Protein AF-A0A9J7LRM7-F1 (afdb_monomer)

Solvent-accessible surface area (backbone atoms only — not comparable to full-atom values): 27221 Å² total; per-residue (Å²): 133,86,88,81,90,86,81,88,82,86,83,81,90,87,87,84,86,89,84,90,80,90,82,87,89,88,82,83,90,78,92,77,92,76,80,93,78,86,90,84,84,92,74,100,66,88,66,31,64,46,85,54,48,68,63,67,37,61,56,82,72,90,71,83,67,33,71,54,29,28,32,40,36,47,22,50,27,45,30,36,66,48,38,46,72,68,45,51,63,30,53,46,20,30,36,41,36,44,28,41,27,46,34,49,48,68,44,48,46,30,46,57,43,26,49,49,22,28,39,39,33,49,22,39,27,48,30,50,66,67,48,71,38,36,36,51,45,22,42,48,23,30,36,42,34,46,18,40,22,48,32,38,56,46,45,59,38,41,45,30,37,26,47,44,21,29,36,41,35,48,24,47,8,58,28,38,46,64,40,52,47,23,53,53,47,31,45,45,24,28,37,41,36,44,24,44,19,43,35,45,70,78,48,49,49,33,64,42,76,39,78,50,46,42,39,36,35,42,30,68,31,54,58,71,63,82,59,98,51,68,76,61,41,39,60,64,55,42,52,80,56,80,94,60,85,53,45,39,38,34,48,52,66,49,104,87,51,83,44,85,46,38,51,74,58,53,72,67,33,68,80,52,55,45,58,62,51,51,54,51,51,53,52,52,52,51,51,53,50,51,52,51,52,51,49,51,50,49,52,58,77,40,39,69,60,51,49,53,48,47,56,75,70,61,79,70,83,85,85,66,96,63,81,88,50,87,17,48,30,22,52,48,60,29,86,83,53,40,65,53,43,69,71,49,51,49,56,57,41,44,75,70,70,50,42,71,41,40,69,95,76,69,58,66,88,90,60,60,64,75,57,52,50,44,50,42,50,72,37,21,68,26,38,38,40,45,40,34,56,64,22,72,79,29,73,66,47,52,49,50,51,50,47,46,51,51,51,25,63,75,68,72,41,93,32,77,44,42,38,31,70,50,89,52,81,72,89,82,54,57,68,70,57,52,52,47,58,76,75,46,90,64,45,52,63,91,42,91,64,40,70,58,54,50,52,48,68,69,69,54,82,71,93,79,77,93,70,91,78,80,85,74,86,84,82,94,74,90,133

pLDDT: mean 76.0, std 23.09, range [26.3, 98.88]

Foldseek 3Di:
DDDDDDDDDDDDDDDDDDDDDDDDDDDDDDDDDDDDDDDDDDDPDQPQADEPAPVQDQAQDDDDPLDSHAEYAHENYAHAEAELVRNQSNLNHAYYHHYQYAHAYYDLNRCVSPLNHAYYAPANYAHQAADFNSCQRNCNHAEYADANYQHQEADLRRCHNPQNHAYYHHENHQHAYYDLNRCVSPQNYAEAHHDQYAHQDDDLQSCANNQNYAEDEHENYNPDDDDPAQVVCSNVVSCPHPPGARFYWYFDDDPPDTDTDGSVVVVVDPRNVPPVVVVVVVVVVVVVVVVVVVVVVVCVVCVVVVVVVCCVPVPDDPDDDDPPQVFLEEEDEAPVCVVCCVPPVVVLVVVVPGGYDYPVPNDDPPDDLLVSLLVRLVSYQAYEYEDDQNLQVDPSSVSSCVSNVVVCVVVVAPRYAYEYEDDYDCPNGDPVVVVVPVVDDHHYPPDVPSSVVVVVSSVRPDPPPPDDDDDDDDDDDDD

Secondary structure (DSSP, 8-state):
-----------------------------------------S------EEE-TTS--SSPPPPSSTTT-SEEE--SS---EE-TTTTTT-TT--EEE--SS---EE-TTTTTT-TT--EEE--SS------TTTTTT-TT--EEE--SS---EE-TTTTTT-TT--EEE--SS---EE-TTSSTT-TT--EEE--SS------TTTTTT-TT--EEE-TT-----SS--GGGHHHHHS---TT---EEEEEEEETTEEEEE-HHHHHT-HHHHHHHHHHHHHHHHHHHHHHHHHHHHHHHHTHHHHHHHHHHH------------SEEEEEE--TTTHHHIIIIIHHHHHTTTPPEEEHHHHSPTTS-HHHHHHHHHHTEEEEEEEE-HHHHT-HHHHHHHHHHHHHHHHHTS--EEEEESS---GGGS-HHHHHHHHHS-PEETT-TTHHHHHHHHHHT--S--SSS-----------

Organism: Branchiostoma floridae (NCBI:txid7739)

Mean predicted aligned error: 20.12 Å

Radius of gyration: 55.94 Å; Cα contacts (8 Å, |Δi|>4): 793; chains: 1; bounding box: 131×69×148 Å

InterPro domains:
  IPR000157 Toll/interleukin-1 receptor homology (TIR) domain [PF01582] (327-419)
  IPR000157 Toll/interleukin-1 receptor homology (TIR) domain [PS50104] (325-458)
  IPR000157 Toll/interleukin-1 receptor homology (TIR) domain [SM00255] (326-461)
  IPR001611 Leucine-rich repeat [PF13855] (68-127)
  IPR001611 Leucine-rich repeat [PF13855] (165-223)
  IPR001611 Leucine-rich repeat [PS51450] (68-89)
  IPR001611 Leucine-rich repeat [PS51450] (92-113)
  IPR001611 Leucine-rich repeat [PS51450] (116-137)
  IPR003591 Leucine-rich repeat, typical subtype [SM00369] (67-89)
  IPR003591 Leucine-rich repeat, typical subtype [SM00369] (90-113)
  IPR003591 Leucine-rich repeat, typical subtype [SM00369] (114-137)
  IPR003591 Leucine-rich repeat, typical subtype [SM00369] (139-161)
  IPR003591 Leucine-rich repeat, typical subtype [SM00369] (162-185)
  IPR003591 Leucine-rich repeat, typical subtype [SM00369] (186-209)
  IPR032675 Leucine-rich repeat domain superfamily [G3DSA:3.80.10.10] (27-244)
  IPR035897 Toll/interleukin-1 receptor homology (TIR) domain superfamily [G3DSA:3.40.50.10140] (320-460)
  IPR035897 Toll/interleukin-1 receptor homology (TIR) domain superfamily [SSF52200] (321-461)

Nearest PDB structures (foldseek):
  4pq8-assembly1_A  TM=9.721E-01  e=3.622E-08  synthetic construct
  8wvu-assembly1_A  TM=9.390E-01  e=6.654E-08  Homo sapiens
  5a5c-assembly2_B  TM=8.000E-01  e=5.556E-09  synthetic construct
  4p8s-assembly1_A  TM=7.316E-01  e=1.488E-09  Rattus norvegicus
  2id5-assembly1_A  TM=7.522E-01  e=2.415E-08  Homo sapiens

Sequence (479 aa):
MFVTKFNPVHVLSVTLLILLSNVTPSQAQTTVTGTLGTVVSSQAATVSNLDLSNRSLSSIPPFNNPSSLQEVDLSNNHISYLNGSAFAQLVNLEDLNLRNNLISTITVDVFSKLSKLRFLDLAENSLTDLPDNLFMHNGNLTELRLGLNNISAIGRKTFTGLSSLQKLFLNNGGLSDIDSLSFAPLVNVEEIYLQDNNIINLPRNAFHGLQNLKIIDLRGNSLLSAECNCDQLGICVGTEVQSFSVTILFTCLNETHEINMTCQAIATSENCAINNNMYILAIVLSIILLILTVLLLVLYRYRTNLQVWFITRYQCCRSGRVEDKPYDVFIYNSSEDQGLVVRELAPGLEKRGFKLCLEYRDFPVGACIASTIIESVEASRRTVLILSQSFVDCEWCALAFKASHQQMLKDKQRRIVVITLDGPKLDNVDKDLQFFLGTNECLKWGEPQFWDKLSFALSGVGRGAMHRNMPSDIDLKHL

Structure (mmCIF, N/CA/C/O backbone):
data_AF-A0A9J7LRM7-F1
#
_entry.id   AF-A0A9J7LRM7-F1
#
loop_
_atom_site.group_PDB
_atom_site.id
_atom_site.type_symbol
_atom_site.label_atom_id
_atom_site.label_alt_id
_atom_site.label_comp_id
_atom_site.label_asym_id
_atom_site.label_entity_id
_atom_site.label_seq_id
_atom_site.pdbx_PDB_ins_code
_atom_site.Cartn_x
_atom_site.Cartn_y
_atom_site.Cartn_z
_atom_site.occupancy
_atom_site.B_iso_or_equiv
_atom_site.auth_seq_id
_atom_site.auth_comp_id
_atom_site.auth_asym_id
_atom_site.auth_atom_id
_atom_site.pdbx_PDB_model_num
ATOM 1 N N . MET A 1 1 ? 68.867 -35.601 21.182 1.00 39.03 1 MET A N 1
ATOM 2 C CA . MET A 1 1 ? 68.286 -36.886 20.728 1.00 39.03 1 MET A CA 1
ATOM 3 C C . MET A 1 1 ? 67.417 -36.585 19.507 1.00 39.03 1 MET A C 1
ATOM 5 O O . MET A 1 1 ? 66.848 -35.502 19.471 1.00 39.03 1 MET A O 1
ATOM 9 N N . PHE A 1 2 ? 67.431 -37.437 18.479 1.00 27.89 2 PHE A N 1
ATOM 10 C CA . PHE A 1 2 ? 66.946 -37.130 17.115 1.00 27.89 2 PHE A CA 1
ATOM 11 C C . PHE A 1 2 ? 65.396 -37.069 17.009 1.00 27.89 2 PHE A C 1
ATOM 13 O O . PHE A 1 2 ? 64.723 -37.803 17.720 1.00 27.89 2 PHE A O 1
ATOM 20 N N . VAL A 1 3 ? 64.822 -36.067 16.311 1.00 27.39 3 VAL A N 1
ATOM 21 C CA . VAL A 1 3 ? 64.211 -36.125 14.943 1.00 27.39 3 VAL A CA 1
ATOM 22 C C . VAL A 1 3 ? 63.019 -37.102 14.859 1.00 27.39 3 VAL A C 1
ATOM 24 O O . VAL A 1 3 ? 63.201 -38.301 14.997 1.00 27.39 3 VAL A O 1
ATOM 27 N N . THR A 1 4 ? 61.762 -36.665 14.729 1.00 31.83 4 THR A N 1
ATOM 28 C CA . THR A 1 4 ? 61.046 -36.070 13.561 1.00 31.83 4 THR A CA 1
ATOM 29 C C . THR A 1 4 ? 59.909 -35.147 14.066 1.00 31.83 4 THR A C 1
ATOM 31 O O . THR A 1 4 ? 59.649 -35.131 15.263 1.00 31.83 4 THR A O 1
ATOM 34 N N . LYS A 1 5 ? 59.169 -34.303 13.320 1.00 29.81 5 LYS A N 1
ATOM 35 C CA . LYS A 1 5 ? 59.126 -33.799 11.921 1.00 29.81 5 LYS A CA 1
ATOM 36 C C . LYS A 1 5 ? 58.855 -34.758 10.739 1.00 29.81 5 LYS A C 1
ATOM 38 O O . LYS A 1 5 ? 59.781 -35.391 10.247 1.00 29.81 5 LYS A O 1
ATOM 43 N N . PHE A 1 6 ? 57.629 -34.713 10.195 1.00 26.75 6 PHE A N 1
ATOM 44 C CA . PHE A 1 6 ? 57.261 -35.148 8.835 1.00 26.75 6 PHE A CA 1
ATOM 45 C C . PHE A 1 6 ? 56.557 -34.002 8.083 1.00 26.75 6 PHE A C 1
ATOM 47 O O . PHE A 1 6 ? 55.824 -33.226 8.691 1.00 26.75 6 PHE A O 1
ATOM 54 N N . ASN A 1 7 ? 56.824 -33.886 6.780 1.00 29.11 7 ASN A N 1
ATOM 55 C CA . ASN A 1 7 ? 56.308 -32.857 5.861 1.00 29.11 7 ASN A CA 1
ATOM 56 C C . ASN A 1 7 ? 55.574 -33.561 4.681 1.00 29.11 7 ASN A C 1
ATOM 58 O O . ASN A 1 7 ? 55.601 -34.794 4.631 1.00 29.11 7 ASN A O 1
ATOM 62 N N . PRO A 1 8 ? 54.897 -32.847 3.757 1.00 41.41 8 PRO A N 1
ATOM 63 C CA . PRO A 1 8 ? 53.935 -33.447 2.829 1.00 41.41 8 PRO A CA 1
ATOM 64 C C . PRO A 1 8 ? 54.584 -34.089 1.594 1.00 41.41 8 PRO A C 1
ATOM 66 O O . PRO A 1 8 ? 55.747 -33.840 1.279 1.00 41.41 8 PRO A O 1
ATOM 69 N N . VAL A 1 9 ? 53.780 -34.849 0.845 1.00 28.69 9 VAL A N 1
ATOM 70 C CA . VAL A 1 9 ? 54.143 -35.416 -0.461 1.00 28.69 9 VAL A CA 1
ATOM 71 C C . VAL A 1 9 ? 53.267 -34.800 -1.556 1.00 28.69 9 VAL A C 1
ATOM 73 O O . VAL A 1 9 ? 52.095 -35.136 -1.695 1.00 28.69 9 VAL A O 1
ATOM 76 N N . HIS A 1 10 ? 53.861 -33.920 -2.365 1.00 30.45 10 HIS A N 1
ATOM 77 C CA . HIS A 1 10 ? 53.487 -33.792 -3.779 1.00 30.45 10 HIS A CA 1
ATOM 78 C C . HIS A 1 10 ? 53.982 -35.035 -4.528 1.00 30.45 10 HIS A C 1
ATOM 80 O O . HIS A 1 10 ? 55.087 -35.474 -4.226 1.00 30.45 10 HIS A O 1
ATOM 86 N N . VAL A 1 11 ? 53.271 -35.503 -5.567 1.00 29.22 11 VAL A N 1
ATOM 87 C CA . VAL A 1 11 ? 53.896 -36.056 -6.793 1.00 29.22 11 VAL A CA 1
ATOM 88 C C . VAL A 1 11 ? 52.877 -36.218 -7.948 1.00 29.22 11 VAL A C 1
ATOM 90 O O . VAL A 1 11 ? 51.889 -36.929 -7.836 1.00 29.22 11 VAL A O 1
ATOM 93 N N . LEU A 1 12 ? 53.167 -35.501 -9.042 1.00 27.84 12 LEU A N 1
ATOM 94 C CA . LEU A 1 12 ? 52.983 -35.802 -10.478 1.00 27.84 12 LEU A CA 1
ATOM 95 C C . LEU A 1 12 ? 51.658 -36.365 -11.056 1.00 27.84 12 LEU A C 1
ATOM 97 O O . LEU A 1 12 ? 51.343 -37.542 -10.953 1.00 27.84 12 LEU A O 1
ATOM 101 N N . SER A 1 13 ? 51.029 -35.528 -11.893 1.00 29.91 13 SER A N 1
ATOM 102 C CA . SER A 1 13 ? 50.982 -35.680 -13.367 1.00 29.91 13 SER A CA 1
ATOM 103 C C . SER A 1 13 ? 50.928 -37.094 -13.977 1.00 29.91 13 SER A C 1
ATOM 105 O O . SER A 1 13 ? 51.953 -37.771 -14.051 1.00 29.91 13 SER A O 1
ATOM 107 N N . VAL A 1 14 ? 49.821 -37.399 -14.671 1.00 29.64 14 VAL A N 1
ATOM 108 C CA . VAL A 1 14 ? 49.809 -38.300 -15.840 1.00 29.64 14 VAL A CA 1
ATOM 109 C C . VAL A 1 14 ? 49.005 -37.673 -16.985 1.00 29.64 14 VAL A C 1
ATOM 111 O O . VAL A 1 14 ? 47.811 -37.417 -16.861 1.00 29.64 14 VAL A O 1
ATOM 114 N N . THR A 1 15 ? 49.667 -37.469 -18.121 1.00 29.83 15 THR A N 1
ATOM 115 C CA . THR A 1 15 ? 49.058 -37.319 -19.452 1.00 29.83 15 THR A CA 1
ATOM 116 C C . THR A 1 15 ? 49.279 -38.621 -20.224 1.00 29.83 15 THR A C 1
ATOM 118 O O . THR A 1 15 ? 50.406 -39.105 -20.189 1.00 29.83 15 THR A O 1
ATOM 121 N N . LEU A 1 16 ? 48.267 -39.161 -20.931 1.00 26.98 16 LEU A N 1
ATOM 122 C CA . LEU A 1 16 ? 48.354 -39.525 -22.367 1.00 26.98 16 LEU A CA 1
ATOM 123 C C . LEU A 1 16 ? 47.047 -40.113 -22.970 1.00 26.98 16 LEU A C 1
ATOM 125 O O . LEU A 1 16 ? 46.497 -41.077 -22.460 1.00 26.98 16 LEU A O 1
ATOM 129 N N . LEU A 1 17 ? 4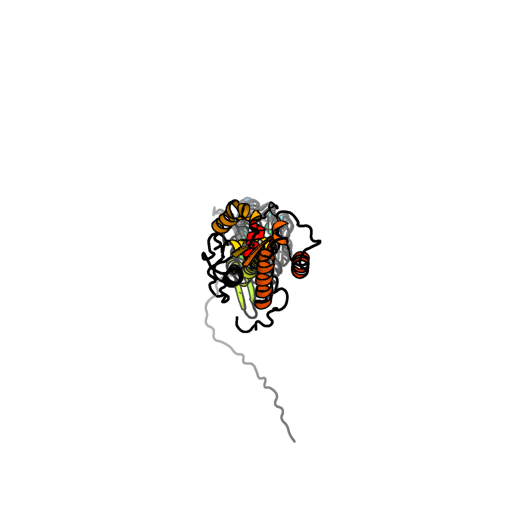6.650 -39.535 -24.112 1.00 26.77 17 LEU A N 1
ATOM 130 C CA . LEU A 1 17 ? 46.038 -40.099 -25.339 1.00 26.77 17 LEU A CA 1
ATOM 131 C C . LEU A 1 17 ? 44.915 -41.182 -25.346 1.00 26.77 17 LEU A C 1
ATOM 133 O O . LEU A 1 17 ? 45.112 -42.331 -24.978 1.00 26.77 17 LEU A O 1
ATOM 137 N N . ILE A 1 18 ? 43.870 -40.820 -26.115 1.00 27.41 18 ILE A N 1
ATOM 138 C CA . ILE A 1 18 ? 43.167 -41.601 -27.168 1.00 27.41 18 ILE A CA 1
ATOM 139 C C . ILE A 1 18 ? 42.231 -42.751 -26.742 1.00 27.41 18 ILE A C 1
ATOM 141 O O . ILE A 1 18 ? 42.659 -43.864 -26.466 1.00 27.41 18 ILE A O 1
ATOM 145 N N . LEU A 1 19 ? 40.929 -42.535 -26.984 1.00 28.12 19 LEU A N 1
ATOM 146 C CA . LEU A 1 19 ? 40.225 -43.216 -28.085 1.00 28.12 19 LEU A CA 1
ATOM 147 C C . LEU A 1 19 ? 39.084 -42.341 -28.639 1.00 28.12 19 LEU A C 1
ATOM 149 O O . LEU A 1 19 ? 38.295 -41.775 -27.890 1.00 28.12 19 LEU A O 1
ATOM 153 N N . LEU A 1 20 ? 39.035 -42.203 -29.966 1.00 27.56 20 LEU A N 1
ATOM 154 C CA . LEU A 1 20 ? 38.018 -41.446 -30.705 1.00 27.56 20 LEU A CA 1
ATOM 155 C C . LEU A 1 20 ? 36.792 -42.324 -30.994 1.00 27.56 20 LEU A C 1
ATOM 157 O O . LEU A 1 20 ? 36.944 -43.479 -31.385 1.00 27.56 20 LEU A O 1
ATOM 161 N N . SER A 1 21 ? 35.585 -41.761 -30.917 1.00 29.17 21 SER A N 1
ATOM 162 C CA . SER A 1 21 ? 34.431 -42.247 -31.694 1.00 29.17 21 SER A CA 1
ATOM 163 C C . SER A 1 21 ? 33.403 -41.134 -31.941 1.00 29.17 21 SER A C 1
ATOM 165 O O . SER A 1 21 ? 32.613 -40.773 -31.080 1.00 29.17 21 SER A O 1
ATOM 167 N N . ASN A 1 22 ? 33.474 -40.595 -33.157 1.00 27.05 22 ASN A N 1
ATOM 168 C CA . ASN A 1 22 ? 32.476 -39.850 -33.933 1.00 27.05 22 ASN A CA 1
ATOM 169 C C . ASN A 1 22 ? 31.031 -39.777 -33.387 1.00 27.05 22 ASN A C 1
ATOM 171 O O . ASN A 1 22 ? 30.392 -40.818 -33.283 1.00 27.05 22 ASN A O 1
ATOM 175 N N . VAL A 1 23 ? 30.458 -38.562 -33.329 1.00 28.48 23 VAL A N 1
ATOM 176 C CA . VAL A 1 23 ? 29.290 -38.166 -34.157 1.00 28.48 23 VAL A CA 1
ATOM 177 C C . VAL A 1 23 ? 29.451 -36.691 -34.588 1.00 28.48 23 VAL A C 1
ATOM 179 O O . VAL A 1 23 ? 29.953 -35.855 -33.848 1.00 28.48 23 VAL A O 1
ATOM 182 N N . THR A 1 24 ? 29.069 -36.419 -35.834 1.00 30.50 24 THR A N 1
ATOM 183 C CA . THR A 1 24 ? 29.208 -35.203 -36.662 1.00 30.50 24 THR A CA 1
ATOM 184 C C . THR A 1 24 ? 28.792 -33.840 -36.073 1.00 30.50 24 THR A C 1
ATOM 186 O O . THR A 1 24 ? 27.707 -33.742 -35.500 1.00 30.50 24 THR A O 1
ATOM 189 N N . PRO A 1 25 ? 29.507 -32.747 -36.415 1.00 29.09 25 PRO A N 1
ATOM 190 C CA . PRO A 1 25 ? 28.938 -31.405 -36.511 1.00 29.09 25 PRO A CA 1
ATOM 191 C C . PRO A 1 25 ? 28.451 -31.105 -37.942 1.00 29.09 25 PRO A C 1
ATOM 193 O O . PRO A 1 25 ? 29.140 -31.396 -38.920 1.00 29.09 25 PRO A O 1
ATOM 196 N N . SER A 1 26 ? 27.298 -30.450 -38.074 1.00 28.12 26 SER A N 1
ATOM 197 C CA . SER A 1 26 ? 26.863 -29.838 -39.334 1.00 28.12 26 SER A CA 1
ATOM 198 C C . SER A 1 26 ? 26.341 -28.430 -39.086 1.00 28.12 26 SER A C 1
ATOM 200 O O . SER A 1 26 ? 25.310 -28.280 -38.437 1.00 28.12 26 SER A O 1
ATOM 202 N N . GLN A 1 27 ? 27.038 -27.430 -39.622 1.00 30.89 27 GLN A N 1
ATOM 203 C CA . GLN A 1 27 ? 26.530 -26.347 -40.481 1.00 30.89 27 GLN A CA 1
ATOM 204 C C . GLN A 1 27 ? 27.737 -25.462 -40.847 1.00 30.89 27 GLN A C 1
ATOM 206 O O . GLN A 1 27 ? 28.668 -25.306 -40.057 1.00 30.89 27 GLN A O 1
ATOM 211 N N . ALA A 1 28 ? 27.794 -24.999 -42.095 1.00 28.38 28 ALA A N 1
ATOM 212 C CA . ALA A 1 28 ? 29.028 -24.481 -42.681 1.00 28.38 28 ALA A CA 1
ATOM 213 C C . ALA A 1 28 ? 29.306 -23.016 -42.314 1.00 28.38 28 ALA A C 1
ATOM 215 O O . ALA A 1 28 ? 28.407 -22.180 -42.298 1.00 28.38 28 ALA A O 1
ATOM 216 N N . GLN A 1 29 ? 30.588 -22.687 -42.137 1.00 26.58 29 GLN A N 1
ATOM 217 C CA . GLN A 1 29 ? 31.054 -21.317 -42.320 1.00 26.58 29 GLN A CA 1
ATOM 218 C C . GLN A 1 29 ? 31.007 -20.974 -43.814 1.00 26.58 29 GLN A C 1
ATOM 220 O O . GLN A 1 29 ? 31.636 -21.656 -44.622 1.00 26.58 29 GLN A O 1
ATOM 225 N N . THR A 1 30 ? 30.357 -19.868 -44.169 1.00 26.98 30 THR A N 1
ATOM 226 C CA . THR A 1 30 ? 30.642 -19.148 -45.417 1.00 26.98 30 THR A CA 1
ATOM 227 C C . THR A 1 30 ? 31.006 -17.710 -45.096 1.00 26.98 30 THR A C 1
ATOM 229 O O . THR A 1 30 ? 30.147 -16.872 -44.831 1.00 26.98 30 THR A O 1
ATOM 232 N N . THR A 1 31 ? 32.304 -17.430 -45.137 1.00 26.98 31 THR A N 1
ATOM 233 C CA . THR A 1 31 ? 32.855 -16.082 -45.245 1.00 26.98 31 THR A CA 1
ATOM 234 C C . THR A 1 31 ? 32.375 -15.434 -46.543 1.00 26.98 31 THR A C 1
ATOM 236 O O . THR A 1 31 ? 32.708 -15.907 -47.627 1.00 26.98 31 THR A O 1
ATOM 239 N N . VAL A 1 32 ? 31.644 -14.320 -46.448 1.00 28.42 32 VAL A N 1
ATOM 240 C CA . VAL A 1 32 ? 31.381 -13.438 -47.596 1.00 28.42 32 VAL A CA 1
ATOM 241 C C . VAL A 1 32 ? 31.670 -11.991 -47.212 1.00 28.42 32 VAL A C 1
ATOM 243 O O . VAL A 1 32 ? 30.876 -11.310 -46.572 1.00 28.42 32 VAL A O 1
ATOM 246 N N . THR A 1 33 ? 32.829 -11.513 -47.651 1.00 29.44 33 THR A N 1
ATOM 247 C CA . THR A 1 33 ? 33.102 -10.089 -47.846 1.00 29.44 33 THR A CA 1
ATOM 248 C C . THR A 1 33 ? 32.443 -9.631 -49.150 1.00 29.44 33 THR A C 1
ATOM 250 O O . THR A 1 33 ? 32.823 -10.132 -50.208 1.00 29.44 33 THR A O 1
ATOM 253 N N . GLY A 1 34 ? 31.515 -8.668 -49.118 1.00 27.30 34 GLY A N 1
ATOM 254 C CA . GLY A 1 34 ? 31.003 -8.073 -50.362 1.00 27.30 34 GLY A CA 1
ATOM 255 C C . GLY A 1 34 ? 29.708 -7.259 -50.262 1.00 27.30 34 GLY A C 1
ATOM 256 O O . GLY A 1 34 ? 28.638 -7.837 -50.174 1.00 27.30 34 GLY A O 1
ATOM 257 N N . THR A 1 35 ? 29.855 -5.930 -50.361 1.00 28.94 35 THR A N 1
ATOM 258 C CA . THR A 1 35 ? 29.029 -4.955 -51.125 1.00 28.94 35 THR A CA 1
ATOM 259 C C . THR A 1 35 ? 27.488 -5.007 -51.136 1.00 28.94 35 THR A C 1
ATOM 261 O O . THR A 1 35 ? 26.867 -6.033 -51.380 1.00 28.94 35 THR A O 1
ATOM 264 N N . LEU A 1 36 ? 26.876 -3.814 -51.058 1.00 43.25 36 LEU A N 1
ATOM 265 C CA . LEU A 1 36 ? 25.456 -3.573 -51.355 1.00 43.25 36 LEU A CA 1
ATOM 266 C C . LEU A 1 36 ? 25.042 -4.172 -52.714 1.00 43.25 36 LEU A C 1
ATOM 268 O O . LEU A 1 36 ? 25.679 -3.886 -53.727 1.00 43.25 36 LEU A O 1
ATOM 272 N N . GLY A 1 37 ? 23.918 -4.894 -52.753 1.00 29.27 37 GLY A N 1
ATOM 273 C CA . GLY A 1 37 ? 23.331 -5.363 -54.011 1.00 29.27 37 GLY A CA 1
ATOM 274 C C . GLY A 1 37 ? 22.142 -6.312 -53.848 1.00 29.27 37 GLY A C 1
ATOM 275 O O . GLY A 1 37 ? 22.326 -7.512 -53.717 1.00 29.27 37 GLY A O 1
ATOM 276 N N . THR A 1 38 ? 20.926 -5.759 -53.919 1.00 32.22 38 THR A N 1
ATOM 277 C CA . THR A 1 38 ? 19.688 -6.422 -54.391 1.00 32.22 38 THR A CA 1
ATOM 278 C C . THR A 1 38 ? 19.406 -7.878 -53.975 1.00 32.22 38 THR A C 1
ATOM 280 O O . THR A 1 38 ? 19.807 -8.818 -54.658 1.00 32.22 38 THR A O 1
ATOM 283 N N . VAL A 1 39 ? 18.500 -8.055 -53.006 1.00 32.00 39 VAL A N 1
ATOM 284 C CA . VAL A 1 39 ? 17.590 -9.216 -52.973 1.00 32.00 39 VAL A CA 1
ATOM 285 C C . VAL A 1 39 ? 16.149 -8.710 -52.915 1.00 32.00 39 VAL A C 1
ATOM 287 O O . VAL A 1 39 ? 15.627 -8.409 -51.848 1.00 32.00 39 VAL A O 1
ATOM 290 N N . VAL A 1 40 ? 15.506 -8.609 -54.081 1.00 35.59 40 VAL A N 1
ATOM 291 C CA . VAL A 1 40 ? 14.045 -8.494 -54.203 1.00 35.59 40 VAL A CA 1
ATOM 292 C C . VAL A 1 40 ? 13.590 -9.320 -55.400 1.00 35.59 40 VAL A C 1
ATOM 294 O O . VAL A 1 40 ? 13.799 -8.928 -56.546 1.00 35.59 40 VAL A O 1
ATOM 297 N N . SER A 1 41 ? 12.935 -10.450 -55.140 1.00 34.62 41 SER A N 1
ATOM 298 C CA . SER A 1 41 ? 11.609 -10.779 -55.695 1.00 34.62 41 SER A CA 1
ATOM 299 C C . SER A 1 41 ? 11.194 -12.214 -55.340 1.00 34.62 41 SER A C 1
ATOM 301 O O . SER A 1 41 ? 12.026 -13.064 -55.038 1.00 34.62 41 SER A O 1
ATOM 303 N N . SER A 1 42 ? 9.885 -12.477 -55.413 1.00 32.19 42 SER A N 1
ATOM 304 C CA . SER A 1 42 ? 9.237 -13.795 -55.276 1.00 32.19 42 SER A CA 1
ATOM 305 C C . SER A 1 42 ? 9.062 -14.404 -53.871 1.00 32.19 42 SER A C 1
ATOM 307 O O . SER A 1 42 ? 9.200 -15.607 -53.693 1.00 32.19 42 SER A O 1
ATOM 309 N N . GLN A 1 43 ? 8.549 -13.617 -52.919 1.00 31.75 43 GLN A N 1
ATOM 310 C CA . GLN A 1 43 ? 7.369 -14.059 -52.154 1.00 31.75 43 GLN A CA 1
ATOM 311 C C . GLN A 1 43 ? 6.615 -12.863 -51.563 1.00 31.75 43 GLN A C 1
ATOM 313 O O . GLN A 1 43 ? 7.187 -12.034 -50.861 1.00 31.75 43 GLN A O 1
ATOM 318 N N . ALA A 1 44 ? 5.318 -12.767 -51.862 1.00 37.28 44 ALA A N 1
ATOM 319 C CA . ALA A 1 44 ? 4.422 -11.804 -51.235 1.00 37.28 44 ALA A CA 1
ATOM 320 C C . ALA A 1 44 ? 3.941 -12.373 -49.892 1.00 37.28 44 ALA A C 1
ATOM 322 O O . ALA A 1 44 ? 2.840 -12.908 -49.791 1.00 37.28 44 ALA A O 1
ATOM 323 N N . ALA A 1 45 ? 4.800 -12.278 -48.880 1.00 42.16 45 ALA A N 1
ATOM 324 C CA . ALA A 1 45 ? 4.445 -12.479 -47.483 1.00 42.16 45 ALA A CA 1
ATOM 325 C C . ALA A 1 45 ? 4.612 -11.146 -46.743 1.00 42.16 45 ALA A C 1
ATOM 327 O O . ALA A 1 45 ? 5.581 -10.417 -46.952 1.00 42.16 45 ALA A O 1
ATOM 328 N N . THR A 1 46 ? 3.633 -10.809 -45.912 1.00 48.94 46 THR A N 1
ATOM 329 C CA . THR A 1 46 ? 3.589 -9.590 -45.102 1.00 48.94 46 THR A CA 1
ATOM 330 C C . THR A 1 46 ? 4.698 -9.602 -44.051 1.00 48.94 46 THR A C 1
ATOM 332 O O . THR A 1 46 ? 4.548 -10.234 -43.009 1.00 48.94 46 THR A O 1
ATOM 335 N N . VAL A 1 47 ? 5.807 -8.903 -44.307 1.00 53.66 47 VAL A N 1
ATOM 336 C CA . VAL A 1 47 ? 6.886 -8.724 -43.321 1.00 53.66 47 VAL A CA 1
ATOM 337 C C . VAL A 1 47 ? 6.474 -7.638 -42.321 1.00 53.66 47 VAL A C 1
ATOM 339 O O . VAL A 1 47 ? 6.811 -6.463 -42.476 1.00 53.66 47 VAL A O 1
ATOM 342 N N . SER A 1 48 ? 5.677 -8.048 -41.333 1.00 83.44 48 SER A N 1
ATOM 343 C CA . SER A 1 48 ? 5.331 -7.262 -40.143 1.00 83.44 48 SER A CA 1
ATOM 344 C C . SER A 1 48 ? 6.334 -7.453 -39.001 1.00 83.44 48 SER A C 1
ATOM 346 O O . SER A 1 48 ? 6.485 -6.551 -38.184 1.00 83.44 48 SER A O 1
ATOM 348 N N . ASN A 1 49 ? 7.044 -8.584 -38.967 1.00 92.50 49 ASN A N 1
ATOM 349 C CA . ASN A 1 49 ? 8.092 -8.895 -37.993 1.00 92.50 49 ASN A CA 1
ATOM 350 C C . ASN A 1 49 ? 9.487 -8.799 -38.640 1.00 92.50 49 ASN A C 1
ATOM 352 O O . ASN A 1 49 ? 9.685 -9.265 -39.766 1.00 92.50 49 ASN A O 1
ATOM 356 N N . LEU A 1 50 ? 10.438 -8.190 -37.928 1.00 94.31 50 LEU A N 1
ATOM 357 C CA . LEU A 1 50 ? 11.847 -8.088 -38.298 1.00 94.31 50 LEU A CA 1
ATOM 358 C C . LEU A 1 50 ? 12.760 -8.526 -37.136 1.00 94.31 50 LEU A C 1
ATOM 360 O O . LEU A 1 50 ? 12.950 -7.786 -36.171 1.00 94.31 50 LEU A O 1
ATOM 364 N N . ASP A 1 51 ? 13.389 -9.693 -37.283 1.00 96.12 51 ASP A N 1
ATOM 365 C CA . ASP A 1 51 ? 14.411 -10.211 -36.364 1.00 96.12 51 ASP A CA 1
ATOM 366 C C . ASP A 1 51 ? 15.825 -9.744 -36.764 1.00 96.12 51 ASP A C 1
ATOM 368 O O . ASP A 1 51 ? 16.362 -10.091 -37.824 1.00 96.12 51 ASP A O 1
ATOM 372 N N . LEU A 1 52 ? 16.430 -8.947 -35.885 1.00 95.81 52 LEU A N 1
ATOM 373 C CA . LEU A 1 52 ? 17.811 -8.462 -35.911 1.00 95.81 52 LEU A CA 1
ATOM 374 C C . LEU A 1 52 ? 18.566 -8.857 -34.626 1.00 95.81 52 LEU A C 1
ATOM 376 O O . LEU A 1 52 ? 19.589 -8.250 -34.287 1.00 95.81 52 LEU A O 1
ATOM 380 N N . SER A 1 53 ? 18.086 -9.878 -33.916 1.00 97.38 53 SER A N 1
ATOM 381 C CA . SER A 1 53 ? 18.721 -10.393 -32.709 1.00 97.38 53 SER A CA 1
ATOM 382 C C . SER A 1 53 ? 20.066 -11.065 -33.012 1.00 97.38 53 SER A C 1
ATOM 384 O O . SER A 1 53 ? 20.298 -11.583 -34.112 1.00 97.38 53 SER A O 1
ATOM 386 N N . ASN A 1 54 ? 20.968 -11.084 -32.025 1.00 97.62 54 ASN A N 1
ATOM 387 C CA . ASN A 1 54 ? 22.239 -11.822 -32.098 1.00 97.62 54 ASN A CA 1
ATOM 388 C C . ASN A 1 54 ? 23.148 -11.401 -33.280 1.00 97.62 54 ASN A C 1
ATOM 390 O O . ASN A 1 54 ? 23.850 -12.226 -33.871 1.00 97.62 54 ASN A O 1
ATOM 394 N N . ARG A 1 55 ? 23.140 -10.113 -33.658 1.00 96.62 55 ARG A N 1
ATOM 395 C CA . ARG A 1 55 ? 23.902 -9.565 -34.802 1.00 96.62 55 ARG A CA 1
ATOM 396 C C . ARG A 1 55 ? 25.117 -8.720 -34.406 1.00 96.62 55 ARG A C 1
ATOM 398 O O . ARG A 1 55 ? 25.747 -8.132 -35.283 1.00 96.62 55 ARG A O 1
ATOM 405 N N . SER A 1 56 ? 25.453 -8.653 -33.114 1.00 96.50 56 SER A N 1
ATOM 406 C CA . SER A 1 56 ? 26.516 -7.795 -32.560 1.00 96.50 56 SER A CA 1
ATOM 407 C C . SER A 1 56 ? 26.397 -6.317 -32.973 1.00 96.50 56 SER A C 1
ATOM 409 O O . SER A 1 56 ? 27.400 -5.611 -33.096 1.00 96.50 56 SER A O 1
ATOM 411 N N . LEU A 1 57 ? 25.169 -5.831 -33.191 1.00 96.88 57 LEU A N 1
ATOM 412 C CA . LEU A 1 57 ? 24.898 -4.444 -33.567 1.00 96.88 57 LEU A CA 1
ATOM 413 C C . LEU A 1 57 ? 25.301 -3.502 -32.431 1.00 96.88 57 LEU A C 1
ATOM 415 O O . LEU A 1 57 ? 24.855 -3.673 -31.303 1.00 96.88 57 LEU A O 1
ATOM 419 N N . SER A 1 58 ? 26.101 -2.481 -32.729 1.00 96.25 58 SER A N 1
ATOM 420 C CA . SER A 1 58 ? 26.469 -1.422 -31.776 1.00 96.25 58 SER A CA 1
ATOM 421 C C . SER A 1 58 ? 25.515 -0.221 -31.793 1.00 96.25 58 SER A C 1
ATOM 423 O O . SER A 1 58 ? 25.603 0.663 -30.944 1.00 96.25 58 SER A O 1
ATOM 425 N N . SER A 1 59 ? 24.612 -0.159 -32.774 1.00 95.81 59 SER A N 1
ATOM 426 C CA . SER A 1 59 ? 23.633 0.915 -32.955 1.00 95.81 59 SER A CA 1
ATOM 427 C C . SER A 1 59 ? 22.424 0.419 -33.750 1.00 95.81 59 SER A C 1
ATOM 429 O O . SER A 1 59 ? 22.477 -0.639 -34.381 1.00 95.81 59 SER A O 1
ATOM 431 N N . ILE A 1 60 ? 21.336 1.188 -33.717 1.00 95.12 60 ILE A N 1
ATOM 432 C CA . ILE A 1 60 ? 20.104 0.882 -34.448 1.00 95.12 60 ILE A CA 1
ATOM 433 C C . ILE A 1 60 ? 20.332 1.080 -35.959 1.00 95.12 60 ILE A C 1
ATOM 435 O O . ILE A 1 60 ? 20.701 2.184 -36.369 1.00 95.12 60 ILE A O 1
ATOM 439 N N . PRO A 1 61 ? 20.133 0.047 -36.800 1.00 92.56 61 PRO A N 1
ATOM 440 C CA . PRO A 1 61 ? 20.301 0.167 -38.244 1.00 92.56 61 PRO A CA 1
ATOM 441 C C . PRO A 1 61 ? 19.123 0.918 -38.893 1.00 92.56 61 PRO A C 1
ATOM 443 O O . PRO A 1 61 ? 18.026 0.955 -38.336 1.00 92.56 61 PRO A O 1
ATOM 446 N N . PRO A 1 62 ? 19.302 1.487 -40.101 1.00 90.56 62 PRO A N 1
ATOM 447 C CA . PRO A 1 62 ? 18.189 2.037 -40.866 1.00 90.56 62 PRO A CA 1
ATOM 448 C C . PRO A 1 62 ? 17.214 0.927 -41.288 1.00 90.56 62 PRO A C 1
ATOM 450 O O . PRO A 1 62 ? 17.620 -0.108 -41.819 1.00 90.56 62 PRO A O 1
ATOM 453 N N . PHE A 1 63 ? 15.919 1.164 -41.090 1.00 89.38 63 PHE A N 1
ATOM 454 C CA . PHE A 1 63 ? 14.862 0.206 -41.410 1.00 89.38 63 PHE A CA 1
ATOM 455 C C . PHE A 1 63 ? 14.387 0.351 -42.862 1.00 89.38 63 PHE A C 1
ATOM 457 O O . PHE A 1 63 ? 14.046 1.445 -43.313 1.00 89.38 63 PHE A O 1
ATOM 464 N N . ASN A 1 64 ? 14.294 -0.767 -43.584 1.00 84.25 64 ASN A N 1
ATOM 465 C CA . ASN A 1 64 ? 13.628 -0.819 -44.886 1.00 84.25 64 ASN A CA 1
ATOM 466 C C . ASN A 1 64 ? 12.117 -1.006 -44.673 1.00 84.25 64 ASN A C 1
ATOM 468 O O . ASN A 1 64 ? 11.715 -1.899 -43.935 1.00 84.25 64 ASN A O 1
ATOM 472 N N . ASN A 1 65 ? 11.285 -0.191 -45.331 1.00 84.44 65 ASN A N 1
ATOM 473 C CA . ASN A 1 65 ? 9.819 -0.169 -45.164 1.00 84.44 65 ASN A CA 1
ATOM 474 C C . ASN A 1 65 ? 9.344 -0.066 -43.690 1.00 84.44 65 ASN A C 1
ATOM 476 O O . ASN A 1 65 ? 8.524 -0.867 -43.245 1.00 84.44 65 ASN A O 1
ATOM 480 N N . PRO A 1 66 ? 9.789 0.952 -42.925 1.00 87.81 66 PRO A N 1
ATOM 481 C CA . PRO A 1 66 ? 9.490 1.081 -41.492 1.00 87.81 66 PRO A CA 1
ATOM 482 C C . PRO A 1 66 ? 7.991 1.180 -41.163 1.00 87.81 66 PRO A C 1
ATOM 484 O O . PRO A 1 66 ? 7.582 0.906 -40.040 1.00 87.81 66 PRO A O 1
ATOM 487 N N . SER A 1 67 ? 7.158 1.562 -42.134 1.00 88.44 67 SER A N 1
ATOM 488 C CA . SER A 1 67 ? 5.709 1.678 -41.977 1.00 88.44 67 SER A CA 1
ATOM 489 C C . SER A 1 67 ? 4.953 0.345 -42.025 1.00 88.44 67 SER A C 1
ATOM 491 O O . SER A 1 67 ? 3.785 0.339 -41.638 1.00 88.44 67 SER A O 1
ATOM 493 N N . SER A 1 68 ? 5.556 -0.764 -42.474 1.00 90.81 68 SER A N 1
ATOM 494 C CA . SER A 1 68 ? 4.923 -2.095 -42.406 1.00 90.81 68 SER A CA 1
ATOM 495 C C . SER A 1 68 ? 5.301 -2.891 -41.157 1.00 90.81 68 SER A C 1
ATOM 497 O O . SER A 1 68 ? 4.656 -3.898 -40.881 1.00 90.81 68 SER A O 1
ATOM 499 N N . LEU A 1 69 ? 6.321 -2.455 -40.413 1.00 94.69 69 LEU A N 1
ATOM 500 C CA . LEU A 1 69 ? 6.814 -3.151 -39.228 1.00 94.69 69 LEU A CA 1
ATOM 501 C C . LEU A 1 69 ? 5.878 -2.943 -38.029 1.00 94.69 69 LEU A C 1
ATOM 503 O O . LEU A 1 69 ? 5.493 -1.817 -37.706 1.00 94.69 69 LEU A O 1
ATOM 507 N N . GLN A 1 70 ? 5.544 -4.058 -37.384 1.00 96.31 70 GLN A N 1
ATOM 508 C CA . GLN A 1 70 ? 4.763 -4.175 -36.152 1.00 96.31 70 GLN A CA 1
ATOM 509 C C . GLN A 1 70 ? 5.583 -4.836 -35.036 1.00 96.31 70 GLN A C 1
ATOM 511 O O . GLN A 1 70 ? 5.378 -4.505 -33.878 1.00 96.31 70 GLN A O 1
ATOM 516 N N . GLU A 1 71 ? 6.538 -5.706 -35.362 1.00 97.56 71 GLU A N 1
ATOM 517 C CA . GLU A 1 71 ? 7.383 -6.405 -34.387 1.00 97.56 71 GLU A CA 1
ATOM 518 C C . GLU A 1 71 ? 8.855 -6.241 -34.796 1.00 97.56 71 GLU A C 1
ATOM 520 O O . GLU A 1 71 ? 9.202 -6.453 -35.963 1.00 97.56 71 GLU A O 1
ATOM 525 N N . VAL A 1 72 ? 9.723 -5.830 -33.869 1.00 97.62 72 VAL A N 1
ATOM 526 C CA . VAL A 1 72 ? 11.172 -5.698 -34.104 1.00 97.62 72 VAL A CA 1
ATOM 527 C C . VAL A 1 72 ? 11.941 -6.307 -32.935 1.00 97.62 72 VAL A C 1
ATOM 529 O O . VAL A 1 72 ? 11.873 -5.802 -31.813 1.00 97.62 72 VAL A O 1
ATOM 532 N N . ASP A 1 73 ? 12.729 -7.345 -33.217 1.00 98.31 73 ASP A N 1
ATOM 533 C CA . ASP A 1 73 ? 13.663 -7.926 -32.251 1.00 98.31 73 ASP A CA 1
ATOM 534 C C . ASP A 1 73 ? 15.088 -7.420 -32.509 1.00 98.31 73 ASP A C 1
ATOM 536 O O . ASP A 1 73 ? 15.653 -7.600 -33.585 1.00 98.31 73 ASP A O 1
ATOM 540 N N . LEU A 1 74 ? 15.666 -6.755 -31.514 1.00 98.44 74 LEU A N 1
ATOM 541 C CA . LEU A 1 74 ? 17.032 -6.231 -31.479 1.00 98.44 74 LEU A CA 1
ATOM 542 C C . LEU A 1 74 ? 17.804 -6.773 -30.264 1.00 98.44 74 LEU A C 1
ATOM 544 O O . LEU A 1 74 ? 18.841 -6.219 -29.882 1.00 98.44 74 LEU A O 1
ATOM 548 N N . SER A 1 75 ? 17.323 -7.854 -29.651 1.00 98.69 75 SER A N 1
ATOM 549 C CA . SER A 1 75 ? 17.921 -8.446 -28.458 1.00 98.69 75 SER A CA 1
ATOM 550 C C . SER A 1 75 ? 19.294 -9.074 -28.713 1.00 98.69 75 SER A C 1
ATOM 552 O O . SER A 1 75 ? 19.657 -9.399 -29.846 1.00 98.69 75 SER A O 1
ATOM 554 N N . ASN A 1 76 ? 20.066 -9.294 -27.646 1.00 98.50 76 ASN A N 1
ATOM 555 C CA . ASN A 1 76 ? 21.365 -9.974 -27.709 1.00 98.50 76 ASN A CA 1
ATOM 556 C C . ASN A 1 76 ? 22.349 -9.266 -28.668 1.00 98.50 76 ASN A C 1
ATOM 558 O O . ASN A 1 76 ? 22.991 -9.882 -29.522 1.00 98.50 76 ASN A O 1
ATOM 562 N N . ASN A 1 77 ? 22.429 -7.940 -28.560 1.00 98.50 77 ASN A N 1
ATOM 563 C CA . ASN A 1 77 ? 23.299 -7.080 -29.364 1.00 98.50 77 ASN A CA 1
ATOM 564 C C . ASN A 1 77 ? 24.228 -6.259 -28.439 1.00 98.50 77 ASN A C 1
ATOM 566 O O . ASN A 1 77 ? 24.423 -6.582 -27.268 1.00 98.50 77 ASN A O 1
ATOM 570 N N . HIS A 1 78 ? 24.892 -5.234 -28.972 1.00 98.19 78 HIS A N 1
ATOM 571 C CA . HIS A 1 78 ? 25.840 -4.379 -28.246 1.00 98.19 78 HIS A CA 1
ATOM 572 C C . HIS A 1 78 ? 25.424 -2.900 -28.296 1.00 98.19 78 HIS A C 1
ATOM 574 O O . HIS A 1 78 ? 26.271 -2.006 -28.247 1.00 98.19 78 HIS A O 1
ATOM 580 N N . ILE A 1 79 ? 24.121 -2.633 -28.425 1.00 98.31 79 ILE A N 1
ATOM 581 C CA . ILE A 1 79 ? 23.568 -1.278 -28.483 1.00 98.31 79 ILE A CA 1
ATOM 582 C C . ILE A 1 79 ? 23.717 -0.654 -27.094 1.00 98.31 79 ILE A C 1
ATOM 584 O O . ILE A 1 79 ? 23.243 -1.227 -26.118 1.00 98.31 79 ILE A O 1
ATOM 588 N N . SER A 1 80 ? 24.373 0.505 -26.995 1.00 97.25 80 SER A N 1
ATOM 589 C CA . SER A 1 80 ? 24.641 1.172 -25.707 1.00 97.25 80 SER A CA 1
ATOM 590 C C . SER A 1 80 ? 23.880 2.480 -25.479 1.00 97.25 80 SER A C 1
ATOM 592 O O . SER A 1 80 ? 23.789 2.962 -24.350 1.00 97.25 80 SER A O 1
ATOM 594 N N . TYR A 1 81 ? 23.303 3.049 -26.537 1.00 96.50 81 TYR A N 1
ATOM 595 C CA . TYR A 1 81 ? 22.654 4.356 -26.515 1.00 96.50 81 TYR A CA 1
ATOM 596 C C . TYR A 1 81 ? 21.432 4.376 -27.431 1.00 96.50 81 TYR A C 1
ATOM 598 O O . TYR A 1 81 ? 21.507 3.924 -28.576 1.00 96.50 81 TYR A O 1
ATOM 606 N N . LEU A 1 82 ? 20.326 4.944 -26.944 1.00 97.12 82 LEU A N 1
ATOM 607 C CA . LEU A 1 82 ? 19.109 5.165 -27.723 1.00 97.12 82 LEU A CA 1
ATOM 608 C C . LEU A 1 82 ? 18.698 6.640 -27.694 1.00 97.12 82 LEU A C 1
ATOM 610 O O . LEU A 1 82 ? 18.725 7.287 -26.646 1.00 97.12 82 LEU A O 1
ATOM 614 N N . ASN A 1 83 ? 18.272 7.159 -28.848 1.00 95.62 83 ASN A N 1
ATOM 615 C CA . ASN A 1 83 ? 17.856 8.550 -29.010 1.00 95.62 83 ASN A CA 1
ATOM 616 C C . ASN A 1 83 ? 16.502 8.693 -29.726 1.00 95.62 83 ASN A C 1
ATOM 618 O O . ASN A 1 83 ? 16.002 7.741 -30.324 1.00 95.62 83 ASN A O 1
ATOM 622 N N . GLY A 1 84 ? 15.950 9.909 -29.754 1.00 92.75 84 GLY A N 1
ATOM 623 C CA . GLY A 1 84 ? 14.697 10.246 -30.442 1.00 92.75 84 GLY A CA 1
ATOM 624 C C . GLY A 1 84 ? 14.597 9.822 -31.910 1.00 92.75 84 GLY A C 1
ATOM 625 O O . GLY A 1 84 ? 13.495 9.608 -32.408 1.00 92.75 84 GLY A O 1
ATOM 626 N N . SER A 1 85 ? 15.724 9.668 -32.617 1.00 93.44 85 SER A N 1
ATOM 627 C CA . SER A 1 85 ? 15.732 9.216 -34.016 1.00 93.44 85 SER A CA 1
ATOM 628 C C . SER A 1 85 ? 15.668 7.696 -34.187 1.00 93.44 85 SER A C 1
ATOM 630 O O . SER A 1 85 ? 15.239 7.248 -35.248 1.00 93.44 85 SER A O 1
ATOM 632 N N . ALA A 1 86 ? 16.047 6.918 -33.166 1.00 94.81 86 ALA A N 1
ATOM 633 C CA . ALA A 1 86 ? 16.241 5.467 -33.236 1.00 94.81 86 ALA A CA 1
ATOM 634 C C . ALA A 1 86 ? 15.047 4.720 -33.848 1.00 94.81 86 ALA A C 1
ATOM 636 O O . ALA A 1 86 ? 15.221 3.909 -34.752 1.00 94.81 86 ALA A O 1
ATOM 637 N N . PHE A 1 87 ? 13.833 5.036 -33.393 1.00 96.56 87 PHE A N 1
ATOM 638 C CA . PHE A 1 87 ? 12.603 4.358 -33.817 1.00 96.56 87 PHE A CA 1
ATOM 639 C C . PHE A 1 87 ? 11.568 5.317 -34.425 1.00 96.56 87 PHE A C 1
ATOM 641 O O . PHE A 1 87 ? 10.416 4.944 -34.629 1.00 96.56 87 PHE A O 1
ATOM 648 N N . ALA A 1 88 ? 11.962 6.554 -34.758 1.00 94.00 88 ALA A N 1
ATOM 649 C CA . ALA A 1 88 ? 11.049 7.632 -35.162 1.00 94.00 88 ALA A CA 1
ATOM 650 C C . ALA A 1 88 ? 10.154 7.309 -36.376 1.00 94.00 88 ALA A C 1
ATOM 652 O O . ALA A 1 88 ? 9.104 7.929 -36.549 1.00 94.00 88 ALA A O 1
ATOM 653 N N . GLN A 1 89 ? 10.574 6.368 -37.226 1.00 94.19 89 GLN A N 1
ATOM 654 C CA . GLN A 1 89 ? 9.848 5.951 -38.428 1.00 94.19 89 GLN A CA 1
ATOM 655 C C . GLN A 1 89 ? 8.909 4.751 -38.197 1.00 94.19 89 GLN A C 1
ATOM 657 O O . GLN A 1 89 ? 8.028 4.513 -39.022 1.00 94.19 89 GLN A O 1
ATOM 662 N N . LEU A 1 90 ? 9.058 4.017 -37.087 1.00 95.69 90 LEU A N 1
ATOM 663 C CA . LEU A 1 90 ? 8.321 2.785 -36.776 1.00 95.69 90 LEU A CA 1
ATOM 664 C C . LEU A 1 90 ? 6.935 3.081 -36.168 1.00 95.69 90 LEU A C 1
ATOM 666 O O . LEU A 1 90 ? 6.552 2.560 -35.126 1.00 95.69 90 LEU A O 1
ATOM 670 N N . VAL A 1 91 ? 6.157 3.948 -36.819 1.00 95.56 91 VAL A N 1
ATOM 671 C CA . VAL A 1 91 ? 4.872 4.470 -36.299 1.00 95.56 91 VAL A CA 1
ATOM 672 C C . VAL A 1 91 ? 3.769 3.412 -36.141 1.00 95.56 91 VAL A C 1
ATOM 674 O O . VAL A 1 91 ? 2.722 3.695 -35.561 1.00 95.56 91 VAL A O 1
ATOM 677 N N . ASN A 1 92 ? 3.985 2.206 -36.675 1.00 96.19 92 ASN A N 1
ATOM 678 C CA . ASN A 1 92 ? 3.073 1.070 -36.571 1.00 96.19 92 ASN A CA 1
ATOM 679 C C . ASN A 1 92 ? 3.563 -0.036 -35.621 1.00 96.19 92 ASN A C 1
ATOM 681 O O . ASN A 1 92 ? 2.892 -1.059 -35.531 1.00 96.19 92 ASN A O 1
ATOM 685 N N . LEU A 1 93 ? 4.675 0.174 -34.906 1.00 97.62 93 LEU A N 1
ATOM 686 C CA . LEU A 1 93 ? 5.261 -0.828 -34.019 1.00 97.62 93 LEU A CA 1
ATOM 687 C C . LEU A 1 93 ? 4.357 -1.138 -32.816 1.00 97.62 93 LEU A C 1
ATOM 689 O O . LEU A 1 93 ? 3.876 -0.229 -32.139 1.00 97.62 93 LEU A O 1
ATOM 693 N N . GLU A 1 94 ? 4.168 -2.427 -32.560 1.00 98.25 94 GLU A N 1
ATOM 694 C CA . GLU A 1 94 ? 3.385 -3.021 -31.474 1.00 98.25 94 GLU A CA 1
ATOM 695 C C . GLU A 1 94 ? 4.291 -3.807 -30.501 1.00 98.25 94 GLU A C 1
ATOM 697 O O . GLU A 1 94 ? 4.027 -3.790 -29.301 1.00 98.25 94 GLU A O 1
ATOM 702 N N . ASP A 1 95 ? 5.395 -4.397 -30.973 1.00 98.56 95 ASP A N 1
ATOM 703 C CA . ASP A 1 95 ? 6.387 -5.125 -30.167 1.00 98.56 95 ASP A CA 1
ATOM 704 C C . ASP A 1 95 ? 7.817 -4.617 -30.440 1.00 98.56 95 ASP A C 1
ATOM 706 O O . ASP A 1 95 ? 8.227 -4.470 -31.599 1.00 98.56 95 ASP A O 1
ATOM 710 N N . LEU A 1 96 ? 8.569 -4.331 -29.371 1.00 98.62 96 LEU A N 1
ATOM 711 C CA . LEU A 1 96 ? 9.987 -3.976 -29.425 1.00 98.62 96 LEU A CA 1
ATOM 712 C C . LEU A 1 96 ? 10.785 -4.737 -28.357 1.00 98.62 96 LEU A C 1
ATOM 714 O O . LEU A 1 96 ? 10.704 -4.430 -27.165 1.00 98.62 96 LEU A O 1
ATOM 718 N N . ASN A 1 97 ? 11.630 -5.669 -28.796 1.00 98.75 97 ASN A N 1
ATOM 719 C CA . ASN A 1 97 ? 12.555 -6.392 -27.927 1.00 98.75 97 ASN A CA 1
ATOM 720 C C . ASN A 1 97 ? 13.974 -5.804 -28.034 1.00 98.75 97 ASN A C 1
ATOM 722 O O . ASN A 1 97 ? 14.604 -5.849 -29.087 1.00 98.75 97 ASN A O 1
ATOM 726 N N . LEU A 1 98 ? 14.490 -5.258 -26.932 1.00 98.69 98 LEU A N 1
ATOM 727 C CA . LEU A 1 98 ? 15.840 -4.697 -26.779 1.00 98.69 98 LEU A CA 1
ATOM 728 C C . LEU A 1 98 ? 16.630 -5.402 -25.659 1.00 98.69 98 LEU A C 1
ATOM 730 O O . LEU A 1 98 ? 17.671 -4.902 -25.217 1.00 98.69 98 LEU A O 1
ATOM 734 N N . ARG A 1 99 ? 16.157 -6.571 -25.207 1.00 98.75 99 ARG A N 1
ATOM 735 C CA . ARG A 1 99 ? 16.748 -7.345 -24.110 1.00 98.75 99 ARG A CA 1
ATOM 736 C C . ARG A 1 99 ? 18.219 -7.695 -24.360 1.00 98.75 99 ARG A C 1
ATOM 738 O O . ARG A 1 99 ? 18.597 -7.964 -25.499 1.00 98.75 99 ARG A O 1
ATOM 745 N N . ASN A 1 100 ? 19.028 -7.786 -23.307 1.00 98.50 100 ASN A N 1
ATOM 746 C CA . ASN A 1 100 ? 20.419 -8.249 -23.378 1.00 98.50 100 ASN A CA 1
ATOM 747 C C . ASN A 1 100 ? 21.242 -7.399 -24.359 1.00 98.50 100 ASN A C 1
ATOM 749 O O . ASN A 1 100 ? 21.727 -7.858 -25.396 1.00 98.50 100 ASN A O 1
ATOM 753 N N . ASN A 1 101 ? 21.310 -6.111 -24.044 1.00 98.69 101 ASN A N 1
ATOM 754 C CA . ASN A 1 101 ? 22.114 -5.112 -24.734 1.00 98.69 101 ASN A CA 1
ATOM 755 C C . ASN A 1 101 ? 22.973 -4.368 -23.692 1.00 98.69 101 ASN A C 1
ATOM 757 O O . ASN A 1 101 ? 23.059 -4.757 -22.528 1.00 98.69 101 ASN A O 1
ATOM 761 N N . LEU A 1 102 ? 23.656 -3.303 -24.107 1.00 98.12 102 LEU A N 1
ATOM 762 C CA . LEU A 1 102 ? 24.528 -2.503 -23.243 1.00 98.12 102 LEU A CA 1
ATOM 763 C C . LEU A 1 102 ? 23.916 -1.126 -22.942 1.00 98.12 102 LEU A C 1
ATOM 765 O O . LEU A 1 102 ? 24.653 -0.179 -22.661 1.00 98.12 102 LEU A O 1
ATOM 769 N N . ILE A 1 103 ? 22.589 -0.979 -23.068 1.00 98.44 103 ILE A N 1
ATOM 770 C CA . ILE A 1 103 ? 21.920 0.325 -23.048 1.00 98.44 103 ILE A CA 1
ATOM 771 C C . ILE A 1 103 ? 22.051 0.923 -21.650 1.00 98.44 103 ILE A C 1
ATOM 773 O O . ILE A 1 103 ? 21.486 0.402 -20.692 1.00 98.44 103 ILE A O 1
ATOM 777 N N . SER A 1 104 ? 22.781 2.031 -21.548 1.00 96.88 104 SER A N 1
ATOM 778 C CA . SER A 1 104 ? 22.977 2.784 -20.303 1.00 96.88 104 SER A CA 1
ATOM 779 C C . SER A 1 104 ? 22.421 4.203 -20.368 1.00 96.88 104 SER A C 1
ATOM 781 O O . SER A 1 104 ? 22.365 4.898 -19.359 1.00 96.88 104 SER A O 1
ATOM 783 N N . THR A 1 105 ? 22.015 4.676 -21.547 1.00 95.50 105 THR A N 1
ATOM 784 C CA . THR A 1 105 ? 21.457 6.020 -21.717 1.00 95.50 105 THR A CA 1
ATOM 785 C C . THR A 1 105 ? 20.372 6.023 -22.786 1.00 95.50 105 THR A C 1
ATOM 787 O O . THR A 1 105 ? 20.569 5.553 -23.909 1.00 95.50 105 THR A O 1
ATOM 790 N N . ILE A 1 106 ? 19.227 6.598 -22.421 1.00 97.44 106 ILE A N 1
ATOM 791 C CA . ILE A 1 106 ? 18.034 6.734 -23.252 1.00 97.44 106 ILE A CA 1
ATOM 792 C C . ILE A 1 106 ? 17.581 8.200 -23.217 1.00 97.44 106 ILE A C 1
ATOM 794 O O . ILE A 1 106 ? 17.493 8.788 -22.141 1.00 97.44 106 ILE A O 1
ATOM 798 N N . THR A 1 107 ? 17.272 8.806 -24.368 1.00 97.00 107 THR A N 1
ATOM 799 C CA . THR A 1 107 ? 16.641 10.141 -24.399 1.00 97.00 107 THR A CA 1
ATOM 800 C C . THR A 1 107 ? 15.127 10.050 -24.202 1.00 97.00 107 THR A C 1
ATOM 802 O O . THR A 1 107 ? 14.487 9.107 -24.659 1.00 97.00 107 THR A O 1
ATOM 805 N N . VAL A 1 108 ? 14.529 11.060 -23.560 1.00 97.19 108 VAL A N 1
ATOM 806 C CA . VAL A 1 108 ? 13.089 11.106 -23.216 1.00 97.19 108 VAL A CA 1
ATOM 807 C C . VAL A 1 108 ? 12.137 10.927 -24.412 1.00 97.19 108 VAL A C 1
ATOM 809 O O . VAL A 1 108 ? 10.987 10.539 -24.241 1.00 97.19 108 VAL A O 1
ATOM 812 N N . ASP A 1 109 ? 12.599 11.198 -25.632 1.00 97.25 109 ASP A N 1
ATOM 813 C CA . ASP A 1 109 ? 11.811 11.184 -26.863 1.00 97.25 109 ASP A CA 1
ATOM 814 C C . ASP A 1 109 ? 11.941 9.898 -27.705 1.00 97.25 109 ASP A C 1
ATOM 816 O O . ASP A 1 109 ? 11.225 9.772 -28.703 1.00 97.25 109 ASP A O 1
ATOM 820 N N . VAL A 1 110 ? 12.778 8.926 -27.309 1.00 98.19 110 VAL A N 1
ATOM 821 C CA . VAL A 1 110 ? 13.056 7.683 -28.070 1.00 98.19 110 VAL A CA 1
ATOM 822 C C . VAL A 1 110 ? 11.793 6.913 -28.490 1.00 98.19 110 VAL A C 1
ATOM 824 O O . VAL A 1 110 ? 11.709 6.423 -29.616 1.00 98.19 110 VAL A O 1
ATOM 827 N N . PHE A 1 111 ? 10.788 6.834 -27.610 1.00 98.06 111 PHE A N 1
ATOM 828 C CA . PHE A 1 111 ? 9.556 6.068 -27.826 1.00 98.06 111 PHE A CA 1
ATOM 829 C C . PHE A 1 111 ? 8.372 6.963 -28.226 1.00 98.06 111 PHE A C 1
ATOM 831 O O . PHE A 1 111 ? 7.264 6.469 -28.433 1.00 98.06 111 PHE A O 1
ATOM 838 N N . SER A 1 112 ? 8.597 8.273 -28.404 1.00 97.19 112 SER A N 1
ATOM 839 C CA . SER A 1 112 ? 7.548 9.287 -28.617 1.00 97.19 112 SER A CA 1
ATOM 840 C C . SER A 1 112 ? 6.687 9.082 -29.870 1.00 97.19 112 SER A C 1
ATOM 842 O O . SER A 1 112 ? 5.593 9.640 -29.965 1.00 97.19 112 SER A O 1
ATOM 844 N N . LYS A 1 113 ? 7.170 8.302 -30.847 1.00 97.44 113 LYS A N 1
ATOM 845 C CA . LYS A 1 113 ? 6.445 7.958 -32.084 1.00 97.44 113 LYS A CA 1
ATOM 846 C C . LYS A 1 113 ? 5.782 6.579 -32.049 1.00 97.44 113 LYS A C 1
ATOM 848 O O . LYS A 1 113 ? 4.980 6.284 -32.930 1.00 97.44 113 LYS A O 1
ATOM 853 N N . LEU A 1 114 ? 6.067 5.765 -31.033 1.00 97.56 114 LEU A N 1
ATOM 854 C CA . LEU A 1 114 ? 5.601 4.381 -30.913 1.00 97.56 114 LEU A CA 1
ATOM 855 C C . LEU A 1 114 ? 4.247 4.320 -30.186 1.00 97.56 114 LEU A C 1
ATOM 857 O O . LEU A 1 114 ? 4.088 3.658 -29.161 1.00 97.56 114 LEU A O 1
ATOM 861 N N . SER A 1 115 ? 3.253 5.051 -30.696 1.00 96.56 115 SER A N 1
ATOM 862 C CA . SER A 1 115 ? 1.931 5.173 -30.060 1.00 96.56 115 SER A CA 1
ATOM 863 C C . SER A 1 115 ? 1.095 3.887 -30.102 1.00 96.56 115 SER A C 1
ATOM 865 O O . SER A 1 115 ? 0.114 3.769 -29.368 1.00 96.56 115 SER A O 1
ATOM 867 N N . LYS A 1 116 ? 1.475 2.915 -30.941 1.00 97.81 116 LYS A N 1
ATOM 868 C CA . LYS A 1 116 ? 0.854 1.583 -31.012 1.00 97.81 116 LYS A CA 1
ATOM 869 C C . LYS A 1 116 ? 1.547 0.517 -30.161 1.00 97.81 116 LYS A C 1
ATOM 871 O O . LYS A 1 116 ? 1.009 -0.583 -30.072 1.00 97.81 116 LYS A O 1
ATOM 876 N N . LEU A 1 117 ? 2.675 0.843 -29.525 1.00 98.44 117 LEU A N 1
ATOM 877 C CA . LEU A 1 117 ? 3.487 -0.116 -28.782 1.00 98.44 117 LEU A CA 1
ATOM 878 C C . LEU A 1 117 ? 2.668 -0.760 -27.656 1.00 98.44 117 LEU A C 1
ATOM 880 O O . LEU A 1 117 ? 2.031 -0.048 -26.882 1.00 98.44 117 LEU A O 1
ATOM 884 N N . ARG A 1 118 ? 2.693 -2.092 -27.592 1.00 98.56 118 ARG A N 1
ATOM 885 C CA . ARG A 1 118 ? 2.034 -2.954 -26.597 1.00 98.56 118 ARG A CA 1
ATOM 886 C C . ARG A 1 118 ? 3.050 -3.674 -25.716 1.00 98.56 118 ARG A C 1
ATOM 888 O O . ARG A 1 118 ? 2.830 -3.786 -24.514 1.00 98.56 118 ARG A O 1
ATOM 895 N N . PHE A 1 119 ? 4.165 -4.105 -26.297 1.00 98.81 119 PHE A N 1
ATOM 896 C CA . PHE A 1 119 ? 5.240 -4.796 -25.596 1.00 98.81 119 PHE A CA 1
ATOM 897 C C . PHE A 1 119 ? 6.571 -4.053 -25.754 1.00 98.81 119 PHE A C 1
ATOM 899 O O . PHE A 1 119 ? 6.915 -3.604 -26.849 1.00 98.81 119 PHE A O 1
ATOM 906 N N . LEU A 1 120 ? 7.311 -3.924 -24.650 1.00 98.81 120 LEU A N 1
ATOM 907 C CA . LEU A 1 120 ? 8.662 -3.368 -24.623 1.00 98.81 120 LEU A CA 1
ATOM 908 C C . LEU A 1 120 ? 9.538 -4.144 -23.630 1.00 98.81 120 LEU A C 1
ATOM 910 O O . LEU A 1 120 ? 9.317 -4.068 -22.417 1.00 98.81 120 LEU A O 1
ATOM 914 N N . ASP A 1 121 ? 10.556 -4.844 -24.138 1.00 98.88 121 ASP A N 1
ATOM 915 C CA . ASP A 1 121 ? 11.575 -5.506 -23.311 1.00 98.88 121 ASP A CA 1
ATOM 916 C C . ASP A 1 121 ? 12.892 -4.722 -23.337 1.00 98.88 121 ASP A C 1
ATOM 918 O O . ASP A 1 121 ? 13.572 -4.653 -24.358 1.00 98.88 121 ASP A O 1
ATOM 922 N N . LEU A 1 122 ? 13.238 -4.115 -22.203 1.00 98.56 122 LEU A N 1
ATOM 923 C CA . LEU A 1 122 ? 14.506 -3.437 -21.924 1.00 98.56 122 LEU A CA 1
ATOM 924 C C . LEU A 1 122 ? 15.297 -4.170 -20.823 1.00 98.56 122 LEU A C 1
ATOM 926 O O . LEU A 1 122 ? 16.240 -3.607 -20.265 1.00 98.56 122 LEU A O 1
ATOM 930 N N . ALA A 1 123 ? 14.926 -5.405 -20.473 1.00 98.56 123 ALA A N 1
ATOM 931 C CA . ALA A 1 123 ? 15.610 -6.161 -19.429 1.00 98.56 123 ALA A CA 1
ATOM 932 C C . ALA A 1 123 ? 17.038 -6.561 -19.840 1.00 98.56 123 ALA A C 1
ATOM 934 O O . ALA A 1 123 ? 17.372 -6.566 -21.025 1.00 98.56 123 ALA A O 1
ATOM 935 N N . GLU A 1 124 ? 17.886 -6.916 -18.871 1.00 98.31 124 GLU A N 1
ATOM 936 C CA . GLU A 1 124 ? 19.304 -7.252 -19.116 1.00 98.31 124 GLU A CA 1
ATOM 937 C C . GLU A 1 124 ? 20.020 -6.120 -19.877 1.00 98.31 124 GLU A C 1
ATOM 939 O O . GLU A 1 124 ? 20.535 -6.290 -20.980 1.00 98.31 124 GLU A O 1
ATOM 944 N N . ASN A 1 125 ? 19.993 -4.922 -19.300 1.00 98.56 125 ASN A N 1
ATOM 945 C CA . ASN A 1 125 ? 20.676 -3.739 -19.819 1.00 98.56 125 ASN A CA 1
ATOM 946 C C . ASN A 1 125 ? 21.425 -3.032 -18.674 1.00 98.56 125 ASN A C 1
ATOM 948 O O . ASN A 1 125 ? 21.560 -3.559 -17.571 1.00 98.56 125 ASN A O 1
ATOM 952 N N . SER A 1 126 ? 21.989 -1.855 -18.940 1.00 97.38 126 SER A N 1
ATOM 953 C CA . SER A 1 126 ? 22.817 -1.094 -17.993 1.00 97.38 126 SER A CA 1
ATOM 954 C C . SER A 1 126 ? 22.158 0.223 -17.559 1.00 97.38 126 SER A C 1
ATOM 956 O O . SER A 1 126 ? 22.858 1.191 -17.260 1.00 97.38 126 SER A O 1
ATOM 958 N N . LEU A 1 127 ? 20.821 0.286 -17.547 1.00 97.44 127 LEU A N 1
ATOM 959 C CA . LEU A 1 127 ? 20.074 1.491 -17.179 1.00 97.44 127 LEU A CA 1
ATOM 960 C C . LEU A 1 127 ? 20.213 1.774 -15.680 1.00 97.44 127 LEU A C 1
ATOM 962 O O . LEU A 1 127 ? 19.904 0.916 -14.853 1.00 97.44 127 LEU A O 1
ATOM 966 N N . THR A 1 128 ? 20.644 2.987 -15.337 1.00 95.12 128 THR A N 1
ATOM 967 C CA . THR A 1 128 ? 20.752 3.484 -13.953 1.00 95.12 128 THR A CA 1
ATOM 968 C C . THR A 1 128 ? 19.520 4.251 -13.483 1.00 95.12 128 THR A C 1
ATOM 970 O O . THR A 1 128 ? 19.244 4.330 -12.287 1.00 95.12 128 THR A O 1
ATOM 973 N N . ASP A 1 129 ? 18.789 4.824 -14.431 1.00 92.88 129 ASP A N 1
ATOM 974 C CA . ASP A 1 129 ? 17.670 5.731 -14.231 1.00 92.88 129 ASP A CA 1
ATOM 975 C C . ASP A 1 129 ? 16.792 5.760 -15.491 1.00 92.88 129 ASP A C 1
ATOM 977 O O . ASP A 1 129 ? 17.181 5.293 -16.565 1.00 92.88 129 ASP A O 1
ATOM 981 N N . LEU A 1 130 ? 15.579 6.294 -15.350 1.00 95.06 130 LEU A N 1
ATOM 982 C CA . LEU A 1 130 ? 14.625 6.465 -16.443 1.00 95.06 130 LEU A CA 1
ATOM 983 C C . LEU A 1 130 ? 14.186 7.934 -16.498 1.00 95.06 130 LEU A C 1
ATOM 985 O O . LEU A 1 130 ? 13.658 8.430 -15.497 1.00 95.06 130 LEU A O 1
ATOM 989 N N . PRO A 1 131 ? 14.348 8.629 -17.642 1.00 95.69 131 PRO A N 1
ATOM 990 C CA . PRO A 1 131 ? 13.908 10.009 -17.786 1.00 95.69 131 PRO A CA 1
ATOM 991 C C . PRO A 1 131 ? 12.431 10.221 -17.434 1.00 95.69 131 PRO A C 1
ATOM 993 O O . PRO A 1 131 ? 11.547 9.474 -17.862 1.00 95.69 131 PRO A O 1
ATOM 996 N N . ASP A 1 132 ? 12.158 11.307 -16.711 1.00 96.94 132 ASP A N 1
ATOM 997 C CA . ASP A 1 132 ? 10.809 11.807 -16.444 1.00 96.94 132 ASP A CA 1
ATOM 998 C C . ASP A 1 132 ? 9.994 11.883 -17.751 1.00 96.94 132 ASP A C 1
ATOM 1000 O O . ASP A 1 132 ? 10.373 12.597 -18.681 1.00 96.94 132 ASP A O 1
ATOM 1004 N N . ASN A 1 133 ? 8.824 11.232 -17.791 1.00 97.50 133 ASN A N 1
ATOM 1005 C CA . ASN A 1 133 ? 7.908 11.198 -18.942 1.00 97.50 133 ASN A CA 1
ATOM 1006 C C . ASN A 1 133 ? 8.381 10.401 -20.179 1.00 97.50 133 ASN A C 1
ATOM 1008 O O . ASN A 1 133 ? 7.762 10.543 -21.234 1.00 97.50 133 ASN A O 1
ATOM 1012 N N . LEU A 1 134 ? 9.396 9.533 -20.061 1.00 98.19 134 LEU A N 1
ATOM 1013 C CA . LEU A 1 134 ? 9.885 8.658 -21.145 1.00 98.19 134 LEU A CA 1
ATOM 1014 C C . LEU A 1 134 ? 8.764 7.923 -21.915 1.00 98.19 134 LEU A C 1
ATOM 1016 O O . LEU A 1 134 ? 8.860 7.740 -23.126 1.00 98.19 134 LEU A O 1
ATOM 1020 N N . PHE A 1 135 ? 7.694 7.530 -21.218 1.00 98.12 135 PHE A N 1
ATOM 1021 C CA . PHE A 1 135 ? 6.580 6.750 -21.770 1.00 98.12 135 PHE A CA 1
ATOM 1022 C C . PHE A 1 135 ? 5.290 7.557 -22.025 1.00 98.12 135 PHE A C 1
ATOM 1024 O O . PHE A 1 135 ? 4.230 6.975 -22.264 1.00 98.12 135 PHE A O 1
ATOM 1031 N N . MET A 1 136 ? 5.351 8.897 -22.007 1.00 97.88 136 MET A N 1
ATOM 1032 C CA . MET A 1 136 ? 4.171 9.784 -22.068 1.00 97.88 136 MET A CA 1
ATOM 1033 C C . MET A 1 136 ? 3.264 9.562 -23.290 1.00 97.88 136 MET A C 1
ATOM 1035 O O . MET A 1 136 ? 2.076 9.883 -23.241 1.00 97.88 136 MET A O 1
ATOM 1039 N N . HIS A 1 137 ? 3.801 9.012 -24.381 1.00 97.75 137 HIS A N 1
ATOM 1040 C CA . HIS A 1 137 ? 3.069 8.759 -25.625 1.00 97.75 137 HIS A CA 1
ATOM 1041 C C . HIS A 1 137 ? 2.731 7.277 -25.866 1.00 97.75 137 HIS A C 1
ATOM 1043 O O . HIS A 1 137 ? 2.113 6.954 -26.880 1.00 97.75 137 HIS A O 1
ATOM 1049 N N . ASN A 1 138 ? 3.090 6.377 -24.946 1.00 98.06 138 ASN A N 1
ATOM 1050 C CA . ASN A 1 138 ? 2.970 4.924 -25.110 1.00 98.06 138 ASN A CA 1
ATOM 1051 C C . ASN A 1 138 ? 1.761 4.362 -24.341 1.00 98.06 138 ASN A C 1
ATOM 1053 O O . ASN A 1 138 ? 1.841 3.328 -23.688 1.00 98.06 138 ASN A O 1
ATOM 1057 N N . GLY A 1 139 ? 0.615 5.047 -24.427 1.00 97.69 139 GLY A N 1
ATOM 1058 C CA . GLY A 1 139 ? -0.597 4.699 -23.672 1.00 97.69 139 GLY A CA 1
ATOM 1059 C C . GLY A 1 139 ? -1.255 3.367 -24.034 1.00 97.69 139 GLY A C 1
ATOM 1060 O O . GLY A 1 139 ? -2.142 2.932 -23.305 1.00 97.69 139 GLY A O 1
ATOM 1061 N N . ASN A 1 140 ? -0.814 2.707 -25.108 1.00 98.19 140 ASN A N 1
ATOM 1062 C CA . ASN A 1 140 ? -1.237 1.358 -25.496 1.00 98.19 140 ASN A CA 1
ATOM 1063 C C . ASN A 1 140 ? -0.337 0.244 -24.926 1.00 98.19 140 ASN A C 1
ATOM 1065 O O . ASN A 1 140 ? -0.645 -0.928 -25.140 1.00 98.19 140 ASN A O 1
ATOM 1069 N N . LEU A 1 141 ? 0.752 0.588 -24.225 1.00 98.75 141 LEU A N 1
ATOM 1070 C CA . LEU A 1 141 ? 1.704 -0.388 -23.702 1.00 98.75 141 LEU A CA 1
ATOM 1071 C C . LEU A 1 141 ? 1.032 -1.230 -22.613 1.00 98.75 141 LEU A C 1
ATOM 1073 O O . LEU A 1 141 ? 0.540 -0.678 -21.633 1.00 98.75 141 LEU A O 1
ATOM 1077 N N . THR A 1 142 ? 1.009 -2.549 -22.797 1.00 98.69 142 THR A N 1
ATOM 1078 C CA . THR A 1 142 ? 0.396 -3.537 -21.896 1.00 98.69 142 THR A CA 1
ATOM 1079 C C . THR A 1 142 ? 1.438 -4.269 -21.054 1.00 98.69 142 THR A C 1
ATOM 1081 O O . THR A 1 142 ? 1.150 -4.619 -19.912 1.00 98.69 142 THR A O 1
ATOM 1084 N N . GLU A 1 143 ? 2.657 -4.461 -21.564 1.00 98.81 143 GLU A N 1
ATOM 1085 C CA . GLU A 1 143 ? 3.751 -5.109 -20.832 1.00 98.81 143 GLU A CA 1
ATOM 1086 C C . GLU A 1 143 ? 5.071 -4.344 -21.004 1.00 98.81 143 GLU A C 1
ATOM 1088 O O . GLU A 1 143 ? 5.489 -4.032 -22.121 1.00 98.81 143 GLU A O 1
ATOM 1093 N N . LEU A 1 144 ? 5.720 -4.048 -19.873 1.00 98.81 144 LEU A N 1
ATOM 1094 C CA . LEU A 1 144 ? 7.001 -3.349 -19.795 1.00 98.81 144 LEU A CA 1
ATOM 1095 C C . LEU A 1 144 ? 7.974 -4.147 -18.927 1.00 98.81 144 LEU A C 1
ATOM 1097 O O . LEU A 1 144 ? 7.717 -4.374 -17.739 1.00 98.81 144 LEU A O 1
ATOM 1101 N N . ARG A 1 145 ? 9.116 -4.530 -19.503 1.00 98.75 145 ARG A N 1
ATOM 1102 C CA . ARG A 1 145 ? 10.188 -5.226 -18.785 1.00 98.75 145 ARG A CA 1
ATOM 1103 C C . ARG A 1 145 ? 11.421 -4.348 -18.656 1.00 98.75 145 ARG A C 1
ATOM 1105 O O . ARG A 1 145 ? 11.988 -3.903 -19.647 1.00 98.75 145 ARG A O 1
ATOM 1112 N N . LEU A 1 146 ? 11.825 -4.123 -17.412 1.00 98.25 146 LEU A N 1
ATOM 1113 C CA . LEU A 1 146 ? 12.966 -3.306 -16.997 1.00 98.25 146 LEU A CA 1
ATOM 1114 C C . LEU A 1 146 ? 13.871 -4.040 -15.991 1.00 98.25 146 LEU A C 1
ATOM 1116 O O . LEU A 1 146 ? 14.874 -3.479 -15.559 1.00 98.25 146 LEU A O 1
ATOM 1120 N N . GLY A 1 147 ? 13.538 -5.276 -15.604 1.00 97.31 147 GLY A N 1
ATOM 1121 C CA . GLY A 1 147 ? 14.340 -6.062 -14.664 1.00 97.31 147 GLY A CA 1
ATOM 1122 C C . GLY A 1 147 ? 15.745 -6.391 -15.184 1.00 97.31 147 GLY A C 1
ATOM 1123 O O . GLY A 1 147 ? 16.008 -6.283 -16.379 1.00 97.31 147 GLY A O 1
ATOM 1124 N N . LEU A 1 148 ? 16.662 -6.801 -14.303 1.00 97.38 148 LEU A N 1
ATOM 1125 C CA . LEU A 1 148 ? 18.083 -7.007 -14.649 1.00 97.38 148 LEU A CA 1
ATOM 1126 C C . LEU A 1 148 ? 18.717 -5.743 -15.277 1.00 97.38 148 LEU A C 1
ATOM 1128 O O . LEU A 1 148 ? 19.423 -5.806 -16.280 1.00 97.38 148 LEU A O 1
ATOM 1132 N N . ASN A 1 149 ? 18.419 -4.587 -14.682 1.00 97.75 149 ASN A N 1
ATOM 1133 C CA . ASN A 1 149 ? 19.097 -3.303 -14.898 1.00 97.75 149 ASN A CA 1
ATOM 1134 C C . ASN A 1 149 ? 19.712 -2.839 -13.561 1.00 97.75 149 ASN A C 1
ATOM 1136 O O . ASN A 1 149 ? 19.785 -3.616 -12.615 1.00 97.75 149 ASN A O 1
ATOM 1140 N N . ASN A 1 150 ? 20.144 -1.581 -13.451 1.00 95.88 150 ASN A N 1
ATOM 1141 C CA . ASN A 1 150 ? 20.710 -1.009 -12.225 1.00 95.88 150 ASN A CA 1
ATOM 1142 C C . ASN A 1 150 ? 19.917 0.239 -11.764 1.00 95.88 150 ASN A C 1
ATOM 1144 O O . ASN A 1 150 ? 20.495 1.238 -11.326 1.00 95.88 150 ASN A O 1
ATOM 1148 N N . ILE A 1 151 ? 18.587 0.195 -11.918 1.00 95.81 151 ILE A N 1
ATOM 1149 C CA . ILE A 1 151 ? 17.661 1.297 -11.619 1.00 95.81 151 ILE A CA 1
ATOM 1150 C C . ILE A 1 151 ? 17.464 1.392 -10.103 1.00 95.81 151 ILE A C 1
ATOM 1152 O O . ILE A 1 151 ? 16.736 0.601 -9.507 1.00 95.81 151 ILE A O 1
ATOM 1156 N N . SER A 1 152 ? 18.094 2.383 -9.473 1.00 93.62 152 SER A N 1
ATOM 1157 C CA . SER A 1 152 ? 18.104 2.532 -8.010 1.00 93.62 152 SER A CA 1
ATOM 1158 C C . SER A 1 152 ? 16.854 3.202 -7.426 1.00 93.62 152 SER A C 1
ATOM 1160 O O . SER A 1 152 ? 16.553 2.985 -6.245 1.00 93.62 152 SER A O 1
ATOM 1162 N N . ALA A 1 153 ? 16.127 3.984 -8.234 1.00 94.31 153 ALA A N 1
ATOM 1163 C CA . ALA A 1 153 ? 14.963 4.765 -7.820 1.00 94.31 153 ALA A CA 1
ATOM 1164 C C . ALA A 1 153 ? 13.886 4.873 -8.919 1.00 94.31 153 ALA A C 1
ATOM 1166 O O . ALA A 1 153 ? 14.212 4.971 -10.104 1.00 94.31 153 ALA A O 1
ATOM 1167 N N . ILE A 1 154 ? 12.607 4.941 -8.524 1.00 94.69 154 ILE A N 1
ATOM 1168 C CA . ILE A 1 154 ? 11.485 5.307 -9.412 1.00 94.69 154 ILE A CA 1
ATOM 1169 C C . ILE A 1 154 ? 10.729 6.533 -8.886 1.00 94.69 154 ILE A C 1
ATOM 1171 O O . ILE A 1 154 ? 10.280 6.586 -7.739 1.00 94.69 154 ILE A O 1
ATOM 1175 N N . GLY A 1 155 ? 10.586 7.537 -9.750 1.00 94.62 155 GLY A N 1
ATOM 1176 C CA . GLY A 1 155 ? 9.984 8.824 -9.422 1.00 94.62 155 GLY A CA 1
ATOM 1177 C C . GLY A 1 155 ? 8.529 8.944 -9.870 1.00 94.62 155 GLY A C 1
ATOM 1178 O O . GLY A 1 155 ? 8.025 8.184 -10.699 1.00 94.62 155 GLY A O 1
ATOM 1179 N N . ARG A 1 156 ? 7.853 9.985 -9.372 1.00 95.25 156 ARG A N 1
ATOM 1180 C CA . ARG A 1 156 ? 6.439 10.280 -9.657 1.00 95.25 156 ARG A CA 1
ATOM 1181 C C . ARG A 1 156 ? 6.074 10.355 -11.148 1.00 95.25 156 ARG A C 1
ATOM 1183 O O . ARG A 1 156 ? 4.914 10.133 -11.485 1.00 95.25 156 ARG A O 1
ATOM 1190 N N . LYS A 1 157 ? 7.012 10.716 -12.036 1.00 96.94 157 LYS A N 1
ATOM 1191 C CA . LYS A 1 157 ? 6.748 10.831 -13.485 1.00 96.94 157 LYS A CA 1
ATOM 1192 C C . LYS A 1 157 ? 7.367 9.723 -14.338 1.00 96.94 157 LYS A C 1
ATOM 1194 O O . LYS A 1 157 ? 7.232 9.784 -15.562 1.00 96.94 157 LYS A O 1
ATOM 1199 N N . THR A 1 158 ? 8.019 8.728 -13.733 1.00 96.62 158 THR A N 1
ATOM 1200 C CA . THR A 1 158 ? 8.693 7.640 -14.459 1.00 96.62 158 THR A CA 1
ATOM 1201 C C . THR A 1 158 ? 7.712 6.859 -15.339 1.00 96.62 158 THR A C 1
ATOM 1203 O O . THR A 1 158 ? 8.014 6.590 -16.496 1.00 96.62 158 THR A O 1
ATOM 1206 N N . PHE A 1 159 ? 6.503 6.583 -14.838 1.00 97.50 159 PHE A N 1
ATOM 1207 C CA . PHE A 1 159 ? 5.470 5.817 -15.550 1.00 97.50 159 PHE A CA 1
ATOM 1208 C C . PHE A 1 159 ? 4.311 6.673 -16.101 1.00 97.50 159 PHE A C 1
ATOM 1210 O O . PHE A 1 159 ? 3.243 6.154 -16.430 1.00 97.50 159 PHE A O 1
ATOM 1217 N N . THR A 1 160 ? 4.495 7.995 -16.225 1.00 96.94 160 THR A N 1
ATOM 1218 C CA . THR A 1 160 ? 3.486 8.885 -16.828 1.00 96.94 160 THR A CA 1
ATOM 1219 C C . THR A 1 160 ? 3.152 8.436 -18.250 1.00 96.94 160 THR A C 1
ATOM 1221 O O . THR A 1 160 ? 4.048 8.290 -19.076 1.00 96.94 160 THR A O 1
ATOM 1224 N N . GLY A 1 161 ? 1.859 8.286 -18.545 1.00 95.62 161 GLY A N 1
ATOM 1225 C CA . GLY A 1 161 ? 1.348 7.895 -19.864 1.00 95.62 161 GLY A CA 1
ATOM 1226 C C . GLY A 1 161 ? 0.990 6.414 -19.998 1.00 95.62 161 GLY A C 1
ATOM 1227 O O . GLY A 1 161 ? 0.213 6.081 -20.884 1.00 95.62 161 GLY A O 1
ATOM 1228 N N . LEU A 1 162 ? 1.457 5.542 -19.098 1.00 97.75 162 LEU A N 1
ATOM 1229 C CA . LEU A 1 162 ? 1.248 4.086 -19.149 1.00 97.75 162 LEU A CA 1
ATOM 1230 C C . LEU A 1 162 ? -0.138 3.638 -18.639 1.00 97.75 162 LEU A C 1
ATOM 1232 O O . LEU A 1 162 ? -0.259 2.760 -17.788 1.00 97.75 162 LEU A O 1
ATOM 1236 N N . SER A 1 163 ? -1.211 4.237 -19.160 1.00 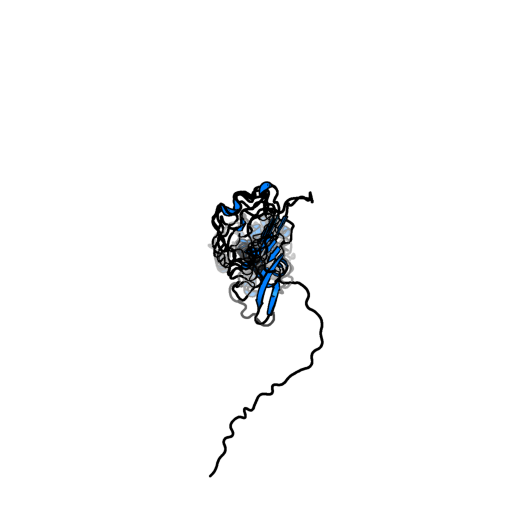95.12 163 SER A N 1
ATOM 1237 C CA . SER A 1 163 ? -2.577 4.004 -18.672 1.00 95.12 163 SER A CA 1
ATOM 1238 C C . SER A 1 163 ? -3.142 2.611 -18.972 1.00 95.12 163 SER A C 1
ATOM 1240 O O . SER A 1 163 ? -4.084 2.202 -18.301 1.00 95.12 163 SER A O 1
ATOM 1242 N N . SER A 1 164 ? -2.612 1.891 -19.967 1.00 97.94 164 SER A N 1
ATOM 1243 C CA . SER A 1 164 ? -3.071 0.536 -20.344 1.00 97.94 164 SER A CA 1
ATOM 1244 C C . SER A 1 164 ? -2.135 -0.582 -19.877 1.00 97.94 164 SER A C 1
ATOM 1246 O O . SER A 1 164 ? -2.336 -1.736 -20.256 1.00 97.94 164 SER A O 1
ATOM 1248 N N . LEU A 1 165 ? -1.117 -0.257 -19.072 1.00 98.50 165 LEU A N 1
ATOM 1249 C CA . LEU A 1 165 ? -0.127 -1.231 -18.625 1.00 98.50 165 LEU A CA 1
ATOM 1250 C C . LEU A 1 165 ? -0.778 -2.256 -17.703 1.00 98.50 165 LEU A C 1
ATOM 1252 O O . LEU A 1 165 ? -1.413 -1.875 -16.728 1.00 98.50 165 LEU A O 1
ATOM 1256 N N . GLN A 1 166 ? -0.586 -3.537 -18.010 1.00 98.25 166 GLN A N 1
ATOM 1257 C CA . GLN A 1 166 ? -1.080 -4.6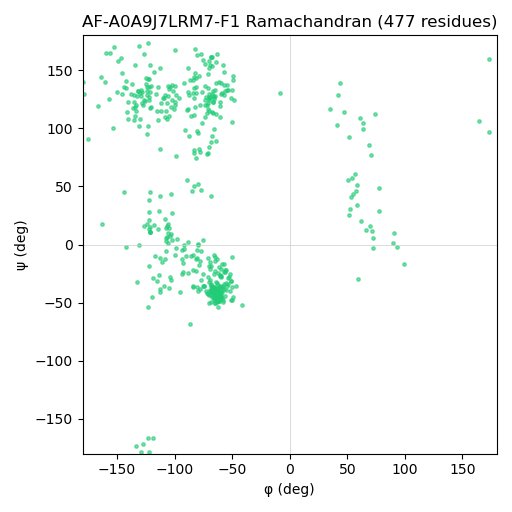88 -17.254 1.00 98.25 166 GLN A CA 1
ATOM 1258 C C . GLN A 1 166 ? 0.046 -5.359 -16.464 1.00 98.25 166 GLN A C 1
ATOM 1260 O O . GLN A 1 166 ? -0.182 -5.798 -15.338 1.00 98.25 166 GLN A O 1
ATOM 1265 N N . LYS A 1 167 ? 1.260 -5.422 -17.029 1.00 98.56 167 LYS A N 1
ATOM 1266 C CA . LYS A 1 167 ? 2.413 -6.113 -16.435 1.00 98.56 167 LYS A CA 1
ATOM 1267 C C . LYS A 1 167 ? 3.647 -5.217 -16.390 1.00 98.56 167 LYS A C 1
ATOM 1269 O O . LYS A 1 167 ? 4.058 -4.668 -17.414 1.00 98.56 167 LYS A O 1
ATOM 1274 N N . LEU A 1 168 ? 4.248 -5.100 -15.208 1.00 98.50 168 LEU A N 1
ATOM 1275 C CA . LEU A 1 168 ? 5.461 -4.320 -14.967 1.00 98.50 168 LEU A CA 1
ATOM 1276 C C . LEU A 1 168 ? 6.523 -5.182 -14.278 1.00 98.50 168 LEU A C 1
ATOM 1278 O O . LEU A 1 168 ? 6.309 -5.653 -13.161 1.00 98.50 168 LEU A O 1
ATOM 1282 N N . PHE A 1 169 ? 7.683 -5.339 -14.917 1.00 98.44 169 PHE A N 1
ATOM 1283 C CA . PHE A 1 169 ? 8.819 -6.076 -14.358 1.00 98.44 169 PHE A CA 1
ATOM 1284 C C . PHE A 1 169 ? 9.977 -5.132 -14.030 1.00 98.44 169 PHE A C 1
ATOM 1286 O O . PHE A 1 169 ? 10.572 -4.545 -14.930 1.00 98.44 169 PHE A O 1
ATOM 1293 N N . LEU A 1 170 ? 10.305 -5.019 -12.744 1.00 96.62 170 LEU A N 1
ATOM 1294 C CA . LEU A 1 170 ? 11.376 -4.198 -12.160 1.00 96.62 170 LEU A CA 1
ATOM 1295 C C . LEU A 1 170 ? 12.314 -5.038 -11.266 1.00 96.62 170 LEU A C 1
ATOM 1297 O O . LEU A 1 170 ? 13.046 -4.501 -10.438 1.00 96.62 170 LEU A O 1
ATOM 1301 N N . ASN A 1 171 ? 12.266 -6.364 -11.390 1.00 95.06 171 ASN A N 1
ATOM 1302 C CA . ASN A 1 171 ? 12.992 -7.315 -10.549 1.00 95.06 171 ASN A CA 1
ATOM 1303 C C . ASN A 1 171 ? 14.504 -7.364 -10.845 1.00 95.06 171 ASN A C 1
ATOM 1305 O O . ASN A 1 171 ? 14.915 -7.092 -11.973 1.00 95.06 171 ASN A O 1
ATOM 1309 N N . ASN A 1 172 ? 15.334 -7.779 -9.882 1.00 90.06 172 ASN A N 1
ATOM 1310 C CA . ASN A 1 172 ? 16.801 -7.826 -10.038 1.00 90.06 172 ASN A CA 1
ATOM 1311 C C . ASN A 1 172 ? 17.407 -6.480 -10.504 1.00 90.06 172 ASN A C 1
ATOM 1313 O O . ASN A 1 172 ? 18.247 -6.458 -11.401 1.00 90.06 172 ASN A O 1
ATOM 1317 N N . GLY A 1 173 ? 16.921 -5.352 -9.974 1.00 85.88 173 GLY A N 1
ATOM 1318 C CA . GLY A 1 173 ? 17.275 -3.997 -10.428 1.00 85.88 173 GLY A CA 1
ATOM 1319 C C . GLY A 1 173 ? 18.160 -3.190 -9.470 1.00 85.88 173 GLY A C 1
ATOM 1320 O O . GLY A 1 173 ? 18.651 -2.123 -9.832 1.00 85.88 173 GLY A O 1
ATOM 1321 N N . GLY A 1 174 ? 18.328 -3.657 -8.228 1.00 90.25 174 GLY A N 1
ATOM 1322 C CA . GLY A 1 174 ? 18.939 -2.880 -7.145 1.00 90.25 174 GLY A CA 1
ATOM 1323 C C . GLY A 1 174 ? 18.065 -1.728 -6.620 1.00 90.25 174 GLY A C 1
ATOM 1324 O O . GLY A 1 174 ? 18.559 -0.903 -5.847 1.00 90.25 174 GLY A O 1
ATOM 1325 N N . LEU A 1 175 ? 16.786 -1.684 -7.012 1.00 93.62 175 LEU A N 1
ATOM 1326 C CA . LEU A 1 175 ? 15.813 -0.643 -6.673 1.00 93.62 175 LEU A CA 1
ATOM 1327 C C . LEU A 1 175 ? 15.645 -0.522 -5.156 1.00 93.62 175 LEU A C 1
ATOM 1329 O O . LEU A 1 175 ? 15.435 -1.526 -4.481 1.00 93.62 175 LEU A O 1
ATOM 1333 N N . SER A 1 176 ? 15.725 0.696 -4.623 1.00 91.44 176 SER A N 1
ATOM 1334 C CA . SER A 1 176 ? 15.623 0.960 -3.178 1.00 91.44 176 SER A CA 1
ATOM 1335 C C . SER A 1 176 ? 14.680 2.108 -2.826 1.00 91.44 176 SER A C 1
ATOM 1337 O O . SER A 1 176 ? 14.026 2.043 -1.785 1.00 91.44 176 SER A O 1
ATOM 1339 N N . ASP A 1 177 ? 14.575 3.121 -3.693 1.00 90.94 177 ASP A N 1
ATOM 1340 C CA . ASP A 1 177 ? 13.719 4.291 -3.488 1.00 90.94 177 ASP A CA 1
ATOM 1341 C C . ASP A 1 177 ? 12.502 4.265 -4.428 1.00 90.94 177 ASP A C 1
ATOM 1343 O O . ASP A 1 177 ? 12.616 4.073 -5.642 1.00 90.94 177 ASP A O 1
ATOM 1347 N N . ILE A 1 178 ? 11.314 4.426 -3.852 1.00 91.06 178 ILE A N 1
ATOM 1348 C CA . ILE A 1 178 ? 10.027 4.331 -4.543 1.00 91.06 178 ILE A CA 1
ATOM 1349 C C . ILE A 1 178 ? 9.164 5.500 -4.078 1.00 91.06 178 ILE A C 1
ATOM 1351 O O . ILE A 1 178 ? 8.640 5.496 -2.960 1.00 91.06 178 ILE A O 1
ATOM 1355 N N . ASP A 1 179 ? 8.976 6.495 -4.950 1.00 92.31 179 ASP A N 1
ATOM 1356 C CA . ASP A 1 179 ? 8.091 7.620 -4.648 1.00 92.31 179 ASP A CA 1
ATOM 1357 C C . ASP A 1 179 ? 6.648 7.137 -4.430 1.00 92.31 179 ASP A C 1
ATOM 1359 O O . ASP A 1 179 ? 6.130 6.290 -5.164 1.00 92.31 179 ASP A O 1
ATOM 1363 N N . SER A 1 180 ? 5.972 7.733 -3.445 1.00 86.38 180 SER A N 1
ATOM 1364 C CA . SER A 1 180 ? 4.600 7.387 -3.042 1.00 86.38 180 SER A CA 1
ATOM 1365 C C . SER A 1 180 ? 3.535 7.476 -4.141 1.00 86.38 180 SER A C 1
ATOM 1367 O O . SER A 1 180 ? 2.452 6.924 -3.966 1.00 86.38 180 SER A O 1
ATOM 1369 N N . LEU A 1 181 ? 3.821 8.162 -5.250 1.00 90.69 181 LEU A N 1
ATOM 1370 C CA . LEU A 1 181 ? 2.931 8.351 -6.393 1.00 90.69 181 LEU A CA 1
ATOM 1371 C C . LEU A 1 181 ? 3.536 7.824 -7.708 1.00 90.69 181 LEU A C 1
ATOM 1373 O O . LEU A 1 181 ? 2.970 8.078 -8.770 1.00 90.69 181 LEU A O 1
ATOM 1377 N N . SER A 1 182 ? 4.652 7.086 -7.654 1.00 92.44 182 SER A N 1
ATOM 1378 C CA . SER A 1 182 ? 5.323 6.489 -8.824 1.00 92.44 182 SER A CA 1
ATOM 1379 C C . SER A 1 182 ? 4.402 5.573 -9.642 1.00 92.44 182 SER A C 1
ATOM 1381 O O . SER A 1 182 ? 4.349 5.693 -10.865 1.00 92.44 182 SER A O 1
ATOM 1383 N N . PHE A 1 183 ? 3.622 4.711 -8.981 1.00 93.31 183 PHE A N 1
ATOM 1384 C CA . PHE A 1 183 ? 2.688 3.791 -9.642 1.00 93.31 183 PHE A CA 1
ATOM 1385 C C . PHE A 1 183 ? 1.305 4.393 -9.936 1.00 93.31 183 PHE A C 1
ATOM 1387 O O . PHE A 1 183 ? 0.539 3.793 -10.682 1.00 93.31 183 PHE A O 1
ATOM 1394 N N . ALA A 1 184 ? 0.971 5.581 -9.417 1.00 92.50 184 ALA A N 1
ATOM 1395 C CA . ALA A 1 184 ? -0.367 6.176 -9.551 1.00 92.50 184 ALA A CA 1
ATOM 1396 C C . ALA A 1 184 ? -0.918 6.305 -11.000 1.00 92.50 184 ALA A C 1
ATOM 1398 O O . ALA A 1 184 ? -2.138 6.244 -11.159 1.00 92.50 184 ALA A O 1
ATOM 1399 N N . PRO A 1 185 ? -0.100 6.460 -12.068 1.00 94.69 185 PRO A N 1
ATOM 1400 C CA . PRO A 1 185 ? -0.594 6.437 -13.452 1.00 94.69 185 PRO A CA 1
ATOM 1401 C C . PRO A 1 185 ? -1.106 5.070 -13.948 1.00 94.69 185 PRO A C 1
ATOM 1403 O O . PRO A 1 185 ? -1.822 5.020 -14.949 1.00 94.69 185 PRO A O 1
ATOM 1406 N N . LEU A 1 186 ? -0.736 3.967 -13.289 1.00 95.31 186 LEU A N 1
ATOM 1407 C CA . LEU A 1 186 ? -0.880 2.590 -13.779 1.00 95.31 186 LEU A CA 1
ATOM 1408 C C . LEU A 1 186 ? -2.268 1.979 -13.504 1.00 95.31 186 LEU A C 1
ATOM 1410 O O . LEU A 1 186 ? -2.386 0.851 -13.040 1.00 95.31 186 LEU A O 1
ATOM 1414 N N . VAL A 1 187 ? -3.345 2.715 -13.779 1.00 92.19 187 VAL A N 1
ATOM 1415 C CA . VAL A 1 187 ? -4.723 2.374 -13.354 1.00 92.19 187 VAL A CA 1
ATOM 1416 C C . VAL A 1 187 ? -5.244 0.988 -13.793 1.00 92.19 187 VAL A C 1
ATOM 1418 O O . VAL A 1 187 ? -6.159 0.451 -13.167 1.00 92.19 187 VAL A O 1
ATOM 1421 N N . ASN A 1 188 ? -4.662 0.391 -14.838 1.00 94.88 188 ASN A N 1
ATOM 1422 C CA . ASN A 1 188 ? -5.030 -0.929 -15.367 1.00 94.88 188 ASN A CA 1
ATOM 1423 C C . ASN A 1 188 ? -4.024 -2.052 -15.040 1.00 94.88 188 ASN A C 1
ATOM 1425 O O . ASN A 1 188 ? -4.158 -3.150 -15.578 1.00 94.88 188 ASN A O 1
ATOM 1429 N N . VAL A 1 189 ? -3.041 -1.805 -14.165 1.00 95.00 189 VAL A N 1
ATOM 1430 C CA . VAL A 1 189 ? -2.003 -2.798 -13.852 1.00 95.00 189 VAL A CA 1
ATOM 1431 C C . VAL A 1 189 ? -2.556 -3.961 -13.041 1.00 95.00 189 VAL A C 1
ATOM 1433 O O . VAL A 1 189 ? -3.299 -3.775 -12.079 1.00 95.00 189 VAL A O 1
ATOM 1436 N N . GLU A 1 190 ? -2.172 -5.167 -13.449 1.00 93.56 190 GLU A N 1
ATOM 1437 C CA . GLU A 1 190 ? -2.584 -6.435 -12.856 1.00 93.56 190 GLU A CA 1
ATOM 1438 C C . GLU A 1 190 ? -1.430 -7.111 -12.105 1.00 93.56 190 GLU A C 1
ATOM 1440 O O . GLU A 1 190 ? -1.650 -7.735 -11.067 1.00 93.56 190 GLU A O 1
ATOM 1445 N N . GLU A 1 191 ? -0.199 -6.988 -12.606 1.00 93.94 191 GLU A N 1
ATOM 1446 C CA . GLU A 1 191 ? 0.976 -7.683 -12.079 1.00 93.94 191 GLU A CA 1
ATOM 1447 C C . GLU A 1 191 ? 2.179 -6.731 -11.976 1.00 93.94 191 GLU A C 1
ATOM 1449 O O . GLU A 1 191 ? 2.609 -6.136 -12.969 1.00 93.94 191 GLU A O 1
ATOM 1454 N N . ILE A 1 192 ? 2.739 -6.601 -10.769 1.00 94.19 192 ILE A N 1
ATOM 1455 C CA . ILE A 1 192 ? 3.951 -5.819 -10.491 1.00 94.19 192 ILE A CA 1
ATOM 1456 C C . ILE A 1 192 ? 5.014 -6.740 -9.880 1.00 94.19 192 ILE A C 1
ATOM 1458 O O . ILE A 1 192 ? 4.838 -7.270 -8.784 1.00 94.19 192 ILE A O 1
ATOM 1462 N N . TYR A 1 193 ? 6.139 -6.894 -10.573 1.00 94.44 193 TYR A N 1
ATOM 1463 C CA . TYR A 1 193 ? 7.265 -7.730 -10.160 1.00 94.44 193 TYR A CA 1
ATOM 1464 C C . TYR A 1 193 ? 8.432 -6.857 -9.691 1.00 94.44 193 TYR A C 1
ATOM 1466 O O . TYR A 1 193 ? 9.085 -6.193 -10.496 1.00 94.44 193 TYR A O 1
ATOM 1474 N N . LEU A 1 194 ? 8.674 -6.843 -8.381 1.00 92.19 194 LEU A N 1
ATOM 1475 C CA . LEU A 1 194 ? 9.683 -6.043 -7.676 1.00 92.19 194 LEU A CA 1
ATOM 1476 C C . LEU A 1 194 ? 10.670 -6.924 -6.888 1.00 92.19 194 LEU A C 1
ATOM 1478 O O . LEU A 1 194 ? 11.444 -6.399 -6.085 1.00 92.19 194 LEU A O 1
ATOM 1482 N N . GLN A 1 195 ? 10.657 -8.242 -7.094 1.00 90.00 195 GLN A N 1
ATOM 1483 C CA . GLN A 1 195 ? 11.496 -9.180 -6.354 1.00 90.00 195 GLN A CA 1
ATOM 1484 C C . GLN A 1 195 ? 12.997 -8.974 -6.609 1.00 90.00 195 GLN A C 1
ATOM 1486 O O . GLN A 1 195 ? 13.397 -8.430 -7.642 1.00 90.00 195 GLN A O 1
ATOM 1491 N N . ASP A 1 196 ? 13.817 -9.430 -5.665 1.00 91.19 196 ASP A N 1
ATOM 1492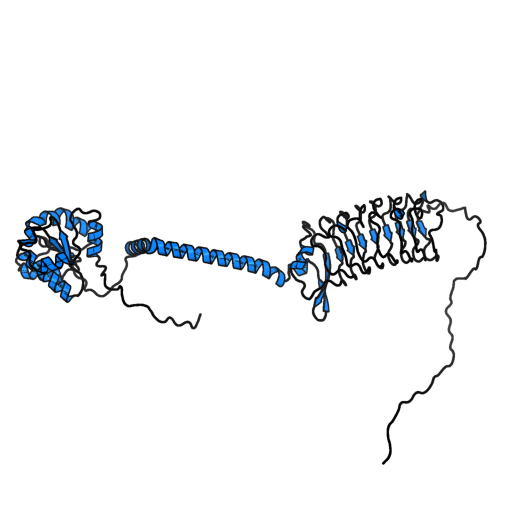 C CA . ASP A 1 196 ? 15.282 -9.410 -5.738 1.00 91.19 196 ASP A CA 1
ATOM 1493 C C . ASP A 1 196 ? 15.837 -7.979 -5.922 1.00 91.19 196 ASP A C 1
ATOM 1495 O O . ASP A 1 196 ? 16.595 -7.666 -6.841 1.00 91.19 196 ASP A O 1
ATOM 1499 N N . ASN A 1 197 ? 15.394 -7.070 -5.053 1.00 92.25 197 ASN A N 1
ATOM 1500 C CA . ASN A 1 197 ? 15.763 -5.654 -5.043 1.00 92.25 197 ASN A CA 1
ATOM 1501 C C . ASN A 1 197 ? 16.219 -5.206 -3.639 1.00 92.25 197 ASN A C 1
ATOM 1503 O O . ASN A 1 197 ? 16.279 -5.981 -2.686 1.00 92.25 197 ASN A O 1
ATOM 1507 N N . ASN A 1 198 ? 16.551 -3.925 -3.495 1.00 90.75 198 ASN A N 1
ATOM 1508 C CA . ASN A 1 198 ? 17.028 -3.323 -2.251 1.00 90.75 198 ASN A CA 1
ATOM 1509 C C . ASN A 1 198 ? 15.926 -2.517 -1.533 1.00 90.75 198 ASN A C 1
ATOM 1511 O O . ASN A 1 198 ? 16.231 -1.557 -0.823 1.00 90.75 198 ASN A O 1
ATOM 1515 N N . ILE A 1 199 ? 14.644 -2.856 -1.724 1.00 86.31 199 ILE A N 1
ATOM 1516 C CA . ILE A 1 199 ? 13.525 -2.106 -1.139 1.00 86.31 199 ILE A CA 1
ATOM 1517 C C . ILE A 1 199 ? 13.495 -2.364 0.370 1.00 86.31 199 ILE A C 1
ATOM 1519 O O . ILE A 1 199 ? 13.282 -3.493 0.810 1.00 86.31 199 ILE A O 1
ATOM 1523 N N . ILE A 1 200 ? 13.694 -1.305 1.160 1.00 79.50 200 ILE A N 1
ATOM 1524 C CA . ILE A 1 200 ? 13.660 -1.361 2.632 1.00 79.50 200 ILE A CA 1
ATOM 1525 C C . ILE A 1 200 ? 12.278 -0.973 3.165 1.00 79.50 200 ILE A C 1
ATOM 1527 O O . ILE A 1 200 ? 11.772 -1.594 4.093 1.00 79.50 200 ILE A O 1
ATOM 1531 N N . ASN A 1 201 ? 11.657 0.052 2.576 1.00 74.06 201 ASN A N 1
ATOM 1532 C CA . ASN A 1 201 ? 10.355 0.570 2.983 1.00 74.06 201 ASN A CA 1
ATOM 1533 C C . ASN A 1 201 ? 9.497 0.848 1.748 1.00 74.06 201 ASN A C 1
ATOM 1535 O O . ASN A 1 201 ? 9.977 1.446 0.789 1.00 74.06 201 ASN A O 1
ATOM 1539 N N . LEU A 1 202 ? 8.213 0.495 1.809 1.00 77.81 202 LEU A N 1
ATOM 1540 C CA . LEU A 1 202 ? 7.211 0.953 0.847 1.00 77.81 202 LEU A CA 1
ATOM 1541 C C . LEU A 1 202 ? 6.323 2.024 1.497 1.00 77.81 202 LEU A C 1
ATOM 1543 O O . LEU A 1 202 ? 5.857 1.824 2.624 1.00 77.81 202 LEU A O 1
ATOM 1547 N N . PRO A 1 203 ? 6.046 3.154 0.822 1.00 76.94 203 PRO A N 1
ATOM 1548 C CA . PRO A 1 203 ? 5.096 4.132 1.336 1.00 76.94 203 PRO A CA 1
ATOM 1549 C C . PRO A 1 203 ? 3.686 3.525 1.399 1.00 76.94 203 PRO A C 1
ATOM 1551 O O . PRO A 1 203 ? 3.256 2.842 0.473 1.00 76.94 203 PRO A O 1
ATOM 1554 N N . ARG A 1 204 ? 2.934 3.812 2.475 1.00 71.19 204 ARG A N 1
ATOM 1555 C CA . ARG A 1 204 ? 1.612 3.200 2.759 1.00 71.19 204 ARG A CA 1
ATOM 1556 C C . ARG A 1 204 ? 0.620 3.251 1.589 1.00 71.19 204 ARG A C 1
ATOM 1558 O O . ARG A 1 204 ? -0.184 2.342 1.434 1.00 71.19 204 ARG A O 1
ATOM 1565 N N . ASN A 1 205 ? 0.704 4.293 0.762 1.00 73.19 205 ASN A N 1
ATOM 1566 C CA . ASN A 1 205 ? -0.209 4.529 -0.356 1.00 73.19 205 ASN A CA 1
ATOM 1567 C C . ASN A 1 205 ? 0.429 4.245 -1.733 1.00 73.19 205 ASN A C 1
ATOM 1569 O O . ASN A 1 205 ? -0.134 4.671 -2.737 1.00 73.19 205 ASN A O 1
ATOM 1573 N N . ALA A 1 206 ? 1.567 3.535 -1.804 1.00 78.12 206 ALA A N 1
ATOM 1574 C CA . ALA A 1 206 ? 2.294 3.253 -3.055 1.00 78.12 206 ALA A CA 1
ATOM 1575 C C . ALA A 1 206 ? 1.401 2.682 -4.172 1.00 78.12 206 ALA A C 1
ATOM 1577 O O . ALA A 1 206 ? 1.578 3.006 -5.343 1.00 78.12 206 ALA A O 1
ATOM 1578 N N . PHE A 1 207 ? 0.432 1.844 -3.792 1.00 82.44 207 PHE A N 1
ATOM 1579 C CA . PHE A 1 207 ? -0.474 1.128 -4.694 1.00 82.44 207 PHE A CA 1
ATOM 1580 C C . PHE A 1 207 ? -1.910 1.688 -4.681 1.00 82.44 207 PHE A C 1
ATOM 1582 O O . PHE A 1 207 ? -2.844 1.047 -5.163 1.00 82.44 207 PHE A O 1
ATOM 1589 N N . HIS A 1 208 ? -2.116 2.881 -4.114 1.00 80.94 208 HIS A N 1
ATOM 1590 C CA . HIS A 1 208 ? -3.439 3.493 -4.018 1.00 80.94 208 HIS A CA 1
ATOM 1591 C C . HIS A 1 208 ? -3.998 3.834 -5.412 1.00 80.94 208 HIS A C 1
ATOM 1593 O O . HIS A 1 208 ? -3.394 4.589 -6.173 1.00 80.94 208 HIS A O 1
ATOM 1599 N N . GLY A 1 209 ? -5.200 3.333 -5.713 1.00 78.12 209 GLY A N 1
ATOM 1600 C CA . GLY A 1 209 ? -5.890 3.550 -6.991 1.00 78.12 209 GLY A CA 1
ATOM 1601 C C . GLY A 1 209 ? -5.657 2.467 -8.051 1.00 78.12 209 GLY A C 1
ATOM 1602 O O . GLY A 1 209 ? -6.271 2.534 -9.114 1.00 78.12 209 GLY A O 1
ATOM 1603 N N . LEU A 1 210 ? -4.836 1.448 -7.771 1.00 86.81 210 LEU A N 1
ATOM 1604 C CA . LEU A 1 210 ? -4.579 0.323 -8.680 1.00 86.81 210 LEU A CA 1
ATOM 1605 C C . LEU A 1 210 ? -5.702 -0.729 -8.586 1.00 86.81 210 LEU A C 1
ATOM 1607 O O . LEU A 1 210 ? -5.548 -1.784 -7.978 1.00 86.81 210 LEU A O 1
ATOM 1611 N N . GLN A 1 211 ? -6.867 -0.413 -9.159 1.00 82.50 211 GLN A N 1
ATOM 1612 C CA . GLN A 1 211 ? -8.107 -1.191 -8.984 1.00 82.50 211 GLN A CA 1
ATOM 1613 C C . GLN A 1 211 ? -8.060 -2.610 -9.574 1.00 82.50 211 GLN A C 1
ATOM 1615 O O . GLN A 1 211 ? -8.792 -3.481 -9.111 1.00 82.50 211 GLN A O 1
ATOM 1620 N N . ASN A 1 212 ? -7.214 -2.842 -10.580 1.00 87.44 212 ASN A N 1
ATOM 1621 C CA . ASN A 1 212 ? -7.112 -4.117 -11.298 1.00 87.44 212 ASN A CA 1
ATOM 1622 C C . ASN A 1 212 ? -5.964 -5.016 -10.800 1.00 87.44 212 ASN A C 1
ATOM 1624 O O . ASN A 1 212 ? -5.727 -6.078 -11.376 1.00 87.44 212 ASN A O 1
ATOM 1628 N N . LEU A 1 213 ? -5.257 -4.604 -9.742 1.00 86.06 213 LEU A N 1
ATOM 1629 C CA . LEU A 1 213 ? -4.041 -5.257 -9.263 1.00 86.06 213 LEU A CA 1
ATOM 1630 C C . LEU A 1 213 ? -4.339 -6.635 -8.654 1.00 86.06 213 LEU A C 1
ATOM 1632 O O . LEU A 1 213 ? -5.152 -6.769 -7.743 1.00 86.06 213 LEU A O 1
ATOM 1636 N N . LYS A 1 214 ? -3.652 -7.666 -9.151 1.00 85.75 214 LYS A N 1
ATOM 1637 C CA . LYS A 1 214 ? -3.817 -9.077 -8.763 1.00 85.75 214 LYS A CA 1
ATOM 1638 C C . LYS A 1 214 ? -2.586 -9.611 -8.044 1.00 85.75 214 LYS A C 1
ATOM 1640 O O . LYS A 1 214 ? -2.732 -10.349 -7.072 1.00 85.75 214 LYS A O 1
ATOM 1645 N N . ILE A 1 215 ? -1.389 -9.255 -8.518 1.00 84.25 215 ILE A N 1
ATOM 1646 C CA . ILE A 1 215 ? -0.111 -9.787 -8.029 1.00 84.25 215 ILE A CA 1
ATOM 1647 C C . ILE A 1 215 ? 0.870 -8.646 -7.758 1.00 84.25 215 ILE A C 1
ATOM 1649 O O . ILE A 1 215 ? 1.094 -7.794 -8.618 1.00 84.25 215 ILE A O 1
ATOM 1653 N N . ILE A 1 216 ? 1.500 -8.679 -6.583 1.00 86.06 216 ILE A N 1
ATOM 1654 C CA . ILE A 1 216 ? 2.712 -7.909 -6.286 1.00 86.06 216 ILE A CA 1
ATOM 1655 C C . ILE A 1 216 ? 3.768 -8.886 -5.773 1.00 86.06 216 ILE A C 1
ATOM 1657 O O . ILE A 1 216 ? 3.524 -9.587 -4.792 1.00 86.06 216 ILE A O 1
ATOM 1661 N N . ASP A 1 217 ? 4.937 -8.933 -6.402 1.00 85.06 217 ASP A N 1
ATOM 1662 C CA . ASP A 1 217 ? 6.051 -9.771 -5.954 1.00 85.06 217 ASP A CA 1
ATOM 1663 C C . ASP A 1 217 ? 7.165 -8.916 -5.340 1.00 85.06 217 ASP A C 1
ATOM 1665 O O . ASP A 1 217 ? 7.771 -8.098 -6.023 1.00 85.06 217 ASP A O 1
ATOM 1669 N N . LEU A 1 218 ? 7.408 -9.087 -4.040 1.00 83.56 218 LEU A N 1
ATOM 1670 C CA . LEU A 1 218 ? 8.392 -8.363 -3.225 1.00 83.56 218 LEU A CA 1
ATOM 1671 C C . LEU A 1 218 ? 9.414 -9.309 -2.572 1.00 83.56 218 LEU A C 1
ATOM 1673 O O . LEU A 1 218 ? 10.169 -8.890 -1.693 1.00 83.56 218 LEU A O 1
ATOM 1677 N N . ARG A 1 219 ? 9.453 -10.587 -2.969 1.00 82.81 219 ARG A N 1
ATOM 1678 C CA . ARG A 1 219 ? 10.408 -11.580 -2.441 1.00 82.81 219 ARG A CA 1
ATOM 1679 C C . ARG A 1 219 ? 11.860 -11.138 -2.664 1.00 82.81 219 ARG A C 1
ATOM 1681 O O . ARG A 1 219 ? 12.129 -10.328 -3.544 1.00 82.81 219 ARG A O 1
ATOM 1688 N N . GLY A 1 220 ? 12.795 -11.611 -1.842 1.00 80.88 220 GLY A N 1
ATOM 1689 C CA . GLY A 1 220 ? 14.220 -11.285 -2.005 1.00 80.88 220 GLY A CA 1
ATOM 1690 C C . GLY A 1 220 ? 14.583 -9.808 -1.779 1.00 80.88 220 GLY A C 1
ATOM 1691 O O . GLY A 1 220 ? 15.686 -9.396 -2.122 1.00 80.88 220 GLY A O 1
ATOM 1692 N N . ASN A 1 221 ? 13.678 -8.996 -1.214 1.00 82.00 221 ASN A N 1
ATOM 1693 C CA . ASN A 1 221 ? 13.971 -7.611 -0.843 1.00 82.00 221 ASN A CA 1
ATOM 1694 C C . ASN A 1 221 ? 14.535 -7.484 0.573 1.00 82.00 221 ASN A C 1
ATOM 1696 O O . ASN A 1 221 ? 14.179 -8.239 1.478 1.00 82.00 221 ASN A O 1
ATOM 1700 N N . SER A 1 222 ? 15.342 -6.443 0.786 1.00 71.50 222 SER A N 1
ATOM 1701 C CA . SER A 1 222 ? 15.894 -6.068 2.096 1.00 71.50 222 SER A CA 1
ATOM 1702 C C . SER A 1 222 ? 14.876 -5.346 2.998 1.00 71.50 222 SER A C 1
ATOM 1704 O O . SER A 1 222 ? 15.192 -4.322 3.602 1.00 71.50 222 SER A O 1
ATOM 1706 N N . LEU A 1 223 ? 13.654 -5.876 3.109 1.00 65.75 223 LEU A N 1
ATOM 1707 C CA . LEU A 1 223 ? 12.598 -5.359 3.987 1.00 65.75 223 LEU A CA 1
ATOM 1708 C C . LEU A 1 223 ? 12.967 -5.619 5.463 1.00 65.75 223 LEU A C 1
ATOM 1710 O O . LEU A 1 223 ? 12.561 -6.615 6.064 1.00 65.75 223 LEU A O 1
ATOM 1714 N N . LEU A 1 224 ? 13.767 -4.721 6.052 1.00 52.31 224 LEU A N 1
ATOM 1715 C CA . LEU A 1 224 ? 14.016 -4.671 7.498 1.00 52.31 224 LEU A CA 1
ATOM 1716 C C . LEU A 1 224 ? 12.666 -4.522 8.249 1.00 52.31 224 LEU A C 1
ATOM 1718 O O . LEU A 1 224 ? 11.827 -3.723 7.846 1.00 52.31 224 LEU A O 1
ATOM 1722 N N . SER A 1 225 ? 12.389 -5.217 9.357 1.00 46.41 225 SER A N 1
ATOM 1723 C CA . SER A 1 225 ? 13.271 -6.043 10.196 1.00 46.41 225 SER A CA 1
ATOM 1724 C C . SER A 1 225 ? 12.502 -7.036 11.082 1.00 46.41 225 SER A C 1
ATOM 1726 O O . SER A 1 225 ? 11.557 -6.621 11.745 1.00 46.41 225 SER A O 1
ATOM 1728 N N . ALA A 1 226 ? 13.032 -8.261 11.208 1.00 42.88 226 ALA A N 1
ATOM 1729 C CA . ALA A 1 226 ? 12.929 -9.216 12.336 1.00 42.88 226 ALA A CA 1
ATOM 1730 C C . ALA A 1 226 ? 11.552 -9.732 12.818 1.00 42.88 226 ALA A C 1
ATOM 1732 O O . ALA A 1 226 ? 11.474 -10.863 13.287 1.00 42.88 226 ALA A O 1
ATOM 1733 N N . GLU A 1 227 ? 10.473 -8.970 12.691 1.00 48.00 227 GLU A N 1
ATOM 1734 C CA . GLU A 1 227 ? 9.107 -9.396 12.992 1.00 48.00 227 GLU A CA 1
ATOM 1735 C C . GLU A 1 227 ? 8.204 -8.866 11.875 1.00 48.00 227 GLU A C 1
ATOM 1737 O O . GLU A 1 227 ? 8.250 -7.676 11.561 1.00 48.00 227 GLU A O 1
ATOM 1742 N N . CYS A 1 228 ? 7.368 -9.719 11.270 1.00 51.19 228 CYS A N 1
ATOM 1743 C CA . CYS A 1 228 ? 6.349 -9.271 10.313 1.00 51.19 228 CYS A CA 1
ATOM 1744 C C . CYS A 1 228 ? 5.245 -8.542 11.103 1.00 51.19 228 CYS A C 1
ATOM 1746 O O . CYS A 1 228 ? 4.221 -9.127 11.468 1.00 51.19 228 CYS A O 1
ATOM 1748 N N . ASN A 1 229 ? 5.521 -7.294 11.481 1.00 48.66 229 ASN A N 1
ATOM 1749 C CA . ASN A 1 229 ? 4.723 -6.542 12.435 1.00 48.66 229 ASN A CA 1
ATOM 1750 C C . ASN A 1 229 ? 3.473 -5.934 11.776 1.00 48.66 229 ASN A C 1
ATOM 1752 O O . ASN A 1 229 ? 3.358 -5.793 10.557 1.00 48.66 229 ASN A O 1
ATOM 1756 N N . CYS A 1 230 ? 2.518 -5.540 12.609 1.00 50.88 230 CYS A N 1
ATOM 1757 C CA . CYS A 1 230 ? 1.203 -5.124 12.138 1.00 50.88 230 CYS A CA 1
ATOM 1758 C C . CYS A 1 230 ? 1.152 -3.677 11.617 1.00 50.88 230 CYS A C 1
ATOM 1760 O O . CYS A 1 230 ? 0.134 -3.275 11.064 1.00 50.88 230 CYS A O 1
ATOM 1762 N N . ASP A 1 231 ? 2.239 -2.905 11.718 1.00 50.50 231 ASP A N 1
ATOM 1763 C CA . ASP A 1 231 ? 2.344 -1.589 11.077 1.00 50.50 231 ASP A CA 1
ATOM 1764 C C . ASP A 1 231 ? 2.578 -1.721 9.562 1.00 50.50 231 ASP A C 1
ATOM 1766 O O . ASP A 1 231 ? 2.163 -0.851 8.786 1.00 50.50 231 ASP A O 1
ATOM 1770 N N . GLN A 1 232 ? 3.157 -2.846 9.119 1.00 54.12 232 GLN A N 1
ATOM 1771 C CA . GLN A 1 232 ? 3.280 -3.199 7.701 1.00 54.12 232 GLN A CA 1
ATOM 1772 C C . GLN A 1 232 ? 1.932 -3.578 7.056 1.00 54.12 232 GLN A C 1
ATOM 1774 O O . GLN A 1 232 ? 1.827 -3.542 5.826 1.00 54.12 232 GLN A O 1
ATOM 1779 N N . LEU A 1 233 ? 0.852 -3.794 7.833 1.00 49.66 233 LEU A N 1
ATOM 1780 C CA . LEU A 1 233 ? -0.502 -3.859 7.260 1.00 49.66 233 LEU A CA 1
ATOM 1781 C C . LEU A 1 233 ? -0.889 -2.569 6.529 1.00 49.66 233 LEU A C 1
ATOM 1783 O O . LEU A 1 233 ? -1.787 -2.634 5.705 1.00 49.66 233 LEU A O 1
ATOM 1787 N N . GLY A 1 234 ? -0.209 -1.432 6.721 1.00 50.62 234 GLY A N 1
ATOM 1788 C CA . GLY A 1 234 ? -0.422 -0.251 5.875 1.00 50.62 234 GLY A CA 1
ATOM 1789 C C . GLY A 1 234 ? -0.339 -0.553 4.368 1.00 50.62 234 GLY A C 1
ATOM 1790 O O . GLY A 1 234 ? -1.086 0.038 3.598 1.00 50.62 234 GLY A O 1
ATOM 1791 N N . ILE A 1 235 ? 0.484 -1.528 3.962 1.00 55.09 235 ILE A N 1
ATOM 1792 C CA . ILE A 1 235 ? 0.621 -1.987 2.568 1.00 55.09 235 ILE A CA 1
ATOM 1793 C C . ILE A 1 235 ? -0.552 -2.910 2.166 1.00 55.09 235 ILE A C 1
ATOM 1795 O O . ILE A 1 235 ? -1.073 -2.803 1.058 1.00 55.09 235 ILE A O 1
ATOM 1799 N N . CYS A 1 236 ? -1.018 -3.772 3.078 1.00 52.62 236 CYS A N 1
ATOM 1800 C CA . CYS A 1 236 ? -2.174 -4.662 2.872 1.00 52.62 236 CYS A CA 1
ATOM 1801 C C . CYS A 1 236 ? -3.550 -3.980 3.080 1.00 52.62 236 CYS A C 1
ATOM 1803 O O . CYS A 1 236 ? -4.567 -4.583 2.761 1.00 52.62 236 CYS A O 1
ATOM 1805 N N . VAL A 1 237 ? -3.597 -2.774 3.660 1.00 46.31 237 VAL A N 1
ATOM 1806 C CA . VAL A 1 237 ? -4.821 -2.022 4.023 1.00 46.31 237 VAL A CA 1
ATOM 1807 C C . VAL A 1 237 ? -4.968 -0.747 3.187 1.00 46.31 237 VAL A C 1
ATOM 1809 O O . VAL A 1 237 ? -6.087 -0.323 2.922 1.00 46.31 237 VAL A O 1
ATOM 1812 N N . GLY A 1 238 ? -3.866 -0.170 2.688 1.00 45.69 238 GLY A N 1
ATOM 1813 C CA . GLY A 1 238 ? -3.896 0.885 1.664 1.00 45.69 238 GLY A CA 1
ATOM 1814 C C . GLY A 1 238 ? -4.500 0.423 0.328 1.00 45.69 238 GLY A C 1
ATOM 1815 O O . GLY A 1 238 ? -4.856 1.243 -0.518 1.00 45.69 238 GLY A O 1
ATOM 1816 N N . THR A 1 239 ? -4.672 -0.890 0.158 1.00 48.25 239 THR A N 1
ATOM 1817 C CA . THR A 1 239 ? -5.587 -1.479 -0.818 1.00 48.25 239 THR A CA 1
ATOM 1818 C C . THR A 1 239 ? -7.010 -1.520 -0.241 1.00 48.25 239 THR A C 1
ATOM 1820 O O . THR A 1 239 ? -7.503 -2.568 0.166 1.00 48.25 239 THR A O 1
ATOM 1823 N N . GLU A 1 240 ? -7.736 -0.394 -0.298 1.00 42.75 240 GLU A N 1
ATOM 1824 C CA . GLU A 1 240 ? -9.213 -0.368 -0.172 1.00 42.75 240 GLU A CA 1
ATOM 1825 C C . GLU A 1 240 ? -9.898 -1.032 -1.396 1.00 42.75 240 GLU A C 1
ATOM 1827 O O . GLU A 1 240 ? -10.889 -0.546 -1.947 1.00 42.75 240 GLU A O 1
ATOM 1832 N N . VAL A 1 241 ? -9.351 -2.155 -1.869 1.00 41.62 241 VAL A N 1
ATOM 1833 C CA . VAL A 1 241 ? -9.857 -2.910 -3.011 1.00 41.62 241 VAL A CA 1
ATOM 1834 C C . VAL A 1 241 ? -11.036 -3.739 -2.530 1.00 41.62 241 VAL A C 1
ATOM 1836 O O . VAL A 1 241 ? -10.909 -4.840 -1.995 1.00 41.62 241 VAL A O 1
ATOM 1839 N N . GLN A 1 242 ? -12.223 -3.180 -2.739 1.00 40.25 242 GLN A N 1
ATOM 1840 C CA . GLN A 1 242 ? -13.471 -3.909 -2.610 1.00 40.25 242 GLN A CA 1
ATOM 1841 C C . GLN A 1 242 ? -13.397 -5.206 -3.440 1.00 40.25 242 GLN A C 1
ATOM 1843 O O . GLN A 1 242 ? -13.167 -5.182 -4.647 1.00 40.25 242 GLN A O 1
ATOM 1848 N N . SER A 1 243 ? -13.667 -6.342 -2.794 1.00 39.16 243 SER A N 1
ATOM 1849 C CA . SER A 1 243 ? -13.977 -7.655 -3.393 1.00 39.16 243 SER A CA 1
ATOM 1850 C C . SER A 1 243 ? -12.886 -8.496 -4.088 1.00 39.16 243 SER A C 1
ATOM 1852 O O . SER A 1 243 ? -13.201 -9.637 -4.423 1.00 39.16 243 SER A O 1
ATOM 1854 N N . PHE A 1 244 ? -11.626 -8.057 -4.229 1.00 45.06 244 PHE A N 1
ATOM 1855 C CA . PHE A 1 244 ? -10.563 -8.890 -4.835 1.00 45.06 244 PHE A CA 1
ATOM 1856 C C . PHE A 1 244 ? -9.335 -9.092 -3.935 1.00 45.06 244 PHE A C 1
ATOM 1858 O O . PHE A 1 244 ? -8.784 -8.152 -3.371 1.00 45.06 244 PHE A O 1
ATOM 1865 N N . SER A 1 245 ? -8.888 -10.347 -3.817 1.00 57.50 245 SER A N 1
ATOM 1866 C CA . SER A 1 245 ? -7.719 -10.742 -3.027 1.00 57.50 245 SER A CA 1
ATOM 1867 C C . SER A 1 245 ? -6.415 -10.489 -3.793 1.00 57.50 245 SER A C 1
ATOM 1869 O O . SER A 1 245 ? -5.997 -11.322 -4.602 1.00 57.50 245 SER A O 1
ATOM 1871 N N . VAL A 1 246 ? -5.754 -9.363 -3.518 1.00 62.81 246 VAL A N 1
ATOM 1872 C CA . VAL A 1 246 ? -4.412 -9.078 -4.049 1.00 62.81 246 VAL A CA 1
ATOM 1873 C C . VAL A 1 246 ? -3.400 -10.054 -3.439 1.00 62.81 246 VAL A C 1
ATOM 1875 O O . VAL A 1 246 ? -3.242 -10.133 -2.219 1.00 62.81 246 VAL A O 1
ATOM 1878 N N . THR A 1 247 ? -2.688 -10.794 -4.286 1.00 67.94 247 THR A N 1
ATOM 1879 C CA . THR A 1 247 ? -1.618 -11.703 -3.863 1.00 67.94 247 THR A CA 1
ATOM 1880 C C . THR A 1 247 ? -0.308 -10.931 -3.780 1.00 67.94 247 THR A C 1
ATOM 1882 O O . THR A 1 247 ? 0.405 -10.783 -4.771 1.00 67.94 247 THR A O 1
ATOM 1885 N N . ILE A 1 248 ? 0.004 -10.426 -2.586 1.00 70.38 248 ILE A N 1
ATOM 1886 C CA . ILE A 1 248 ? 1.317 -9.848 -2.279 1.00 70.38 248 ILE A CA 1
ATOM 1887 C C . ILE A 1 248 ? 2.229 -10.971 -1.782 1.00 70.38 248 ILE A C 1
ATOM 1889 O O . ILE A 1 248 ? 1.931 -11.572 -0.753 1.00 70.38 248 ILE A O 1
ATOM 1893 N N . LEU A 1 249 ? 3.308 -11.257 -2.510 1.00 70.25 249 LEU A N 1
ATOM 1894 C CA . LEU A 1 249 ? 4.333 -12.241 -2.154 1.00 70.25 249 LEU A CA 1
ATOM 1895 C C . LEU A 1 249 ? 5.526 -11.530 -1.520 1.00 70.25 249 LEU A C 1
ATOM 1897 O O . LEU A 1 249 ? 6.078 -10.606 -2.107 1.00 70.25 249 LEU A O 1
ATOM 1901 N N . PHE A 1 250 ? 5.963 -11.980 -0.350 1.00 70.38 250 PHE A N 1
ATOM 1902 C CA . PHE A 1 250 ? 7.148 -11.450 0.325 1.00 70.38 250 PHE A CA 1
ATOM 1903 C C . PHE A 1 250 ? 7.831 -12.549 1.143 1.00 70.38 250 PHE A C 1
ATOM 1905 O O . PHE A 1 250 ? 7.209 -13.546 1.520 1.00 70.38 250 PHE A O 1
ATOM 1912 N N . THR A 1 251 ? 9.117 -12.344 1.416 1.00 63.66 251 THR A N 1
ATOM 1913 C CA . THR A 1 251 ? 9.960 -13.205 2.252 1.00 63.66 251 THR A CA 1
ATOM 1914 C C . THR A 1 251 ? 10.247 -12.492 3.570 1.00 63.66 251 THR A C 1
ATOM 1916 O O . THR A 1 251 ? 10.999 -11.520 3.580 1.00 63.66 251 THR A O 1
ATOM 1919 N N . CYS A 1 252 ? 9.678 -12.961 4.685 1.00 59.62 252 CYS A N 1
ATOM 1920 C CA . CYS A 1 252 ? 10.152 -12.542 6.009 1.00 59.62 252 CYS A CA 1
ATOM 1921 C C . CYS A 1 252 ? 11.354 -13.396 6.435 1.00 59.62 252 CYS A C 1
ATOM 1923 O O . CYS A 1 252 ? 11.354 -14.614 6.247 1.00 59.62 252 CYS A O 1
ATOM 1925 N N . LEU A 1 253 ? 12.324 -12.758 7.091 1.00 55.84 253 LEU A N 1
ATOM 1926 C CA . LEU A 1 253 ? 13.387 -13.427 7.837 1.00 55.84 253 LEU A CA 1
ATOM 1927 C C . LEU A 1 253 ? 12.880 -13.787 9.239 1.00 55.84 253 LEU A C 1
ATOM 1929 O O . LEU A 1 253 ? 12.674 -12.905 10.068 1.00 55.84 253 LEU A O 1
ATOM 1933 N N . ASN A 1 254 ? 12.723 -15.083 9.502 1.00 50.41 254 ASN A N 1
ATOM 1934 C CA . ASN A 1 254 ? 12.700 -15.648 10.853 1.00 50.41 254 ASN A CA 1
ATOM 1935 C C . ASN A 1 254 ? 13.958 -16.526 11.015 1.00 50.41 254 ASN A C 1
ATOM 1937 O O . ASN A 1 254 ? 14.449 -17.034 10.010 1.00 50.41 254 ASN A O 1
ATOM 1941 N N . GLU A 1 255 ? 14.482 -16.700 12.235 1.00 49.91 255 GLU A N 1
ATOM 1942 C CA . GLU A 1 255 ? 15.915 -16.912 12.564 1.00 49.91 255 GLU A CA 1
ATOM 1943 C C . GLU A 1 255 ? 16.715 -17.997 11.797 1.00 49.91 255 GLU A C 1
ATOM 1945 O O . GLU A 1 255 ? 17.939 -18.022 11.904 1.00 49.91 255 G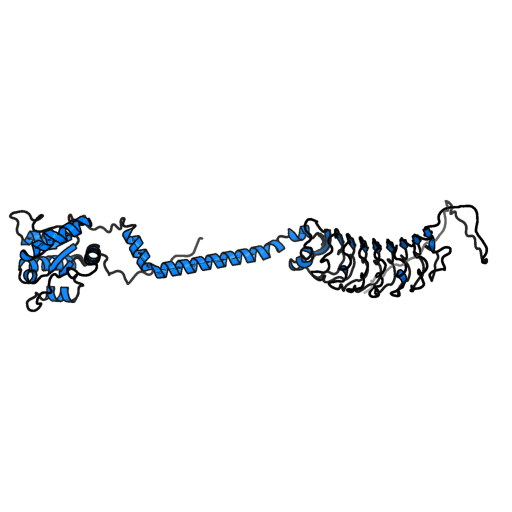LU A O 1
ATOM 1950 N N . THR A 1 256 ? 16.091 -18.878 11.004 1.00 46.91 256 THR A N 1
ATOM 1951 C CA . THR A 1 256 ? 16.798 -19.814 10.099 1.00 46.91 256 THR A CA 1
ATOM 1952 C C . THR A 1 256 ? 16.143 -20.080 8.732 1.00 46.91 256 THR A C 1
ATOM 1954 O O . THR A 1 256 ? 16.715 -20.848 7.962 1.00 46.91 256 THR A O 1
ATOM 1957 N N . HIS A 1 257 ? 14.967 -19.524 8.404 1.00 47.22 257 HIS A N 1
ATOM 1958 C CA . HIS A 1 257 ? 14.206 -19.930 7.207 1.00 47.22 257 HIS A CA 1
ATOM 1959 C C . HIS A 1 257 ? 13.515 -18.760 6.491 1.00 47.22 257 HIS A C 1
ATOM 1961 O O . HIS A 1 257 ? 12.824 -17.955 7.115 1.00 47.22 257 HIS A O 1
ATOM 1967 N N . GLU A 1 258 ? 13.629 -18.734 5.160 1.00 53.06 258 GLU A N 1
ATOM 1968 C CA . GLU A 1 258 ? 12.791 -17.911 4.283 1.00 53.06 258 GLU A CA 1
ATOM 1969 C C . GLU A 1 258 ? 11.380 -18.504 4.204 1.00 53.06 258 GLU A C 1
ATOM 1971 O O . GLU A 1 258 ? 11.199 -19.667 3.835 1.00 53.06 258 GLU A O 1
ATOM 1976 N N . ILE A 1 259 ? 10.364 -17.701 4.526 1.00 54.44 259 ILE A N 1
ATOM 1977 C CA . ILE A 1 259 ? 8.959 -18.108 4.421 1.00 54.44 259 ILE A CA 1
ATOM 1978 C C . ILE A 1 259 ? 8.241 -17.160 3.462 1.00 54.44 259 ILE A C 1
ATOM 1980 O O . ILE A 1 259 ? 8.132 -15.961 3.726 1.00 54.44 259 ILE A O 1
ATOM 1984 N N . ASN A 1 260 ? 7.717 -17.719 2.367 1.00 57.00 260 ASN A N 1
ATOM 1985 C CA . ASN A 1 260 ? 6.794 -17.023 1.475 1.00 57.00 260 ASN A CA 1
ATOM 1986 C C . ASN A 1 260 ? 5.438 -16.877 2.171 1.00 57.00 260 ASN A C 1
ATOM 1988 O O . ASN A 1 260 ? 4.801 -17.879 2.502 1.00 57.00 260 ASN A O 1
ATOM 1992 N N . MET A 1 261 ? 4.977 -15.645 2.359 1.00 56.66 261 MET A N 1
ATOM 1993 C CA . MET A 1 261 ? 3.666 -15.353 2.941 1.00 56.66 261 MET A CA 1
ATOM 1994 C C . MET A 1 261 ? 2.843 -14.432 2.040 1.00 56.66 261 MET A C 1
ATOM 1996 O O . MET A 1 261 ? 3.360 -13.813 1.111 1.00 56.66 261 MET A O 1
ATOM 2000 N N . THR A 1 262 ? 1.538 -14.380 2.314 1.00 60.59 262 THR A N 1
ATOM 2001 C CA . THR A 1 262 ? 0.559 -13.529 1.625 1.00 60.59 262 THR A CA 1
ATOM 2002 C C . THR A 1 262 ? -0.126 -12.594 2.619 1.00 60.59 262 THR A C 1
ATOM 2004 O O . THR A 1 262 ? -0.251 -12.935 3.796 1.00 60.59 262 THR A O 1
ATOM 2007 N N . CYS A 1 263 ? -0.627 -11.432 2.176 1.00 56.12 263 CYS A N 1
ATOM 2008 C CA . CYS A 1 263 ? -1.373 -10.511 3.056 1.00 56.12 263 CYS A CA 1
ATOM 2009 C C . CYS A 1 263 ? -2.555 -11.193 3.774 1.00 56.12 263 CYS A C 1
ATOM 2011 O O . CYS A 1 263 ? -2.828 -10.882 4.932 1.00 56.12 263 CYS A O 1
ATOM 2013 N N . GLN A 1 264 ? -3.218 -12.161 3.127 1.00 55.41 264 GLN A N 1
ATOM 2014 C CA . GLN A 1 264 ? -4.294 -12.942 3.742 1.00 55.41 264 GLN A CA 1
ATOM 2015 C C . GLN A 1 264 ? -3.804 -13.767 4.947 1.00 55.41 264 GLN A C 1
ATOM 2017 O O . GLN A 1 264 ? -4.534 -13.885 5.926 1.00 55.41 264 GLN A O 1
ATOM 2022 N N . ALA A 1 265 ? -2.565 -14.274 4.911 1.00 51.59 265 ALA A N 1
ATOM 2023 C CA . ALA A 1 265 ? -1.944 -14.976 6.034 1.00 51.59 265 ALA A CA 1
ATOM 2024 C C . ALA A 1 265 ? -1.501 -14.022 7.166 1.00 51.59 265 ALA A C 1
ATOM 2026 O O . ALA A 1 265 ? -1.656 -14.368 8.338 1.00 51.59 265 ALA A O 1
ATOM 2027 N N . ILE A 1 266 ? -1.019 -12.807 6.847 1.00 54.25 266 ILE A N 1
ATOM 2028 C CA . ILE A 1 266 ? -0.699 -11.786 7.871 1.00 54.25 266 ILE A CA 1
ATOM 2029 C C . ILE A 1 266 ? -1.969 -11.342 8.605 1.00 54.25 266 ILE A C 1
ATOM 2031 O O . ILE A 1 266 ? -1.967 -11.244 9.828 1.00 54.25 266 ILE A O 1
ATOM 2035 N N . ALA A 1 267 ? -3.067 -11.101 7.882 1.00 51.59 267 ALA A N 1
ATOM 2036 C CA . ALA A 1 267 ? -4.333 -10.672 8.481 1.00 51.59 267 ALA A CA 1
ATOM 2037 C C . ALA A 1 267 ? -4.894 -11.694 9.492 1.00 51.59 267 ALA A C 1
ATOM 2039 O O . ALA A 1 267 ? -5.607 -11.315 10.418 1.00 51.59 267 ALA A O 1
ATOM 2040 N N . THR A 1 268 ? -4.542 -12.976 9.340 1.00 49.97 268 THR A N 1
ATOM 2041 C CA . THR A 1 268 ? -4.870 -14.062 10.278 1.00 49.97 268 THR A CA 1
ATOM 2042 C C . THR A 1 268 ? -3.811 -14.315 11.360 1.00 49.97 268 THR A C 1
ATOM 2044 O O . THR A 1 268 ? -4.004 -15.200 12.189 1.00 49.97 268 THR A O 1
ATOM 2047 N N . SER A 1 269 ? -2.702 -13.569 11.377 1.00 53.69 269 SER A N 1
ATOM 2048 C CA . SER A 1 269 ? -1.665 -13.679 12.409 1.00 53.69 269 SER A CA 1
ATOM 2049 C C . SER A 1 269 ? -2.208 -13.241 13.771 1.00 53.69 269 SER A C 1
ATOM 2051 O O . SER A 1 269 ? -2.718 -12.124 13.912 1.00 53.69 269 SER A O 1
ATOM 2053 N N . GLU A 1 270 ? -2.058 -14.091 14.793 1.00 51.00 270 GLU A N 1
ATOM 2054 C CA . GLU A 1 270 ? -2.527 -13.810 16.159 1.00 51.00 270 GLU A CA 1
ATOM 2055 C C . GLU A 1 270 ? -1.974 -12.473 16.687 1.00 51.00 270 GLU A C 1
ATOM 2057 O O . GLU A 1 270 ? -2.710 -11.698 17.301 1.00 51.00 270 GLU A O 1
ATOM 2062 N N . ASN A 1 271 ? -0.730 -12.130 16.331 1.00 47.94 271 ASN A N 1
ATOM 2063 C CA . ASN A 1 271 ? -0.077 -10.877 16.720 1.00 47.94 271 ASN A CA 1
ATOM 2064 C C . ASN A 1 271 ? -0.818 -9.613 16.236 1.00 47.94 271 ASN A C 1
ATOM 2066 O O . ASN A 1 271 ? -0.747 -8.582 16.905 1.00 47.94 271 ASN A O 1
ATOM 2070 N N . CYS A 1 272 ? -1.575 -9.674 15.132 1.00 50.75 272 CYS A N 1
ATOM 2071 C CA . CYS A 1 272 ? -2.308 -8.514 14.605 1.00 50.75 272 CYS A CA 1
ATOM 2072 C C . CYS A 1 272 ? -3.747 -8.395 15.108 1.00 50.75 272 CYS A C 1
ATOM 2074 O O . CYS A 1 272 ? -4.270 -7.282 15.198 1.00 50.75 272 CYS A O 1
ATOM 2076 N N . ALA A 1 273 ? -4.364 -9.497 15.537 1.00 50.81 273 ALA A N 1
ATOM 2077 C CA . ALA A 1 273 ? -5.639 -9.443 16.250 1.00 50.81 273 ALA A CA 1
ATOM 2078 C C . ALA A 1 273 ? -5.490 -8.829 17.659 1.00 50.81 273 ALA A C 1
ATOM 2080 O O . ALA A 1 273 ? -6.419 -8.190 18.163 1.00 50.81 273 ALA A O 1
ATOM 2081 N N . ILE A 1 274 ? -4.322 -8.998 18.293 1.00 52.06 274 ILE A N 1
ATOM 2082 C CA . ILE A 1 274 ? -4.083 -8.600 19.688 1.00 52.06 274 ILE A CA 1
ATOM 2083 C C . ILE A 1 274 ? -4.204 -7.085 19.900 1.00 52.06 274 ILE A C 1
ATOM 2085 O O . ILE A 1 274 ? -4.866 -6.682 20.855 1.00 52.06 274 ILE A O 1
ATOM 2089 N N . ASN A 1 275 ? -3.651 -6.235 19.026 1.00 56.62 275 ASN A N 1
ATOM 2090 C CA . ASN A 1 275 ? -3.640 -4.785 19.277 1.00 56.62 275 ASN A CA 1
ATOM 2091 C C . ASN A 1 275 ? -5.063 -4.199 19.366 1.00 56.62 275 ASN A C 1
ATOM 2093 O O . ASN A 1 275 ? -5.428 -3.598 20.379 1.00 56.62 275 ASN A O 1
ATOM 2097 N N . ASN A 1 276 ? -5.910 -4.437 18.358 1.00 60.53 276 ASN A N 1
ATOM 2098 C CA . ASN A 1 276 ? -7.281 -3.915 18.356 1.00 60.53 276 ASN A CA 1
ATOM 2099 C C . ASN A 1 276 ? -8.130 -4.506 19.495 1.00 60.53 276 ASN A C 1
ATOM 2101 O O . ASN A 1 276 ? -8.863 -3.769 20.155 1.00 60.53 276 ASN A O 1
ATOM 2105 N N . ASN A 1 277 ? -7.992 -5.804 19.785 1.00 66.38 277 ASN A N 1
ATOM 2106 C CA . ASN A 1 277 ? -8.734 -6.441 20.875 1.00 66.38 277 ASN A CA 1
ATOM 2107 C C . ASN A 1 277 ? -8.307 -5.920 22.258 1.00 66.38 277 ASN A C 1
ATOM 2109 O O . ASN A 1 277 ? -9.166 -5.719 23.117 1.00 66.38 277 ASN A O 1
ATOM 2113 N N . MET A 1 278 ? -7.019 -5.629 22.468 1.00 71.56 278 MET A N 1
ATOM 2114 C CA . MET A 1 278 ? -6.523 -5.038 23.717 1.00 71.56 278 MET A CA 1
ATOM 2115 C C . MET A 1 278 ? -7.027 -3.604 23.923 1.00 71.56 278 MET A C 1
ATOM 2117 O O . MET A 1 278 ? -7.446 -3.266 25.032 1.00 71.56 278 MET A O 1
ATOM 2121 N N . TYR A 1 279 ? -7.076 -2.776 22.871 1.00 75.56 279 TYR A N 1
ATOM 2122 C CA . TYR A 1 279 ? -7.678 -1.439 22.962 1.00 75.56 279 TYR A CA 1
ATOM 2123 C C . TYR A 1 279 ? -9.182 -1.501 23.264 1.00 75.56 279 TYR A C 1
ATOM 2125 O O . TYR A 1 279 ? -9.659 -0.778 24.142 1.00 75.56 279 TYR A O 1
ATOM 2133 N N . ILE A 1 280 ? -9.929 -2.394 22.604 1.00 80.00 280 ILE A N 1
ATOM 2134 C CA . ILE A 1 280 ? -11.365 -2.593 22.866 1.00 80.00 280 ILE A CA 1
ATOM 2135 C C . ILE A 1 280 ? -11.591 -3.055 24.314 1.00 80.00 280 ILE A C 1
ATOM 2137 O O . ILE A 1 280 ? -12.436 -2.490 25.011 1.00 80.00 280 ILE A O 1
ATOM 2141 N N . LEU A 1 281 ? -10.808 -4.022 24.802 1.00 84.81 281 LEU A N 1
ATOM 2142 C CA . LEU A 1 281 ? -10.894 -4.518 26.178 1.00 84.81 281 LEU A CA 1
ATOM 2143 C C . LEU A 1 281 ? -10.612 -3.408 27.206 1.00 84.81 281 LEU A C 1
ATOM 2145 O O . LEU A 1 281 ? -11.363 -3.264 28.171 1.00 84.81 281 LEU A O 1
ATOM 2149 N N . ALA A 1 282 ? -9.583 -2.585 26.981 1.00 85.38 282 ALA A N 1
ATOM 2150 C CA . ALA A 1 282 ? -9.254 -1.454 27.849 1.00 85.38 282 ALA A CA 1
ATOM 2151 C C . ALA A 1 282 ? -10.381 -0.405 27.897 1.00 85.38 282 ALA A C 1
ATOM 2153 O O . ALA A 1 282 ? -10.745 0.063 28.980 1.00 85.38 282 ALA A O 1
ATOM 2154 N N . ILE A 1 283 ? -10.983 -0.078 26.747 1.00 90.25 283 ILE A N 1
ATOM 2155 C CA . ILE A 1 283 ? -12.135 0.833 26.669 1.00 90.25 283 ILE A CA 1
ATOM 2156 C C . ILE A 1 283 ? -13.321 0.258 27.456 1.00 90.25 283 ILE A C 1
ATOM 2158 O O . ILE A 1 283 ? -13.872 0.955 28.309 1.00 90.25 283 ILE A O 1
ATOM 2162 N N . VAL A 1 284 ? -13.674 -1.016 27.248 1.00 93.62 284 VAL A N 1
ATOM 2163 C CA . VAL A 1 284 ? -14.780 -1.681 27.962 1.00 93.62 284 VAL A CA 1
ATOM 2164 C C . VAL A 1 284 ? -14.553 -1.677 29.478 1.00 93.62 284 VAL A C 1
ATOM 2166 O O . VAL A 1 284 ? -15.453 -1.296 30.228 1.00 93.62 284 VAL A O 1
ATOM 2169 N N . LEU A 1 285 ? -13.345 -2.013 29.943 1.00 93.94 285 LEU A N 1
ATOM 2170 C CA . LEU A 1 285 ? -12.996 -1.972 31.368 1.00 93.94 285 LEU A CA 1
ATOM 2171 C C . LEU A 1 285 ? -13.088 -0.551 31.950 1.00 93.94 285 LEU A C 1
ATOM 2173 O O . LEU A 1 285 ? -13.613 -0.377 33.052 1.00 93.94 285 LEU A O 1
ATOM 2177 N N . SER A 1 286 ? -12.655 0.475 31.207 1.00 93.69 286 SER A N 1
ATOM 2178 C CA . SER A 1 286 ? -12.768 1.874 31.648 1.00 93.69 286 SER A CA 1
ATOM 2179 C C . SER A 1 286 ? -14.228 2.333 31.793 1.00 93.69 286 SER A C 1
ATOM 2181 O O . SER A 1 286 ? -14.568 3.011 32.765 1.00 93.69 286 SER A O 1
ATOM 2183 N N . ILE A 1 287 ? -15.115 1.896 30.890 1.00 95.94 287 ILE A N 1
ATOM 2184 C CA . ILE A 1 287 ? -16.552 2.198 30.937 1.00 95.94 287 ILE A CA 1
ATOM 2185 C C . ILE A 1 287 ? -17.210 1.491 32.129 1.00 95.94 287 ILE A C 1
ATOM 2187 O O . ILE A 1 287 ? -17.983 2.113 32.857 1.00 95.94 287 ILE A O 1
ATOM 2191 N N . ILE A 1 288 ? -16.873 0.222 32.382 1.00 95.81 288 ILE A N 1
ATOM 2192 C CA . ILE A 1 288 ? -17.373 -0.532 33.543 1.00 95.81 288 ILE A CA 1
ATOM 2193 C C . ILE A 1 288 ? -16.951 0.147 34.856 1.00 95.81 288 ILE A C 1
ATOM 2195 O O . ILE A 1 288 ? -17.781 0.323 35.751 1.00 95.81 288 ILE A O 1
ATOM 2199 N N . LEU A 1 289 ? -15.694 0.594 34.961 1.00 96.25 289 LEU A N 1
ATOM 2200 C CA . LEU A 1 289 ? -15.196 1.328 36.128 1.00 96.25 289 LEU A CA 1
ATOM 2201 C C . LEU A 1 289 ? -15.913 2.678 36.312 1.00 96.25 289 LEU A C 1
ATOM 2203 O O . LEU A 1 289 ? -16.281 3.040 37.433 1.00 96.25 289 LEU A O 1
ATOM 2207 N N . LEU A 1 290 ? -16.172 3.410 35.224 1.00 96.19 290 LEU A N 1
ATOM 2208 C CA . LEU A 1 290 ? -16.936 4.659 35.266 1.00 96.19 290 LEU A CA 1
ATOM 2209 C C . LEU A 1 290 ? -18.380 4.421 35.745 1.00 96.19 290 LEU A C 1
ATOM 2211 O O . LEU A 1 290 ? -18.864 5.136 36.619 1.00 96.19 290 LEU A O 1
ATOM 2215 N N . ILE A 1 291 ? -19.050 3.379 35.247 1.00 96.31 291 ILE A N 1
ATOM 2216 C CA . ILE A 1 291 ? -20.406 3.012 35.684 1.00 96.31 291 ILE A CA 1
ATOM 2217 C C . ILE A 1 291 ? -20.415 2.629 37.172 1.00 96.31 291 ILE A C 1
ATOM 2219 O O . ILE A 1 291 ? -21.277 3.099 37.914 1.00 96.31 291 ILE A O 1
ATOM 2223 N N . LEU A 1 292 ? -19.442 1.836 37.636 1.00 95.75 292 LEU A N 1
ATOM 2224 C CA . LEU A 1 292 ? -19.307 1.460 39.048 1.00 95.75 292 LEU A CA 1
ATOM 2225 C C . LEU A 1 292 ? -19.064 2.670 39.960 1.00 95.75 292 LEU A C 1
ATOM 2227 O O . LEU A 1 292 ? -19.690 2.772 41.013 1.00 95.75 292 LEU A O 1
ATOM 2231 N N . THR A 1 293 ? -18.197 3.607 39.567 1.00 95.69 293 THR A N 1
ATOM 2232 C CA . THR A 1 293 ? -17.930 4.816 40.368 1.00 95.69 293 THR A CA 1
ATOM 2233 C C . THR A 1 293 ? -19.142 5.748 40.421 1.00 95.69 293 THR A C 1
ATOM 2235 O O . THR A 1 293 ? -19.491 6.219 41.504 1.00 95.69 293 THR A O 1
ATOM 2238 N N . VAL A 1 294 ? -19.857 5.945 39.307 1.00 95.81 294 VAL A N 1
ATOM 2239 C CA . VAL A 1 294 ? -21.124 6.698 39.284 1.00 95.81 294 VAL A CA 1
ATOM 2240 C C . VAL A 1 294 ? -22.190 6.008 40.139 1.00 95.81 294 VAL A C 1
ATOM 2242 O O . VAL A 1 294 ? -22.844 6.673 40.941 1.00 95.81 294 VAL A O 1
ATOM 2245 N N . LEU A 1 295 ? -22.332 4.681 40.048 1.00 94.31 295 LEU A N 1
ATOM 2246 C CA . LEU A 1 295 ? -23.261 3.916 40.882 1.00 94.31 295 LEU A CA 1
ATOM 2247 C C . LEU A 1 295 ? -22.931 4.071 42.373 1.00 94.31 295 LEU A C 1
ATOM 2249 O O . LEU A 1 295 ? -23.830 4.343 43.164 1.00 94.31 295 LEU A O 1
ATOM 2253 N N . LEU A 1 296 ? -21.659 3.969 42.766 1.00 93.19 296 LEU A N 1
ATOM 2254 C CA . LEU A 1 296 ? -21.222 4.183 44.149 1.00 93.19 296 LEU A CA 1
ATOM 2255 C C . LEU A 1 296 ? -21.498 5.614 44.632 1.00 93.19 296 LEU A C 1
ATOM 2257 O O . LEU A 1 296 ? -21.958 5.792 45.759 1.00 93.19 296 LEU A O 1
ATOM 2261 N N . LEU A 1 297 ? -21.289 6.631 43.789 1.00 93.31 297 LEU A N 1
ATOM 2262 C CA . LEU A 1 297 ? -21.619 8.025 44.106 1.00 93.31 297 LEU A CA 1
ATOM 2263 C C . LEU A 1 297 ? -23.131 8.241 44.269 1.00 93.31 297 LEU A C 1
ATOM 2265 O O . LEU A 1 297 ? -23.547 8.936 45.195 1.00 93.31 297 LEU A O 1
ATOM 2269 N N . VAL A 1 298 ? -23.961 7.612 43.432 1.00 91.31 298 VAL A N 1
ATOM 2270 C CA . VAL A 1 298 ? -25.428 7.622 43.564 1.00 91.31 298 VAL A CA 1
ATOM 2271 C C . VAL A 1 298 ? -25.851 6.912 44.855 1.00 91.31 298 VAL A C 1
ATOM 2273 O O . VAL A 1 298 ? -26.567 7.497 45.668 1.00 91.31 298 VAL A O 1
ATOM 2276 N N . LEU A 1 299 ? -25.354 5.698 45.113 1.00 87.94 299 LEU A N 1
ATOM 2277 C CA . LEU A 1 299 ? -25.627 4.949 46.345 1.00 87.94 299 LEU A CA 1
ATOM 2278 C C . LEU A 1 299 ? -25.184 5.718 47.599 1.00 87.94 299 LEU A C 1
ATOM 2280 O O . LEU A 1 299 ? -25.884 5.686 48.608 1.00 87.94 299 LEU A O 1
ATOM 2284 N N . TYR A 1 300 ? -24.069 6.452 47.539 1.00 89.75 300 TYR A N 1
ATOM 2285 C CA . TYR A 1 300 ? -23.614 7.336 48.612 1.00 89.75 300 TYR A CA 1
ATOM 2286 C C . TYR A 1 300 ? -24.539 8.551 48.783 1.00 89.75 300 TYR A C 1
ATOM 2288 O O . TYR A 1 300 ? -25.009 8.822 49.890 1.00 89.75 300 TYR A O 1
ATOM 2296 N N . ARG A 1 301 ? -24.869 9.253 47.690 1.00 87.62 301 ARG A N 1
ATOM 2297 C CA . ARG A 1 301 ? -25.709 10.463 47.694 1.00 87.62 301 ARG A CA 1
ATOM 2298 C C . ARG A 1 301 ? -27.137 10.204 48.174 1.00 87.62 301 ARG A C 1
ATOM 2300 O O . ARG A 1 301 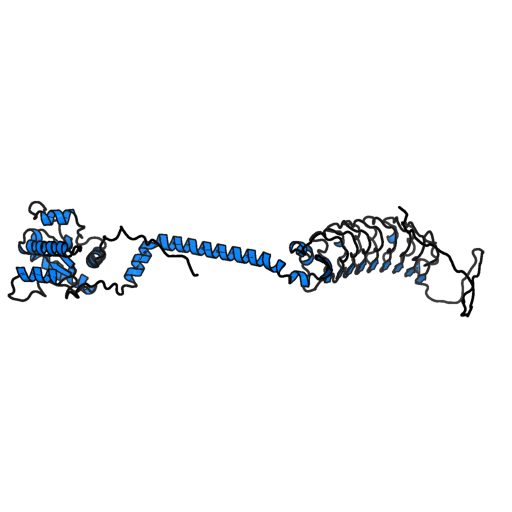? -27.726 11.088 48.802 1.00 87.62 301 ARG A O 1
ATOM 2307 N N . TYR A 1 302 ? -27.665 9.017 47.880 1.00 81.19 302 TYR A N 1
ATOM 2308 C CA . TYR A 1 302 ? -28.997 8.553 48.267 1.00 81.19 302 TYR A CA 1
ATOM 2309 C C . TYR A 1 302 ? -28.982 7.568 49.445 1.00 81.19 302 TYR A C 1
ATOM 2311 O O . TYR A 1 302 ? -30.033 7.024 49.776 1.00 81.19 302 TYR A O 1
ATOM 2319 N N . ARG A 1 303 ? -27.839 7.358 50.118 1.00 84.12 303 ARG A N 1
ATOM 2320 C CA . ARG A 1 303 ? -27.662 6.350 51.183 1.00 84.12 303 ARG A CA 1
ATOM 2321 C C . ARG A 1 303 ? -28.759 6.393 52.244 1.00 84.12 303 ARG A C 1
ATOM 2323 O O . ARG A 1 303 ? -29.294 5.351 52.604 1.00 84.12 303 ARG A O 1
ATOM 2330 N N . THR A 1 304 ? -29.122 7.585 52.712 1.00 64.81 304 THR A N 1
ATOM 2331 C CA . THR A 1 304 ? -30.188 7.786 53.707 1.00 64.81 304 THR A CA 1
ATOM 2332 C C . THR A 1 304 ? -31.561 7.397 53.165 1.00 64.81 304 THR A C 1
ATOM 2334 O O . THR A 1 304 ? -32.307 6.687 53.832 1.00 64.81 304 THR A O 1
ATOM 2337 N N . ASN A 1 305 ? -31.884 7.803 51.936 1.00 73.44 305 ASN A N 1
ATOM 2338 C CA . ASN A 1 305 ? -33.177 7.526 51.308 1.00 73.44 305 ASN A CA 1
ATOM 2339 C C . ASN A 1 305 ? -33.317 6.032 50.981 1.00 73.44 305 ASN A C 1
ATOM 2341 O O . ASN A 1 305 ? -34.371 5.451 51.213 1.00 73.44 305 ASN A O 1
ATOM 2345 N N . LEU A 1 306 ? -32.237 5.397 50.517 1.00 67.38 306 LEU A N 1
ATOM 2346 C CA . LEU A 1 306 ? -32.168 3.956 50.271 1.00 67.38 306 LEU A CA 1
ATOM 2347 C C . LEU A 1 306 ? -32.263 3.149 51.569 1.00 67.38 306 LEU A C 1
ATOM 2349 O O . LEU A 1 306 ? -32.939 2.128 51.585 1.00 67.38 306 LEU A O 1
ATOM 2353 N N . GLN A 1 307 ? -31.655 3.610 52.667 1.00 60.66 307 GLN A N 1
ATOM 2354 C CA . GLN A 1 307 ? -31.811 2.987 53.987 1.00 60.66 307 GLN A CA 1
ATOM 2355 C C . GLN A 1 307 ? -33.257 3.081 54.494 1.00 60.66 307 GLN A C 1
ATOM 2357 O O . GLN A 1 307 ? -33.808 2.071 54.924 1.00 60.66 307 GLN A O 1
ATOM 2362 N N . VAL A 1 308 ? -33.901 4.251 54.392 1.00 63.31 308 VAL A N 1
ATOM 2363 C CA . VAL A 1 308 ? -35.324 4.418 54.750 1.00 63.31 308 VAL A CA 1
ATOM 2364 C C . VAL A 1 308 ? -36.218 3.534 53.871 1.00 63.31 308 VAL A C 1
ATOM 2366 O O . VAL A 1 308 ? -37.115 2.865 54.384 1.00 63.31 308 VAL A O 1
ATOM 2369 N N . TRP A 1 309 ? -35.944 3.465 52.565 1.00 64.75 309 TRP A N 1
ATOM 2370 C CA . TRP A 1 309 ? -36.685 2.629 51.618 1.00 64.75 309 TRP A CA 1
ATOM 2371 C C . TRP A 1 309 ? -36.514 1.130 51.904 1.00 64.75 309 TRP A C 1
ATOM 2373 O O . TRP A 1 309 ? -37.502 0.407 51.972 1.00 64.75 309 TRP A O 1
ATOM 2383 N N . PHE A 1 310 ? -35.292 0.653 52.164 1.00 57.69 310 PHE A N 1
ATOM 2384 C CA . PHE A 1 310 ? -35.062 -0.748 52.533 1.00 57.69 310 PHE A CA 1
ATOM 2385 C C . PHE A 1 310 ? -35.744 -1.116 53.853 1.00 57.69 310 PHE A C 1
ATOM 2387 O O . PHE A 1 310 ? -36.358 -2.175 53.936 1.00 57.69 310 PHE A O 1
ATOM 2394 N N . ILE A 1 311 ? -35.696 -0.245 54.865 1.00 59.25 311 ILE A N 1
ATOM 2395 C CA . ILE A 1 311 ? -36.331 -0.501 56.168 1.00 59.25 311 ILE A CA 1
ATOM 23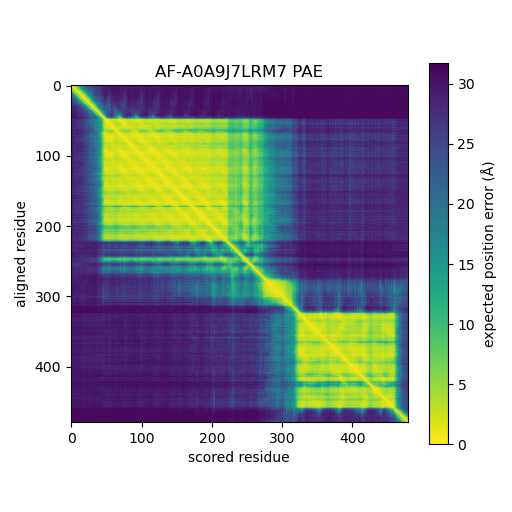96 C C . ILE A 1 311 ? -37.863 -0.525 56.050 1.00 59.25 311 ILE A C 1
ATOM 2398 O O . ILE A 1 311 ? -38.497 -1.381 56.657 1.00 59.25 311 ILE A O 1
ATOM 2402 N N . THR A 1 312 ? -38.459 0.351 55.235 1.00 52.19 312 THR A N 1
ATOM 2403 C CA . THR A 1 312 ? -39.920 0.371 55.000 1.00 52.19 312 THR A CA 1
ATOM 2404 C C . THR A 1 312 ? -40.414 -0.705 54.026 1.00 52.19 312 THR A C 1
ATOM 2406 O O . THR A 1 312 ? -41.606 -1.005 54.016 1.00 52.19 312 THR A O 1
ATOM 2409 N N . ARG A 1 313 ? -39.531 -1.307 53.213 1.00 49.44 313 ARG A N 1
ATOM 2410 C CA . ARG A 1 313 ? -39.891 -2.335 52.215 1.00 49.44 313 ARG A CA 1
ATOM 2411 C C . ARG A 1 313 ? -39.532 -3.770 52.619 1.00 49.44 313 ARG A C 1
ATOM 2413 O O . ARG A 1 313 ? -40.226 -4.688 52.196 1.00 49.44 313 ARG A O 1
ATOM 2420 N N . TYR A 1 314 ? -38.497 -3.966 53.438 1.00 51.34 314 TYR A N 1
ATOM 2421 C CA . TYR A 1 314 ? -37.981 -5.277 53.867 1.00 51.34 314 TYR A CA 1
ATOM 2422 C C . TYR A 1 314 ? -38.006 -5.448 55.392 1.00 51.34 314 TYR A C 1
ATOM 2424 O O . TYR A 1 314 ? -37.055 -5.931 56.010 1.00 51.34 314 TYR A O 1
ATOM 2432 N N . GLN A 1 315 ? -39.120 -5.071 56.018 1.00 45.06 315 GLN A N 1
ATOM 2433 C CA . GLN A 1 315 ? -39.331 -5.282 57.445 1.00 45.06 315 GLN A CA 1
ATOM 2434 C C . GLN A 1 315 ? -39.708 -6.744 57.735 1.00 45.06 315 GLN A C 1
ATOM 2436 O O . GLN A 1 315 ? -40.871 -7.072 57.946 1.00 45.06 315 GLN A O 1
ATOM 2441 N N . CYS A 1 316 ? -38.707 -7.628 57.763 1.00 45.44 316 CYS A N 1
ATOM 2442 C CA . CYS A 1 316 ? -38.866 -8.983 58.283 1.00 45.44 316 CYS A CA 1
ATOM 2443 C C . CYS A 1 316 ? -37.678 -9.384 59.173 1.00 45.44 316 CYS A C 1
ATOM 2445 O O . CYS A 1 316 ? -36.537 -9.457 58.726 1.00 45.44 316 CYS A O 1
ATOM 2447 N N . CYS A 1 317 ? -37.986 -9.643 60.445 1.00 47.78 317 CYS A N 1
ATOM 2448 C CA . CYS A 1 317 ? -37.178 -10.381 61.418 1.00 47.78 317 CYS A CA 1
ATOM 2449 C C . CYS A 1 317 ? -35.702 -9.968 61.613 1.00 47.78 317 CYS A C 1
ATOM 2451 O O . CYS A 1 317 ? -34.784 -10.603 61.097 1.00 47.78 317 CYS A O 1
ATOM 2453 N N . ARG A 1 318 ? -35.454 -9.080 62.588 1.00 38.69 318 ARG A N 1
ATOM 2454 C CA . ARG A 1 318 ? -34.280 -9.246 63.467 1.00 38.69 318 ARG A CA 1
ATOM 2455 C C . ARG A 1 318 ? -34.730 -9.553 64.891 1.00 38.69 318 ARG A C 1
ATOM 2457 O O . ARG A 1 318 ? -34.823 -8.676 65.742 1.00 38.69 318 ARG A O 1
ATOM 2464 N N . SER A 1 319 ? -35.030 -10.831 65.115 1.00 41.84 319 SER A N 1
ATOM 2465 C CA . SER A 1 319 ? -35.377 -11.386 66.423 1.00 41.84 319 SER A CA 1
ATOM 2466 C C . SER A 1 319 ? -34.160 -11.375 67.354 1.00 41.84 319 SER A C 1
ATOM 2468 O O . SER A 1 319 ? -33.413 -12.349 67.437 1.00 41.84 319 SER A O 1
ATOM 2470 N N . GLY A 1 320 ? -33.964 -10.273 68.076 1.00 36.62 320 GLY A N 1
ATOM 2471 C CA . GLY A 1 320 ? -33.318 -10.321 69.384 1.00 36.62 320 GLY A CA 1
ATOM 2472 C C . GLY A 1 320 ? -34.381 -10.687 70.414 1.00 36.62 320 GLY A C 1
ATOM 2473 O O . GLY A 1 320 ? -35.415 -10.027 70.444 1.00 36.62 320 GLY A O 1
ATOM 2474 N N . ARG A 1 321 ? -34.148 -11.734 71.219 1.00 41.53 321 ARG A N 1
ATOM 2475 C CA . ARG A 1 321 ? -35.082 -12.198 72.261 1.00 41.53 321 ARG A CA 1
ATOM 2476 C C . ARG A 1 321 ? -35.531 -11.031 73.148 1.00 41.53 321 ARG A C 1
ATOM 2478 O O . ARG A 1 321 ? -34.783 -10.576 74.008 1.00 41.53 321 ARG A O 1
ATOM 2485 N N . VAL A 1 322 ? -36.766 -10.602 72.947 1.00 48.03 322 VAL A N 1
ATOM 2486 C CA . VAL A 1 322 ? -37.582 -9.883 73.919 1.00 48.03 322 VAL A CA 1
ATOM 2487 C C . VAL A 1 322 ? -38.806 -10.766 74.070 1.00 48.03 322 VAL A C 1
ATOM 2489 O O . VAL A 1 322 ? -39.339 -11.220 73.058 1.00 48.03 322 VAL A O 1
ATOM 2492 N N . GLU A 1 323 ? -39.203 -11.062 75.304 1.00 54.38 323 GLU A N 1
ATOM 2493 C CA . GLU A 1 323 ? -40.431 -11.811 75.577 1.00 54.38 323 GLU A CA 1
ATOM 2494 C C . GLU A 1 323 ? -41.590 -11.186 74.790 1.00 54.38 323 GLU A C 1
ATOM 2496 O O . GLU A 1 323 ? -41.645 -9.958 74.637 1.00 54.38 323 GLU A O 1
ATOM 2501 N N . ASP A 1 324 ? -42.492 -12.014 74.252 1.00 61.44 324 ASP A N 1
ATOM 2502 C CA . ASP A 1 324 ? -43.666 -11.529 73.523 1.00 61.44 324 ASP A CA 1
ATOM 2503 C C . ASP A 1 324 ? -44.655 -10.901 74.504 1.00 61.44 324 ASP A C 1
ATOM 2505 O O . ASP A 1 324 ? -45.647 -11.487 74.934 1.00 61.44 324 ASP A O 1
ATOM 2509 N N . LYS A 1 325 ? -44.323 -9.666 74.877 1.00 78.81 325 LYS A N 1
ATOM 2510 C CA . LYS A 1 325 ? -45.147 -8.772 75.667 1.00 78.81 325 LYS A CA 1
ATOM 2511 C C . LYS A 1 325 ? -46.512 -8.625 74.987 1.00 78.81 325 LYS A C 1
ATOM 2513 O O . LYS A 1 325 ? -46.546 -8.397 73.773 1.00 78.81 325 LYS A O 1
ATOM 2518 N N . PRO A 1 326 ? -47.626 -8.734 75.733 1.00 82.62 326 PRO A N 1
ATOM 2519 C CA . PRO A 1 326 ? -48.966 -8.683 75.152 1.00 82.62 326 PRO A CA 1
ATOM 2520 C C . PRO A 1 326 ? -49.252 -7.354 74.437 1.00 82.62 326 PRO A C 1
ATOM 2522 O O . PRO A 1 326 ? -50.023 -7.341 73.474 1.00 82.62 326 PRO A O 1
ATOM 2525 N N . TYR A 1 327 ? -48.586 -6.271 74.855 1.00 89.25 327 TYR A N 1
ATOM 2526 C CA . TYR A 1 327 ? -48.762 -4.928 74.316 1.00 89.25 327 TYR A CA 1
ATOM 2527 C C . TYR A 1 327 ? -47.453 -4.334 73.775 1.00 89.25 327 TYR A C 1
ATOM 2529 O O . TYR A 1 327 ? -46.368 -4.477 74.350 1.00 89.25 327 TYR A O 1
ATOM 2537 N N . ASP A 1 328 ? -47.556 -3.597 72.672 1.00 88.69 328 ASP A N 1
ATOM 2538 C CA . ASP A 1 328 ? -46.445 -2.815 72.134 1.00 88.69 328 ASP A CA 1
ATOM 2539 C C . ASP A 1 328 ? -46.300 -1.485 72.884 1.00 88.69 328 ASP A C 1
ATOM 2541 O O . ASP A 1 328 ? -45.180 -1.032 73.131 1.00 88.69 328 ASP A O 1
ATOM 2545 N N . VAL A 1 329 ? -47.420 -0.871 73.280 1.00 91.88 329 VAL A N 1
ATOM 2546 C CA . VAL A 1 329 ? -47.450 0.469 73.880 1.00 91.88 329 VAL A CA 1
ATOM 2547 C C . VAL A 1 329 ? -48.461 0.540 75.024 1.00 91.88 329 VAL A C 1
ATOM 2549 O O . VAL A 1 329 ? -49.650 0.330 74.810 1.00 91.88 329 VAL A O 1
ATOM 2552 N N . PHE A 1 330 ? -48.007 0.916 76.217 1.00 94.06 330 PHE A N 1
ATOM 2553 C CA . PHE A 1 330 ? -48.871 1.418 77.289 1.00 94.06 330 PHE A CA 1
ATOM 2554 C C . PHE A 1 330 ? -49.043 2.926 77.113 1.00 94.06 330 PHE A C 1
ATOM 2556 O O . PHE A 1 330 ? -48.037 3.624 76.973 1.00 94.06 330 PHE A O 1
ATOM 2563 N N . ILE A 1 331 ? -50.276 3.432 77.113 1.00 93.38 331 ILE A N 1
ATOM 2564 C CA . ILE A 1 331 ? -50.550 4.877 77.102 1.00 93.38 331 ILE A CA 1
ATOM 2565 C C . ILE A 1 331 ? -51.131 5.265 78.459 1.00 93.38 331 ILE A C 1
ATOM 2567 O O . ILE A 1 331 ? -52.125 4.681 78.885 1.00 93.38 331 ILE A O 1
ATOM 2571 N N . TYR A 1 332 ? -50.523 6.259 79.109 1.00 91.38 332 TYR A N 1
ATOM 2572 C CA . TYR A 1 332 ? -51.029 6.835 80.351 1.00 91.38 332 TYR A CA 1
ATOM 2573 C C . TYR A 1 332 ? -51.239 8.347 80.215 1.00 91.38 332 TYR A C 1
ATOM 2575 O O . TYR A 1 332 ? -50.399 9.067 79.664 1.00 91.38 332 TYR A O 1
ATOM 2583 N N . ASN A 1 333 ? -52.380 8.818 80.708 1.00 89.81 333 ASN A N 1
ATOM 2584 C CA . ASN A 1 333 ? -52.891 10.179 80.568 1.00 89.81 333 ASN A CA 1
ATOM 2585 C C . ASN A 1 333 ? -53.663 10.564 81.837 1.00 89.81 333 ASN A C 1
ATOM 2587 O O . ASN A 1 333 ? -54.116 9.681 82.560 1.00 89.81 333 ASN A O 1
ATOM 2591 N N . SER A 1 334 ? -53.872 11.860 82.090 1.00 89.12 334 SER A N 1
ATOM 2592 C CA . SER A 1 334 ? -54.822 12.264 83.135 1.00 89.12 334 SER A CA 1
ATOM 2593 C C . SER A 1 334 ? -56.261 11.928 82.713 1.00 89.12 334 SER A C 1
ATOM 2595 O O . SER A 1 334 ? -56.545 11.755 81.522 1.00 89.12 334 SER A O 1
ATOM 2597 N N . SER A 1 335 ? -57.192 11.869 83.666 1.00 85.38 335 SER A N 1
ATOM 2598 C CA . SER A 1 335 ? -58.621 11.669 83.381 1.00 85.38 335 SER A CA 1
ATOM 2599 C C . SER A 1 335 ? -59.219 12.771 82.495 1.00 85.38 335 SER A C 1
ATOM 2601 O O . SER A 1 335 ? -60.143 12.505 81.728 1.00 85.38 335 SER A O 1
ATOM 2603 N N . GLU A 1 336 ? -58.674 13.989 82.546 1.00 85.69 336 GLU A N 1
ATOM 2604 C CA . GLU A 1 336 ? -59.113 15.120 81.720 1.00 85.69 336 GLU A CA 1
ATOM 2605 C C . GLU A 1 336 ? -58.648 14.977 80.257 1.00 85.69 336 GLU A C 1
ATOM 2607 O O . GLU A 1 336 ? -59.402 15.270 79.327 1.00 85.69 336 GLU A O 1
ATOM 2612 N N . ASP A 1 337 ? -57.449 14.429 80.035 1.00 86.62 337 ASP A N 1
ATOM 2613 C CA . ASP A 1 337 ? -56.858 14.236 78.699 1.00 86.62 337 ASP A CA 1
ATOM 2614 C C . ASP A 1 337 ? -57.392 12.992 77.961 1.00 86.62 337 ASP A C 1
ATOM 2616 O O . ASP A 1 337 ? -57.158 12.812 76.759 1.00 86.62 337 ASP A O 1
ATOM 2620 N N . GLN A 1 338 ? -58.125 12.114 78.657 1.00 87.62 338 GLN A N 1
ATOM 2621 C CA . GLN A 1 338 ? -58.599 10.829 78.130 1.00 87.62 338 GLN A CA 1
ATOM 2622 C C . GLN A 1 338 ? -59.413 10.981 76.832 1.00 87.62 338 GLN A C 1
ATOM 2624 O O . GLN A 1 338 ? -59.340 10.128 75.943 1.00 87.62 338 GLN A O 1
ATOM 2629 N N . GLY A 1 339 ? -60.153 12.086 76.682 1.00 88.00 339 GLY A N 1
ATOM 2630 C CA . GLY A 1 339 ? -60.941 12.376 75.482 1.00 88.00 339 GLY A CA 1
ATOM 2631 C C . GLY A 1 339 ? -60.112 12.422 74.193 1.00 88.00 339 GLY A C 1
ATOM 2632 O O . GLY A 1 339 ? -60.583 11.952 73.155 1.00 88.00 339 GLY A O 1
ATOM 2633 N N . LEU A 1 340 ? -58.871 12.917 74.258 1.00 88.44 340 LEU A N 1
ATOM 2634 C CA . LEU A 1 340 ? -57.946 12.945 73.121 1.00 88.44 340 LEU A CA 1
ATOM 2635 C C . LEU A 1 340 ? -57.431 11.540 72.787 1.00 88.44 340 LEU A C 1
ATOM 2637 O O . LEU A 1 340 ? -57.365 11.145 71.619 1.00 88.44 340 LEU A O 1
ATOM 2641 N N . VAL A 1 341 ? -57.103 10.760 73.823 1.00 89.81 341 VAL A N 1
ATOM 2642 C CA . VAL A 1 341 ? -56.564 9.405 73.660 1.00 89.81 341 VAL A CA 1
ATOM 2643 C C . VAL A 1 341 ? -57.596 8.474 73.027 1.00 89.81 341 VAL A C 1
ATOM 2645 O O . VAL A 1 341 ? -57.263 7.739 72.099 1.00 89.81 341 VAL A O 1
ATOM 2648 N N . VAL A 1 342 ? -58.854 8.552 73.471 1.00 91.38 342 VAL A N 1
ATOM 2649 C CA . VAL A 1 342 ? -59.977 7.764 72.933 1.00 91.38 342 VAL A CA 1
ATOM 2650 C C . VAL A 1 342 ? -60.303 8.141 71.484 1.00 91.38 342 VAL A C 1
ATOM 2652 O O . VAL A 1 342 ? -60.547 7.258 70.665 1.00 91.38 342 VAL A O 1
ATOM 2655 N N . ARG A 1 343 ? -60.343 9.440 71.156 1.00 89.19 343 ARG A N 1
ATOM 2656 C CA . ARG A 1 343 ? -60.840 9.915 69.851 1.00 89.19 343 ARG A CA 1
ATOM 2657 C C . ARG A 1 343 ? -59.794 9.890 68.743 1.00 89.19 343 ARG A C 1
ATOM 2659 O O . ARG A 1 343 ? -60.148 9.617 67.600 1.00 89.19 343 ARG A O 1
ATOM 2666 N N . GLU A 1 344 ? -58.536 10.187 69.063 1.00 89.62 344 GLU A N 1
ATOM 2667 C CA . GLU A 1 344 ? -57.503 10.434 68.051 1.00 89.62 344 GLU A CA 1
ATOM 2668 C C . GLU A 1 344 ? -56.300 9.500 68.202 1.00 89.62 344 GLU A C 1
ATOM 2670 O O . GLU A 1 344 ? -55.937 8.810 67.245 1.00 89.62 344 GLU A O 1
ATOM 2675 N N . LEU A 1 345 ? -55.691 9.430 69.392 1.00 89.06 345 LEU A N 1
ATOM 2676 C CA . LEU A 1 345 ? -54.409 8.735 69.560 1.00 89.06 345 LEU A CA 1
ATOM 2677 C C . LEU A 1 345 ? -54.520 7.211 69.429 1.00 89.06 345 LEU A C 1
ATOM 2679 O O . LEU A 1 345 ? -53.757 6.612 68.668 1.00 89.06 345 LEU A O 1
ATOM 2683 N N . ALA A 1 346 ? -55.461 6.583 70.142 1.00 90.06 346 ALA A N 1
ATOM 2684 C CA . ALA A 1 346 ? -55.615 5.132 70.115 1.00 90.06 346 ALA A CA 1
ATOM 2685 C C . ALA A 1 346 ? -56.039 4.616 68.722 1.00 90.06 346 ALA A C 1
ATOM 2687 O O . ALA A 1 346 ? -55.310 3.783 68.176 1.00 90.06 346 ALA A O 1
ATOM 2688 N N . PRO A 1 347 ? -57.083 5.162 68.055 1.00 90.88 347 PRO A N 1
ATOM 2689 C CA . PRO A 1 347 ? -57.437 4.742 66.697 1.00 90.88 347 PRO A CA 1
ATOM 2690 C C . PRO A 1 347 ? -56.310 4.969 65.677 1.00 90.88 347 PRO A C 1
ATOM 2692 O O . PRO A 1 347 ? -56.117 4.157 64.770 1.00 90.88 347 PRO A O 1
ATOM 2695 N N . GLY A 1 348 ? -55.540 6.056 65.817 1.00 85.81 348 GLY A N 1
ATOM 2696 C CA . GLY A 1 348 ? -54.419 6.367 64.928 1.00 85.81 348 GLY A CA 1
ATOM 2697 C C . GLY A 1 348 ? -53.241 5.393 65.050 1.00 85.81 348 GLY A C 1
ATOM 2698 O O . GLY A 1 348 ? -52.627 5.047 64.036 1.00 85.81 348 GLY A O 1
ATOM 2699 N N . LEU A 1 349 ? -52.946 4.912 66.262 1.00 86.75 349 LEU A N 1
ATOM 2700 C CA . LEU A 1 349 ? -51.904 3.911 66.511 1.00 86.75 349 LEU A CA 1
ATOM 2701 C C . LEU A 1 349 ? -52.365 2.482 66.188 1.00 86.75 349 LEU A C 1
ATOM 2703 O O . LEU A 1 349 ? -51.610 1.731 65.571 1.00 86.75 349 LEU A O 1
ATOM 2707 N N . GLU A 1 350 ? -53.607 2.117 66.511 1.00 87.00 350 GLU A N 1
ATOM 2708 C CA . GLU A 1 350 ? -54.165 0.796 66.181 1.00 87.00 350 GLU A CA 1
ATOM 2709 C C . GLU A 1 350 ? -54.280 0.604 64.661 1.00 87.00 350 GLU A C 1
ATOM 2711 O O . GLU A 1 350 ? -53.898 -0.443 64.137 1.00 87.00 350 GLU A O 1
ATOM 2716 N N . LYS A 1 351 ? -54.654 1.652 63.911 1.00 82.56 351 LYS A N 1
ATOM 2717 C CA . LYS A 1 351 ? -54.614 1.652 62.435 1.00 82.56 351 LYS A CA 1
ATOM 2718 C C . LYS A 1 351 ? -53.198 1.473 61.861 1.00 82.56 351 LYS A C 1
ATOM 2720 O O . LYS A 1 351 ? -53.057 1.014 60.728 1.00 82.56 351 LYS A O 1
ATOM 2725 N N . ARG A 1 352 ? -52.153 1.824 62.620 1.00 79.75 352 ARG A N 1
ATOM 2726 C CA . ARG A 1 352 ? -50.737 1.581 62.280 1.00 79.75 352 ARG A CA 1
ATOM 2727 C C . ARG A 1 352 ? -50.223 0.214 62.770 1.00 79.75 352 ARG A C 1
ATOM 2729 O O . ARG A 1 352 ? -49.061 -0.101 62.535 1.00 79.75 352 ARG A O 1
ATOM 2736 N N . GLY A 1 353 ? -51.077 -0.609 63.387 1.00 81.25 353 GLY A N 1
ATOM 2737 C CA . GLY A 1 353 ? -50.785 -1.996 63.764 1.00 81.25 353 GLY A CA 1
ATOM 2738 C C . GLY A 1 353 ? -50.198 -2.200 65.164 1.00 81.25 353 GLY A C 1
ATOM 2739 O O . GLY A 1 353 ? -49.761 -3.308 65.465 1.00 81.25 353 GLY A O 1
ATOM 2740 N N . PHE A 1 354 ? -50.174 -1.172 66.020 1.00 85.56 354 PHE A N 1
ATOM 2741 C CA . PHE A 1 354 ? -49.676 -1.291 67.396 1.00 85.56 354 PHE A CA 1
ATOM 2742 C C . PHE A 1 354 ? -50.734 -1.878 68.339 1.00 85.56 354 PHE A C 1
ATOM 2744 O O . PHE A 1 354 ? -51.876 -1.416 68.347 1.00 85.56 354 PHE A O 1
ATOM 2751 N N . LYS A 1 355 ? -50.347 -2.831 69.197 1.00 87.75 355 LYS A N 1
ATOM 2752 C CA . LYS A 1 355 ? -51.194 -3.291 70.310 1.00 87.75 355 LYS A CA 1
ATOM 2753 C C . LYS A 1 355 ? -51.071 -2.340 71.499 1.00 87.75 355 LYS A C 1
ATOM 2755 O O . LYS A 1 355 ? -49.979 -2.190 72.052 1.00 87.75 355 LYS A O 1
ATOM 2760 N N . LEU A 1 356 ? -52.181 -1.720 71.895 1.00 91.31 356 LEU A N 1
ATOM 2761 C CA . LEU A 1 356 ? -52.221 -0.734 72.978 1.00 91.31 356 LEU A CA 1
ATOM 2762 C C . LEU A 1 356 ? -52.765 -1.327 74.280 1.00 91.31 356 LEU A C 1
ATOM 2764 O O . LEU A 1 356 ? -53.783 -2.014 74.248 1.00 91.31 356 LEU A O 1
ATOM 2768 N N . CYS A 1 357 ? -52.126 -0.987 75.399 1.00 93.00 357 CYS A N 1
ATOM 2769 C CA . CYS A 1 357 ? -52.678 -1.115 76.746 1.00 93.00 357 CYS A CA 1
ATOM 2770 C C . CYS A 1 357 ? -53.197 0.255 77.203 1.00 93.00 357 CYS A C 1
ATOM 2772 O O . CYS A 1 357 ? -52.436 1.230 77.205 1.00 93.00 357 CYS A O 1
ATOM 2774 N N . LEU A 1 358 ? -54.482 0.325 77.552 1.00 91.81 358 LEU A N 1
ATOM 2775 C CA . LEU A 1 358 ? -55.217 1.546 77.877 1.00 91.81 358 LEU A CA 1
ATOM 2776 C C . LEU A 1 358 ? -56.002 1.364 79.183 1.00 91.81 358 LEU A C 1
ATOM 2778 O O . LEU A 1 358 ? -56.753 0.400 79.330 1.00 91.81 358 LEU A O 1
ATOM 2782 N N . GLU A 1 359 ? -55.900 2.334 80.094 1.00 89.00 359 GLU A N 1
ATOM 2783 C CA . GLU A 1 359 ? -56.550 2.306 81.417 1.00 89.00 359 GLU A CA 1
ATOM 2784 C C . GLU A 1 359 ? -58.052 1.981 81.352 1.00 89.00 359 GLU A C 1
ATOM 2786 O O . GLU A 1 359 ? -58.538 1.095 82.044 1.00 89.00 359 GLU A O 1
ATOM 2791 N N . TYR A 1 360 ? -58.793 2.639 80.462 1.00 86.69 360 TYR A N 1
ATOM 2792 C CA . TYR A 1 360 ? -60.252 2.506 80.379 1.00 86.69 360 TYR A CA 1
ATOM 2793 C C . TYR A 1 360 ? -60.756 1.224 79.694 1.00 86.69 360 TYR A C 1
ATOM 2795 O O . TYR A 1 360 ? -61.968 1.018 79.618 1.00 86.69 360 TYR A O 1
ATOM 2803 N N . ARG A 1 361 ? -59.856 0.404 79.138 1.00 89.25 361 ARG A N 1
ATOM 2804 C CA . ARG A 1 361 ? -60.199 -0.801 78.365 1.00 89.25 361 ARG A CA 1
ATOM 2805 C C . ARG A 1 361 ? -59.624 -2.068 78.978 1.00 89.25 361 ARG A C 1
ATOM 2807 O O . ARG A 1 361 ? -60.321 -3.075 79.051 1.00 89.25 361 ARG A O 1
ATOM 2814 N N . ASP A 1 362 ? -58.360 -2.006 79.379 1.00 89.50 362 ASP A N 1
ATOM 2815 C CA . ASP A 1 362 ? -57.550 -3.185 79.668 1.00 89.50 362 ASP A CA 1
ATOM 2816 C C . ASP A 1 362 ? -57.296 -3.371 81.180 1.00 89.50 362 ASP A C 1
ATOM 2818 O O . ASP A 1 362 ? -56.744 -4.394 81.584 1.00 89.50 362 ASP A O 1
ATOM 2822 N N . PHE A 1 363 ? -57.710 -2.420 82.036 1.00 90.19 363 PHE A N 1
ATOM 2823 C CA . PHE A 1 363 ? -57.567 -2.545 83.493 1.00 90.19 363 PHE A CA 1
ATOM 2824 C C . PHE A 1 363 ? -58.699 -3.400 84.102 1.00 90.19 363 PHE A C 1
ATOM 2826 O O . PHE A 1 363 ? -59.880 -3.137 83.853 1.00 90.19 363 PHE A O 1
ATOM 2833 N N . PRO A 1 364 ? -58.381 -4.401 84.946 1.00 85.81 364 PRO A N 1
ATOM 2834 C CA . PRO A 1 364 ? -59.386 -5.239 85.589 1.00 85.81 364 PRO A CA 1
ATOM 2835 C C . PRO A 1 364 ? -60.188 -4.480 86.659 1.00 85.81 364 PRO A C 1
ATOM 2837 O O . PRO A 1 364 ? -59.640 -3.872 87.581 1.00 85.81 364 PRO A O 1
ATOM 2840 N N . VAL A 1 365 ? -61.518 -4.567 86.565 1.00 84.50 365 VAL A N 1
ATOM 2841 C CA . VAL A 1 365 ? -62.455 -3.913 87.490 1.00 84.50 365 VAL A CA 1
ATOM 2842 C C . VAL A 1 365 ? -62.245 -4.424 88.920 1.00 84.50 365 VAL A C 1
ATOM 2844 O O . VAL A 1 365 ? -62.374 -5.617 89.187 1.00 84.50 365 VAL A O 1
ATOM 2847 N N . GLY A 1 366 ? -61.959 -3.508 89.849 1.00 80.56 366 GLY A N 1
ATOM 2848 C CA . GLY A 1 366 ? -61.750 -3.812 91.271 1.00 80.56 366 GLY A CA 1
ATOM 2849 C C . GLY A 1 366 ? -60.307 -4.146 91.670 1.00 80.56 366 GLY A C 1
ATOM 2850 O O . GLY A 1 366 ? -60.063 -4.411 92.846 1.00 80.56 366 GLY A O 1
ATOM 2851 N N . ALA A 1 367 ? -59.347 -4.114 90.740 1.00 86.38 367 ALA A N 1
ATOM 2852 C CA . ALA A 1 367 ? -57.928 -4.239 91.066 1.00 86.38 367 ALA A CA 1
ATOM 2853 C C . ALA A 1 367 ? -57.333 -2.939 91.640 1.00 86.38 367 ALA A C 1
ATOM 2855 O O . ALA A 1 367 ? -57.895 -1.849 91.512 1.00 86.38 367 ALA A O 1
ATOM 2856 N N . CYS A 1 368 ? -56.156 -3.046 92.261 1.00 86.00 368 CYS A N 1
ATOM 2857 C CA . CYS A 1 368 ? -55.412 -1.880 92.723 1.00 86.00 368 CYS A CA 1
A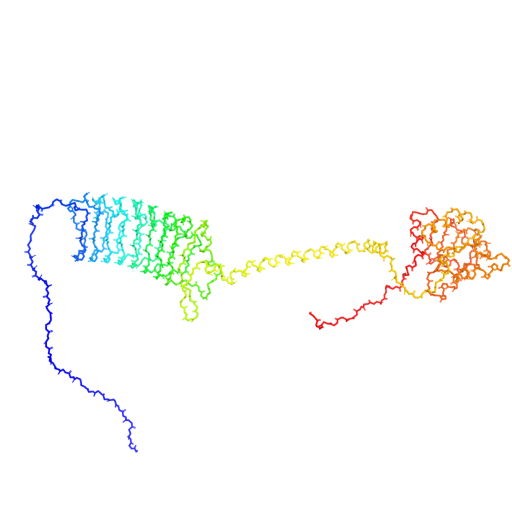TOM 2858 C C . CYS A 1 368 ? -54.788 -1.145 91.525 1.00 86.00 368 CYS A C 1
ATOM 2860 O O . CYS A 1 368 ? -53.956 -1.703 90.806 1.00 86.00 368 CYS A O 1
ATOM 2862 N N . ILE A 1 369 ? -55.156 0.126 91.333 1.00 86.75 369 ILE A N 1
ATOM 2863 C CA . ILE A 1 369 ? -54.633 0.979 90.250 1.00 86.75 369 ILE A CA 1
ATOM 2864 C C . ILE A 1 369 ? -53.096 1.038 90.301 1.00 86.75 369 ILE A C 1
ATOM 2866 O O . ILE A 1 369 ? -52.438 0.930 89.269 1.00 86.75 369 ILE A O 1
ATOM 2870 N N . ALA A 1 370 ? -52.515 1.105 91.507 1.00 85.94 370 ALA A N 1
ATOM 2871 C CA . ALA A 1 370 ? -51.067 1.167 91.707 1.00 85.94 370 ALA A CA 1
ATOM 2872 C C . ALA A 1 370 ? -50.315 -0.027 91.095 1.00 85.94 370 ALA A C 1
ATOM 2874 O O . ALA A 1 370 ? -49.336 0.168 90.377 1.00 85.94 370 ALA A O 1
ATOM 2875 N N . SER A 1 371 ? -50.768 -1.258 91.369 1.00 85.44 371 SER A N 1
ATOM 2876 C CA . SER A 1 371 ? -50.134 -2.466 90.827 1.00 85.44 371 SER A CA 1
ATOM 2877 C C . SER A 1 371 ? -50.429 -2.616 89.339 1.00 85.44 371 SER A C 1
ATOM 2879 O O . SER A 1 371 ? -49.516 -2.890 88.570 1.00 85.44 371 SER A O 1
ATOM 2881 N N . THR A 1 372 ? -51.659 -2.314 88.915 1.00 91.06 372 THR A N 1
ATOM 2882 C CA . THR A 1 372 ? -52.079 -2.415 87.508 1.00 91.06 372 THR A CA 1
ATOM 2883 C C . THR A 1 372 ? -51.264 -1.492 86.592 1.00 91.06 372 THR A C 1
ATOM 2885 O O . THR A 1 372 ? -50.891 -1.897 85.493 1.00 91.06 372 THR A O 1
ATOM 2888 N N . ILE A 1 373 ? -50.905 -0.280 87.039 1.00 90.62 373 ILE A N 1
ATOM 2889 C CA . ILE A 1 373 ? -50.002 0.622 86.299 1.00 90.62 373 ILE A CA 1
ATOM 2890 C C . ILE A 1 373 ? -48.602 0.003 86.145 1.00 90.62 373 ILE A C 1
ATOM 2892 O O . ILE A 1 373 ? -48.041 0.022 85.049 1.00 90.62 373 ILE A O 1
ATOM 2896 N N . ILE A 1 374 ? -48.038 -0.559 87.221 1.00 89.50 374 ILE A N 1
ATOM 2897 C CA . ILE A 1 374 ? -46.707 -1.190 87.203 1.00 89.50 374 ILE A CA 1
ATOM 2898 C C . ILE A 1 374 ? -46.714 -2.413 86.274 1.00 89.50 374 ILE A C 1
ATOM 2900 O O . ILE A 1 374 ? -45.867 -2.518 85.388 1.00 89.50 374 ILE A O 1
ATOM 2904 N N . GLU A 1 375 ? -47.714 -3.283 86.414 1.00 89.50 375 GLU A N 1
ATOM 2905 C CA . GLU A 1 375 ? -47.931 -4.454 85.562 1.00 89.50 375 GLU A CA 1
ATOM 2906 C C . GLU A 1 375 ? -48.106 -4.057 84.089 1.00 89.50 375 GLU A C 1
ATOM 2908 O O . GLU A 1 375 ? -47.515 -4.685 83.217 1.00 89.50 375 GLU A O 1
ATOM 2913 N N . SER A 1 376 ? -48.830 -2.975 83.787 1.00 91.50 376 SER A N 1
ATOM 2914 C CA . SER A 1 376 ? -49.037 -2.485 82.411 1.00 91.50 376 SER A CA 1
ATOM 2915 C C . SER A 1 376 ? -47.758 -1.931 81.772 1.00 91.50 376 SER A C 1
ATOM 2917 O O . SER A 1 376 ? -47.515 -2.133 80.577 1.00 91.50 376 SER A O 1
ATOM 2919 N N . VAL A 1 377 ? -46.899 -1.279 82.566 1.00 90.69 377 VAL A N 1
ATOM 2920 C CA . VAL A 1 377 ? -45.547 -0.857 82.159 1.00 90.69 377 VAL A CA 1
ATOM 2921 C C . VAL A 1 377 ? -44.652 -2.074 81.895 1.00 90.69 377 VAL A C 1
ATOM 2923 O O . VAL A 1 377 ? -43.973 -2.131 80.865 1.00 90.69 377 VAL A O 1
ATOM 2926 N N . GLU A 1 378 ? -44.657 -3.073 82.783 1.00 88.25 378 GLU A N 1
ATOM 2927 C CA . GLU A 1 378 ? -43.880 -4.305 82.602 1.00 88.25 378 GLU A CA 1
ATOM 2928 C C . GLU A 1 378 ? -44.410 -5.163 81.438 1.00 88.25 378 GLU A C 1
ATOM 2930 O O . GLU A 1 378 ? -43.612 -5.731 80.691 1.00 88.25 378 GLU A O 1
ATOM 2935 N N . ALA A 1 379 ? -45.718 -5.173 81.183 1.00 88.69 379 ALA A N 1
ATOM 2936 C CA . ALA A 1 379 ? -46.371 -5.894 80.089 1.00 88.69 379 ALA A CA 1
ATOM 2937 C C . ALA A 1 379 ? -46.287 -5.190 78.719 1.00 88.69 379 ALA A C 1
ATOM 2939 O O . ALA A 1 379 ? -46.762 -5.745 77.726 1.00 88.69 379 ALA A O 1
ATOM 2940 N N . SER A 1 380 ? -45.656 -4.010 78.633 1.00 90.25 380 SER A N 1
ATOM 2941 C CA . SER A 1 380 ? -45.552 -3.220 77.394 1.00 90.25 380 SER A CA 1
ATOM 2942 C C . SER A 1 380 ? -44.113 -3.006 76.913 1.00 90.25 380 SER A C 1
ATOM 2944 O O . SER A 1 380 ? -43.159 -2.945 77.698 1.00 90.25 380 SER A O 1
ATOM 2946 N N . ARG A 1 381 ? -43.908 -2.906 75.590 1.00 84.94 381 ARG A N 1
ATOM 2947 C CA . ARG A 1 381 ? -42.577 -2.625 74.999 1.00 84.94 381 ARG A CA 1
ATOM 2948 C C . ARG A 1 381 ? -42.182 -1.146 75.114 1.00 84.94 381 ARG A C 1
ATOM 2950 O O . ARG A 1 381 ? -40.991 -0.839 75.215 1.00 84.94 381 ARG A O 1
ATOM 2957 N N . ARG A 1 382 ? -43.165 -0.244 75.102 1.00 89.25 382 ARG A N 1
ATOM 2958 C CA . ARG A 1 382 ? -43.034 1.219 75.203 1.00 89.25 382 ARG A CA 1
ATOM 2959 C C . ARG A 1 382 ? -44.052 1.779 76.194 1.00 89.25 382 ARG A C 1
ATOM 2961 O O . ARG A 1 382 ? -45.122 1.200 76.364 1.00 89.25 382 ARG A O 1
ATOM 2968 N N . THR A 1 383 ? -43.745 2.933 76.776 1.00 91.56 383 THR A N 1
ATOM 2969 C CA . THR A 1 383 ? -44.693 3.725 77.572 1.00 91.56 383 THR A CA 1
ATOM 2970 C C . THR A 1 383 ? -44.810 5.113 76.958 1.00 91.56 383 THR A C 1
ATOM 2972 O O . THR A 1 383 ? -43.803 5.798 76.785 1.00 91.56 383 THR A O 1
ATOM 2975 N N . VAL A 1 384 ? -46.029 5.522 76.619 1.00 93.19 384 VAL A N 1
ATOM 2976 C CA . VAL A 1 384 ? -46.369 6.870 76.166 1.00 93.19 384 VAL A CA 1
ATOM 2977 C C . VAL A 1 384 ? -47.022 7.609 77.321 1.00 93.19 384 VAL A C 1
ATOM 2979 O O . VAL A 1 384 ? -48.020 7.140 77.863 1.00 93.19 384 VAL A O 1
ATOM 2982 N N . LEU A 1 385 ? -46.469 8.764 77.678 1.00 92.12 385 LEU A N 1
ATOM 2983 C CA . LEU A 1 385 ? -47.035 9.655 78.688 1.00 92.12 385 LEU A CA 1
ATOM 2984 C C . LEU A 1 385 ? -47.581 10.907 78.001 1.00 92.12 385 LEU A C 1
ATOM 2986 O O . LEU A 1 385 ? -46.859 11.562 77.243 1.00 92.12 385 LEU A O 1
ATOM 2990 N N . ILE A 1 386 ? -48.849 11.222 78.260 1.00 91.19 386 ILE A N 1
ATOM 2991 C CA . ILE A 1 386 ? -49.509 12.429 77.757 1.00 91.19 386 ILE A CA 1
ATOM 2992 C C . ILE A 1 386 ? -49.326 13.542 78.785 1.00 91.19 386 ILE A C 1
ATOM 2994 O O . ILE A 1 386 ? -50.032 13.593 79.786 1.00 91.19 386 ILE A O 1
ATOM 2998 N N . LEU A 1 387 ? -48.344 14.410 78.553 1.00 88.44 387 LEU A N 1
ATOM 2999 C CA . LEU A 1 387 ? -48.012 15.513 79.442 1.00 88.44 387 LEU A CA 1
ATOM 3000 C C . LEU A 1 387 ? -48.883 16.739 79.132 1.00 88.44 387 LEU A C 1
ATOM 3002 O O . LEU A 1 387 ? -48.715 17.411 78.109 1.00 88.44 387 LEU A O 1
ATOM 3006 N N . SER A 1 388 ? -49.775 17.025 80.070 1.00 88.94 388 SER A N 1
ATOM 3007 C CA . SER A 1 388 ? -50.586 18.236 80.204 1.00 88.94 388 SER A CA 1
ATOM 3008 C C . SER A 1 388 ? -50.305 18.884 81.570 1.00 88.94 388 SER A C 1
ATOM 3010 O O . SER A 1 388 ? -49.506 18.367 82.358 1.00 88.94 388 SER A O 1
ATOM 3012 N N . GLN A 1 389 ? -50.976 19.994 81.891 1.00 85.12 389 GLN A N 1
ATOM 3013 C CA . GLN A 1 389 ? -50.963 20.531 83.256 1.00 85.12 389 GLN A CA 1
ATOM 3014 C C . GLN A 1 389 ? -51.612 19.537 84.242 1.00 85.12 389 GLN A C 1
ATOM 3016 O O . GLN A 1 389 ? -51.008 19.191 85.254 1.00 85.12 389 GLN A O 1
ATOM 3021 N N . SER A 1 390 ? -52.768 18.974 83.883 1.00 83.25 390 SER A N 1
ATOM 3022 C CA . SER A 1 390 ? -53.525 18.007 84.691 1.00 83.25 390 SER A CA 1
ATOM 3023 C C . SER A 1 390 ? -52.790 16.674 84.913 1.00 83.25 390 SER A C 1
ATOM 3025 O O . SER A 1 390 ? -53.042 15.983 85.898 1.00 83.25 390 SER A O 1
ATOM 3027 N N . PHE A 1 391 ? -51.839 16.313 84.042 1.00 85.81 391 PHE A N 1
ATOM 3028 C CA . PHE A 1 391 ? -50.918 15.191 84.268 1.00 85.81 391 PHE A CA 1
ATOM 3029 C C . PHE A 1 391 ? -49.911 15.482 85.393 1.00 85.81 391 PHE A C 1
ATOM 3031 O O . PHE A 1 391 ? -49.602 14.591 86.180 1.00 85.81 391 PHE A O 1
ATOM 3038 N N . VAL A 1 392 ? -49.386 16.710 85.483 1.00 82.88 392 VAL A N 1
ATOM 3039 C CA . VAL A 1 392 ? -48.423 17.098 86.534 1.00 82.88 392 VAL A CA 1
ATOM 3040 C C . VAL A 1 392 ? -49.086 17.098 87.910 1.00 82.88 392 VAL A C 1
ATOM 3042 O O . VAL A 1 392 ? -48.491 16.624 88.874 1.00 82.88 392 VAL A O 1
ATOM 3045 N N . ASP A 1 393 ? -50.327 17.575 87.980 1.00 80.31 393 ASP A N 1
ATOM 3046 C CA . ASP A 1 393 ? -51.084 17.711 89.226 1.00 80.31 393 ASP A CA 1
ATOM 3047 C C . ASP A 1 393 ? -51.707 16.373 89.713 1.00 80.31 393 ASP A C 1
ATOM 3049 O O . ASP A 1 393 ? -52.360 16.325 90.756 1.00 80.31 393 ASP A O 1
ATOM 3053 N N . CYS A 1 394 ? -51.496 15.261 88.990 1.00 81.62 394 CYS A N 1
ATOM 3054 C CA . CYS A 1 394 ? -52.076 13.947 89.284 1.00 81.62 394 CYS A CA 1
ATOM 3055 C C . CYS A 1 394 ? -51.074 12.968 89.937 1.00 81.62 394 CYS A C 1
ATOM 3057 O O . CYS A 1 394 ? -50.103 12.527 89.316 1.00 81.62 394 CYS A O 1
ATOM 3059 N N . GLU A 1 395 ? -51.367 12.519 91.165 1.00 76.50 395 GLU A N 1
ATOM 3060 C CA . GLU A 1 395 ? -50.529 11.560 91.913 1.00 76.50 395 GLU A CA 1
ATOM 3061 C C . GLU A 1 395 ? -50.294 10.233 91.160 1.00 76.50 395 GLU A C 1
ATOM 3063 O O . GLU A 1 395 ? -49.184 9.692 91.160 1.00 76.50 395 GLU A O 1
ATOM 3068 N N . TRP A 1 396 ? -51.312 9.723 90.456 1.00 81.50 396 TRP A N 1
ATOM 3069 C CA . TRP A 1 396 ? -51.210 8.490 89.665 1.00 81.50 396 TRP A CA 1
ATOM 3070 C C . TRP A 1 396 ? -50.339 8.654 88.412 1.00 81.50 396 TRP A C 1
ATOM 3072 O O . TRP A 1 396 ? -49.613 7.732 88.037 1.00 81.50 396 TRP A O 1
ATOM 3082 N N . CYS A 1 397 ? -50.323 9.846 87.809 1.00 82.56 397 CYS A N 1
ATOM 3083 C CA . CYS A 1 397 ? -49.432 10.169 86.691 1.00 82.56 397 CYS A CA 1
ATOM 3084 C C . CYS A 1 397 ? -47.961 10.210 87.138 1.00 82.56 397 CYS A C 1
ATOM 3086 O O . CYS A 1 397 ? -47.085 9.679 86.446 1.00 82.56 397 CYS A O 1
ATOM 3088 N N . ALA A 1 398 ? -47.688 10.732 88.339 1.00 83.44 398 ALA A N 1
ATOM 3089 C CA . ALA A 1 398 ? -46.363 10.659 88.951 1.00 83.44 398 ALA A CA 1
ATOM 3090 C C . ALA A 1 398 ? -45.929 9.206 89.238 1.00 83.44 398 ALA A C 1
ATOM 3092 O O . ALA A 1 398 ? -44.761 8.865 89.025 1.00 83.44 398 ALA A O 1
ATOM 3093 N N . LEU A 1 399 ? -46.851 8.328 89.659 1.00 85.50 399 LEU A N 1
ATOM 3094 C CA . LEU A 1 399 ? -46.578 6.893 89.821 1.00 85.50 399 LEU A CA 1
ATOM 3095 C C . LEU A 1 399 ? -46.256 6.214 88.478 1.00 85.50 399 LEU A C 1
ATOM 3097 O O . LEU A 1 399 ? -45.260 5.496 88.388 1.00 85.50 399 LEU A O 1
ATOM 3101 N N . ALA A 1 400 ? -47.042 6.470 87.427 1.00 85.69 400 ALA A N 1
ATOM 3102 C CA . ALA A 1 400 ? -46.816 5.914 86.091 1.00 85.69 400 ALA A CA 1
ATOM 3103 C C . ALA A 1 400 ? -45.472 6.362 85.485 1.00 85.69 400 ALA A C 1
ATOM 3105 O O . ALA A 1 400 ? -44.742 5.549 84.902 1.00 85.69 400 ALA A O 1
ATOM 3106 N N . PHE A 1 401 ? -45.089 7.629 85.679 1.00 90.88 401 PHE A N 1
ATOM 3107 C CA . PHE A 1 401 ? -43.751 8.101 85.325 1.00 90.88 401 PHE A CA 1
ATOM 3108 C C . PHE A 1 401 ? -42.663 7.377 86.131 1.00 90.88 401 PHE A C 1
ATOM 3110 O O . PHE A 1 401 ? -41.720 6.859 85.540 1.00 90.88 401 PHE A O 1
ATOM 3117 N N . LYS A 1 402 ? -42.796 7.262 87.459 1.00 89.81 402 LYS A N 1
ATOM 3118 C CA . LYS A 1 402 ? -41.786 6.599 88.306 1.00 89.81 402 LYS A CA 1
ATOM 3119 C C . LYS A 1 402 ? -41.614 5.118 87.966 1.00 89.81 402 LYS A C 1
ATOM 3121 O O . LYS A 1 402 ? -40.477 4.671 87.820 1.00 89.81 402 LYS A O 1
ATOM 3126 N N . ALA A 1 403 ? -42.705 4.383 87.753 1.00 88.25 403 ALA A N 1
ATOM 3127 C CA . ALA A 1 403 ? -42.673 2.982 87.334 1.00 88.25 403 ALA A CA 1
ATOM 3128 C C . ALA A 1 403 ? -41.984 2.808 85.967 1.00 88.25 403 ALA A C 1
ATOM 3130 O O . ALA A 1 403 ? -41.063 2.000 85.822 1.00 88.25 403 ALA A O 1
ATOM 3131 N N . SER A 1 404 ? -42.364 3.614 84.969 1.00 88.31 404 SER A N 1
ATOM 3132 C CA . SER A 1 404 ? -41.750 3.555 83.635 1.00 88.31 404 SER A CA 1
ATOM 3133 C C . SER A 1 404 ? -40.290 4.023 83.624 1.00 88.31 404 SER A C 1
ATOM 3135 O O . SER A 1 404 ? -39.474 3.425 82.922 1.00 88.31 404 SER A O 1
ATOM 3137 N N . HIS A 1 405 ? -39.917 5.007 84.448 1.00 89.81 405 HIS A N 1
ATOM 3138 C CA . HIS A 1 405 ? -38.536 5.471 84.607 1.00 89.81 405 HIS A CA 1
ATOM 3139 C C . HIS A 1 405 ? -37.651 4.406 85.267 1.00 89.81 405 HIS A C 1
ATOM 3141 O O . HIS A 1 405 ? -36.574 4.097 84.753 1.00 89.81 405 HIS A O 1
ATOM 3147 N N . GLN A 1 406 ? -38.127 3.760 86.335 1.00 87.81 406 GLN A N 1
ATOM 3148 C CA . GLN A 1 406 ? -37.427 2.636 86.963 1.00 87.81 406 GLN A CA 1
ATOM 3149 C C . GLN A 1 406 ? -37.253 1.457 85.996 1.00 87.81 406 GLN A C 1
ATOM 3151 O O . GLN A 1 406 ? -36.144 0.932 85.872 1.00 87.81 406 GLN A O 1
ATOM 3156 N N . GLN A 1 407 ? -38.294 1.080 85.246 1.00 85.31 407 GLN A N 1
ATOM 3157 C CA . GLN A 1 407 ? -38.200 -0.003 84.262 1.00 85.31 407 GLN A CA 1
ATOM 3158 C C . GLN A 1 407 ? -37.260 0.352 83.091 1.00 85.31 407 GLN A C 1
ATOM 3160 O O . GLN A 1 407 ? -36.504 -0.499 82.622 1.00 85.31 407 GLN A O 1
ATOM 3165 N N . MET A 1 408 ? -37.237 1.617 82.651 1.00 84.62 408 MET A N 1
ATOM 3166 C CA . MET A 1 408 ? -36.296 2.119 81.640 1.00 84.62 408 MET A CA 1
ATOM 3167 C C . MET A 1 408 ? -34.832 1.985 82.096 1.00 84.62 408 MET A C 1
ATOM 3169 O O . MET A 1 408 ? -33.972 1.582 81.306 1.00 84.62 408 MET A O 1
ATOM 3173 N N . LEU A 1 409 ? -34.548 2.293 83.367 1.00 85.06 409 LEU A N 1
ATOM 3174 C CA . LEU A 1 409 ? -33.218 2.156 83.972 1.00 85.06 409 LEU A CA 1
ATOM 3175 C C . LEU A 1 409 ? -32.816 0.681 84.155 1.00 85.06 409 LEU A C 1
ATOM 3177 O O . LEU A 1 409 ? -31.691 0.314 83.810 1.00 85.06 409 LEU A O 1
ATOM 3181 N N . LYS A 1 410 ? -33.742 -0.165 84.630 1.00 82.00 410 LYS A N 1
ATOM 3182 C CA . LYS A 1 410 ? -33.576 -1.623 84.806 1.00 82.00 410 LYS A CA 1
ATOM 3183 C C . LYS A 1 410 ? -33.224 -2.317 83.487 1.00 82.00 410 LYS A C 1
ATOM 3185 O O . LYS A 1 410 ? -32.236 -3.045 83.423 1.00 82.00 410 LYS A O 1
ATOM 3190 N N . ASP A 1 411 ? -33.957 -2.008 82.417 1.00 76.56 411 ASP A N 1
ATOM 3191 C CA . ASP A 1 411 ? -33.767 -2.629 81.099 1.00 76.56 411 ASP A CA 1
ATOM 3192 C C . ASP A 1 411 ? -32.658 -1.968 80.257 1.00 76.56 411 ASP A C 1
ATOM 3194 O O . ASP A 1 411 ? -32.306 -2.475 79.190 1.00 76.56 411 ASP A O 1
ATOM 3198 N N . LYS A 1 412 ? -32.121 -0.817 80.696 1.00 77.19 412 LYS A N 1
ATOM 3199 C CA . LYS A 1 412 ? -31.156 0.033 79.960 1.00 77.19 412 LYS A CA 1
ATOM 3200 C C . LYS A 1 412 ? -31.597 0.397 78.532 1.00 77.19 412 LYS A C 1
ATOM 3202 O O . LYS A 1 412 ? -30.773 0.693 77.665 1.00 77.19 412 LYS A O 1
ATOM 3207 N N . GLN A 1 413 ? -32.903 0.403 78.278 1.00 73.62 413 GLN A N 1
ATOM 3208 C CA . GLN A 1 413 ? -33.505 0.728 76.988 1.00 73.62 413 GLN A CA 1
ATOM 3209 C C . GLN A 1 413 ? -34.343 1.992 77.127 1.00 73.62 413 GLN A C 1
ATOM 3211 O O . GLN A 1 413 ? -35.232 2.040 77.970 1.00 73.62 413 GLN A O 1
ATOM 3216 N N . ARG A 1 414 ? -34.145 2.984 76.248 1.00 76.50 414 ARG A N 1
ATOM 3217 C CA . ARG A 1 414 ? -35.078 4.118 76.124 1.00 76.50 414 ARG A CA 1
ATOM 3218 C C . ARG A 1 414 ? -36.454 3.576 75.732 1.00 76.50 414 ARG A C 1
ATOM 3220 O O . ARG A 1 414 ? -36.597 3.108 74.601 1.00 76.50 414 ARG A O 1
ATOM 3227 N N . ARG A 1 415 ? -37.430 3.620 76.644 1.00 78.25 415 ARG A N 1
ATOM 3228 C CA . ARG A 1 415 ? -38.796 3.087 76.450 1.00 78.25 415 ARG A CA 1
ATOM 3229 C C . ARG A 1 415 ? -39.916 4.106 76.635 1.00 78.25 415 ARG A C 1
ATOM 3231 O O . ARG A 1 415 ? -41.012 3.860 76.139 1.00 78.25 415 ARG A O 1
ATOM 3238 N N . ILE A 1 416 ? -39.633 5.220 77.304 1.00 89.06 416 ILE A N 1
ATOM 3239 C CA . ILE A 1 416 ? -40.585 6.310 77.525 1.00 89.06 416 ILE A CA 1
ATOM 3240 C C . ILE A 1 416 ? -40.596 7.226 76.299 1.00 89.06 416 ILE A C 1
ATOM 3242 O O . ILE A 1 416 ? -39.537 7.598 75.790 1.00 89.06 416 ILE A O 1
ATOM 3246 N N . VAL A 1 417 ? -41.791 7.598 75.851 1.00 89.88 417 VAL A N 1
ATOM 3247 C CA . VAL A 1 417 ? -42.050 8.659 74.873 1.00 89.88 417 VAL A CA 1
ATOM 3248 C C . VAL A 1 417 ? -43.019 9.639 75.526 1.00 89.88 417 VAL A C 1
ATOM 3250 O O . VAL A 1 417 ? -44.053 9.224 76.041 1.00 89.88 417 VAL A O 1
ATOM 3253 N N . VAL A 1 418 ? -42.698 10.931 75.523 1.00 89.75 418 VAL A N 1
ATOM 3254 C CA . VAL A 1 418 ? -43.582 11.967 76.077 1.00 89.75 418 VAL A CA 1
ATOM 3255 C C . VAL A 1 418 ? -44.223 12.736 74.932 1.00 89.75 418 VAL A C 1
ATOM 3257 O O . VAL A 1 418 ? -43.523 13.221 74.040 1.00 89.75 418 VAL A O 1
ATOM 3260 N N . ILE A 1 419 ? -45.549 12.847 74.966 1.00 91.00 419 ILE A N 1
ATOM 3261 C CA . ILE A 1 419 ? -46.337 13.704 74.081 1.00 91.00 419 ILE A CA 1
ATOM 3262 C C . ILE A 1 419 ? -46.817 14.885 74.919 1.00 91.00 419 ILE A C 1
ATOM 3264 O O . ILE A 1 419 ? -47.495 14.695 75.920 1.00 91.00 419 ILE A O 1
ATOM 3268 N N . THR A 1 420 ? -46.462 16.096 74.514 1.00 88.00 420 THR A N 1
ATOM 3269 C CA . THR A 1 420 ? -46.882 17.345 75.158 1.00 88.00 420 THR A CA 1
ATOM 3270 C C . THR A 1 420 ? -48.099 17.910 74.437 1.00 88.00 420 THR A C 1
ATOM 3272 O O . THR A 1 420 ? -48.057 18.068 73.214 1.00 88.00 420 THR A O 1
ATOM 3275 N N . LEU A 1 421 ? -49.179 18.174 75.178 1.00 82.00 421 LEU A N 1
ATOM 3276 C CA . LEU A 1 421 ? -50.389 18.803 74.636 1.00 82.00 421 LEU A CA 1
ATOM 3277 C C . LEU A 1 421 ? -50.237 20.325 74.679 1.00 82.00 421 LEU A C 1
ATOM 3279 O O . LEU A 1 421 ? -50.000 20.954 73.652 1.00 82.00 421 LEU A O 1
ATOM 3283 N N . ASP A 1 422 ? -50.220 20.864 75.894 1.00 70.25 422 ASP A N 1
ATOM 3284 C CA . ASP A 1 422 ? -49.831 22.230 76.218 1.00 70.25 422 ASP A CA 1
ATOM 3285 C C . ASP A 1 422 ? -48.645 22.163 77.183 1.00 70.25 422 ASP A C 1
ATOM 3287 O O . ASP A 1 422 ? -48.631 21.339 78.097 1.00 70.25 422 ASP A O 1
ATOM 3291 N N . GLY A 1 423 ? -47.618 22.992 76.971 1.00 67.56 423 GLY A N 1
ATOM 3292 C CA . GLY A 1 423 ? -46.408 22.961 77.798 1.00 67.56 423 GLY A CA 1
ATOM 3293 C C . GLY A 1 423 ? -46.727 23.344 79.251 1.00 67.56 423 GLY A C 1
ATOM 3294 O O . GLY A 1 423 ? -47.058 24.510 79.478 1.00 67.56 423 GLY A O 1
ATOM 3295 N N . PRO A 1 424 ? -46.633 22.419 80.229 1.00 70.25 424 PRO A N 1
ATOM 3296 C CA . PRO A 1 424 ? -47.044 22.699 81.601 1.00 70.25 424 PRO A CA 1
ATOM 3297 C C . PRO A 1 424 ? -46.088 23.685 82.275 1.00 70.25 424 PRO A C 1
ATOM 3299 O O . PRO A 1 424 ? -44.914 23.802 81.903 1.00 70.25 424 PRO A O 1
ATOM 3302 N N . LYS A 1 425 ? -46.569 24.368 83.317 1.00 67.44 425 LYS A N 1
ATOM 3303 C CA . LYS A 1 425 ? -45.706 25.221 84.141 1.00 67.44 425 LYS A CA 1
ATOM 3304 C C . LYS A 1 425 ? -44.791 24.335 84.983 1.00 67.44 425 LYS A C 1
ATOM 3306 O O . LYS A 1 425 ? -45.242 23.619 85.871 1.00 67.44 425 LYS A O 1
ATOM 3311 N N . LEU A 1 426 ? -43.493 24.387 84.693 1.00 65.56 426 LEU A N 1
ATOM 3312 C CA . LEU A 1 426 ? -42.480 23.491 85.266 1.00 65.56 426 LEU A CA 1
ATOM 3313 C C . LEU A 1 426 ? -42.095 23.802 86.726 1.00 65.56 426 LEU A C 1
ATOM 3315 O O . LEU A 1 426 ? -41.215 23.136 87.268 1.00 65.56 426 LEU A O 1
ATOM 3319 N N . ASP A 1 427 ? -42.743 24.782 87.358 1.00 66.62 427 ASP A N 1
ATOM 3320 C CA . ASP A 1 427 ? -42.346 25.340 88.658 1.00 66.62 427 ASP A CA 1
ATOM 3321 C C . ASP A 1 427 ? -42.586 24.382 89.845 1.00 66.62 427 ASP A C 1
ATOM 3323 O O . ASP A 1 427 ? -41.850 24.437 90.827 1.00 66.62 427 ASP A O 1
ATOM 3327 N N . ASN A 1 428 ? -43.570 23.478 89.737 1.00 65.06 428 ASN A N 1
ATOM 3328 C CA . ASN A 1 428 ? -43.955 22.499 90.773 1.00 65.06 428 ASN A CA 1
ATOM 3329 C C . ASN A 1 428 ? -43.771 21.026 90.334 1.00 65.06 428 ASN A C 1
ATOM 3331 O O . ASN A 1 428 ? -44.334 20.116 90.940 1.00 65.06 428 ASN A O 1
ATOM 3335 N N . VAL A 1 429 ? -42.999 20.766 89.275 1.00 74.38 429 VAL A N 1
ATOM 3336 C CA . VAL A 1 429 ? -42.789 19.406 88.744 1.00 74.38 429 VAL A CA 1
ATOM 3337 C C . VAL A 1 429 ? -41.760 18.636 89.588 1.00 74.38 429 VAL A C 1
ATOM 3339 O O . VAL A 1 429 ? -40.773 19.206 90.053 1.00 74.38 429 VAL A O 1
ATOM 3342 N N . ASP A 1 430 ? -41.953 17.321 89.750 1.00 79.62 430 ASP A N 1
ATOM 3343 C CA . ASP A 1 430 ? -40.953 16.428 90.356 1.00 79.62 430 ASP A CA 1
ATOM 3344 C C . ASP A 1 430 ? -39.594 16.563 89.637 1.00 79.62 430 ASP A C 1
ATOM 3346 O O . ASP A 1 430 ? -39.523 16.535 88.405 1.00 79.62 430 ASP A O 1
ATOM 3350 N N . LYS A 1 431 ? -38.502 16.696 90.399 1.00 82.19 431 LYS A N 1
ATOM 3351 C CA . LYS A 1 431 ? -37.150 16.923 89.863 1.00 82.19 431 LYS A CA 1
ATOM 3352 C C . LYS A 1 431 ? -36.708 15.829 88.891 1.00 82.19 431 LYS A C 1
ATOM 3354 O O . LYS A 1 431 ? -36.025 16.141 87.916 1.00 82.19 431 LYS A O 1
ATOM 3359 N N . ASP A 1 432 ? -37.124 14.582 89.115 1.00 82.94 432 ASP A N 1
ATOM 3360 C CA . ASP A 1 432 ? -36.799 13.466 88.220 1.00 82.94 432 ASP A CA 1
ATOM 3361 C C . ASP A 1 432 ? -37.494 13.624 86.859 1.00 82.94 432 ASP A C 1
ATOM 3363 O O . ASP A 1 432 ? -36.885 13.395 85.811 1.00 82.94 432 ASP A O 1
ATOM 3367 N N . LEU A 1 433 ? -38.754 14.075 86.860 1.00 84.44 433 LEU A N 1
ATOM 3368 C CA . LEU A 1 433 ? -39.513 14.352 85.640 1.00 84.44 433 LEU A CA 1
ATOM 3369 C C . LEU A 1 433 ? -38.969 15.600 84.933 1.00 84.44 433 LEU A C 1
ATOM 3371 O O . LEU A 1 433 ? -38.751 15.568 83.725 1.00 84.44 433 LEU A O 1
ATOM 3375 N N . GLN A 1 434 ? -38.657 16.667 85.671 1.00 84.56 434 GLN A N 1
ATOM 3376 C CA . GLN A 1 434 ? -38.048 17.880 85.118 1.00 84.56 434 GLN A CA 1
ATOM 3377 C C . GLN A 1 434 ? -36.695 17.581 84.443 1.00 84.56 434 GLN A C 1
ATOM 3379 O O . GLN A 1 434 ? -36.447 18.034 83.322 1.00 84.56 434 GLN A O 1
ATOM 3384 N N . PHE A 1 435 ? -35.842 16.763 85.071 1.00 84.12 435 PHE A N 1
ATOM 3385 C CA . PHE A 1 435 ? -34.574 16.319 84.487 1.00 84.12 435 PHE A CA 1
ATOM 3386 C C . PHE A 1 435 ? -34.781 15.417 83.261 1.00 84.12 435 PHE A C 1
ATOM 3388 O O . PHE A 1 435 ? -34.093 15.579 82.249 1.00 84.12 435 PHE A O 1
ATOM 3395 N N . PHE A 1 436 ? -35.750 14.496 83.309 1.00 84.75 436 PHE A N 1
ATOM 3396 C CA . PHE A 1 436 ? -36.081 13.638 82.173 1.00 84.75 436 PHE A CA 1
ATOM 3397 C C . PHE A 1 436 ? -36.544 14.456 80.956 1.00 84.75 436 PHE A C 1
ATOM 3399 O O . PHE A 1 436 ? -36.032 14.247 79.854 1.00 84.75 436 PHE A O 1
ATOM 3406 N N . LEU A 1 437 ? -37.446 15.423 81.151 1.00 83.75 437 LEU A N 1
ATOM 3407 C CA . LEU A 1 437 ? -37.948 16.311 80.094 1.00 83.75 437 LEU A CA 1
ATOM 3408 C C . LEU A 1 437 ? -36.852 17.232 79.535 1.00 83.75 437 LEU A C 1
ATOM 3410 O O . LEU A 1 437 ? -36.806 17.468 78.333 1.00 83.75 437 LEU A O 1
ATOM 3414 N N . GLY A 1 438 ? -35.932 17.709 80.380 1.00 78.69 438 GLY A N 1
ATOM 3415 C CA . GLY A 1 438 ? -34.786 18.515 79.943 1.00 78.69 438 GLY A CA 1
ATOM 3416 C C . GLY A 1 438 ? -33.726 17.741 79.145 1.00 78.69 438 GLY A C 1
ATOM 3417 O O . GLY A 1 438 ? -32.915 18.354 78.454 1.00 78.69 438 GLY A O 1
ATOM 3418 N N . THR A 1 439 ? -33.715 16.404 79.224 1.00 79.94 439 THR A N 1
ATOM 3419 C CA . THR A 1 439 ? -32.695 15.545 78.589 1.00 79.94 439 THR A CA 1
ATOM 3420 C C . THR A 1 439 ? -33.219 14.670 77.446 1.00 79.94 439 THR A C 1
ATOM 3422 O O . THR A 1 439 ? -32.412 14.099 76.705 1.00 79.94 439 THR A O 1
ATOM 3425 N N . ASN A 1 440 ? -34.540 14.565 77.263 1.00 79.12 440 ASN A N 1
ATOM 3426 C CA . ASN A 1 440 ? -35.166 13.718 76.246 1.00 79.12 440 ASN A CA 1
ATOM 3427 C C . ASN A 1 440 ? -36.073 14.520 75.304 1.00 79.12 440 ASN A C 1
ATOM 3429 O O . ASN A 1 440 ? -36.788 15.434 75.702 1.00 79.12 440 ASN A O 1
ATOM 3433 N N . GLU A 1 441 ? -36.055 14.141 74.027 1.00 77.81 441 GLU A N 1
ATOM 3434 C CA . GLU A 1 441 ? -36.869 14.761 72.980 1.00 77.81 441 GLU A CA 1
ATOM 3435 C C . GLU A 1 441 ? -38.353 14.406 73.180 1.00 77.81 441 GLU A C 1
ATOM 3437 O O . GLU A 1 441 ? -38.737 13.237 73.106 1.00 77.81 441 GLU A O 1
ATOM 3442 N N . CYS A 1 442 ? -39.173 15.420 73.463 1.00 85.00 442 CYS A N 1
ATOM 3443 C CA . CYS A 1 442 ? -40.618 15.296 73.660 1.00 85.00 442 CYS A CA 1
ATOM 3444 C C . CYS A 1 442 ? -41.363 15.710 72.383 1.00 85.00 442 CYS A C 1
ATOM 3446 O O . CYS A 1 442 ? -41.032 16.729 71.774 1.00 85.00 442 CYS A O 1
ATOM 3448 N N . LEU A 1 443 ? -42.383 14.945 71.992 1.00 88.44 443 LEU A N 1
ATOM 3449 C CA . LEU A 1 443 ? -43.204 15.242 70.816 1.00 88.44 443 LEU A CA 1
ATOM 3450 C C . LEU A 1 443 ? -44.267 16.282 71.175 1.00 88.44 443 LEU A C 1
ATOM 3452 O O . LEU A 1 443 ? -44.811 16.254 72.280 1.00 88.44 443 LEU A O 1
ATOM 3456 N N . LYS A 1 444 ? -44.583 17.192 70.254 1.00 88.62 444 LYS A N 1
ATOM 3457 C CA . LYS A 1 444 ? -45.657 18.181 70.442 1.00 88.62 444 LYS A CA 1
ATOM 3458 C C . LYS A 1 444 ? -46.906 17.751 69.692 1.00 88.62 444 LYS A C 1
ATOM 3460 O O . LYS A 1 444 ? -46.824 17.398 68.517 1.00 88.62 444 LYS A O 1
ATOM 3465 N N . TRP A 1 445 ? -48.060 17.791 70.351 1.00 88.12 445 TRP A N 1
ATOM 3466 C CA . TRP A 1 445 ? -49.325 17.501 69.686 1.00 88.12 445 TRP A CA 1
ATOM 3467 C C . TRP A 1 445 ? -49.566 18.479 68.527 1.00 88.12 445 TRP A C 1
ATOM 3469 O O . TRP A 1 445 ? -49.249 19.664 68.617 1.00 88.12 445 TRP A O 1
ATOM 3479 N N . GLY A 1 446 ? -50.080 17.970 67.405 1.00 82.31 446 GLY A N 1
ATOM 3480 C CA . GLY A 1 446 ? -50.354 18.774 66.209 1.00 82.31 446 GLY A CA 1
ATOM 3481 C C . GLY A 1 446 ? -49.127 19.243 65.408 1.00 82.31 446 GLY A C 1
ATOM 3482 O O . GLY A 1 446 ? -49.296 19.994 64.448 1.00 82.31 446 GLY A O 1
ATOM 3483 N N . GLU A 1 447 ? -47.900 18.823 65.740 1.00 84.81 447 GLU A N 1
ATOM 3484 C CA . GLU A 1 447 ? -46.719 19.231 64.968 1.00 84.81 447 GLU A CA 1
ATOM 3485 C C . GLU A 1 447 ? -46.661 18.608 63.551 1.00 84.81 447 GLU A C 1
ATOM 3487 O O . GLU A 1 447 ? -47.175 17.505 63.321 1.00 84.81 447 GLU A O 1
ATOM 3492 N N . PRO A 1 448 ? -45.978 19.245 62.577 1.00 81.69 448 PRO A N 1
ATOM 3493 C CA . PRO A 1 448 ? -45.750 18.641 61.268 1.00 81.69 448 PRO A CA 1
ATOM 3494 C C . PRO A 1 448 ? -45.052 17.278 61.384 1.00 81.69 448 PRO A C 1
ATOM 3496 O O . PRO A 1 448 ? -44.037 17.141 62.069 1.00 81.69 448 PRO A O 1
ATOM 3499 N N . GLN A 1 449 ? -45.591 16.276 60.682 1.00 81.31 449 GLN A N 1
ATOM 3500 C CA . GLN A 1 449 ? -45.124 14.878 60.702 1.00 81.31 449 GLN A CA 1
ATOM 3501 C C . GLN A 1 449 ? -45.217 14.176 62.076 1.00 81.31 449 GLN A C 1
ATOM 3503 O O . GLN A 1 449 ? -44.580 13.138 62.266 1.00 81.31 449 GLN A O 1
ATOM 3508 N N . PHE A 1 450 ? -46.043 14.679 63.009 1.00 86.31 450 PHE A N 1
ATOM 3509 C CA . PHE A 1 450 ? -46.277 14.092 64.339 1.00 86.31 450 PHE A CA 1
ATOM 3510 C C . PHE A 1 450 ? -46.397 12.558 64.328 1.00 86.31 450 PHE A C 1
ATOM 3512 O O . PHE A 1 450 ? -45.672 11.868 65.041 1.00 86.31 450 PHE A O 1
ATOM 3519 N N . TRP A 1 451 ? -47.267 12.006 63.477 1.00 83.75 451 TRP A N 1
ATOM 3520 C CA . TRP A 1 451 ? -47.530 10.564 63.431 1.00 83.75 451 TRP A CA 1
ATOM 3521 C C . TRP A 1 451 ? -46.321 9.719 63.022 1.00 83.75 451 TRP A C 1
ATOM 3523 O O . TRP A 1 451 ? -46.178 8.588 63.487 1.00 83.75 451 TRP A O 1
ATOM 3533 N N . ASP A 1 452 ? -45.444 10.250 62.174 1.00 79.31 452 ASP A N 1
ATOM 3534 C CA . ASP A 1 452 ? -44.271 9.523 61.691 1.00 79.31 452 ASP A CA 1
ATOM 3535 C C . ASP A 1 452 ? -43.118 9.631 62.693 1.00 79.31 452 ASP A C 1
ATOM 3537 O O . ASP A 1 452 ? -42.441 8.635 62.951 1.00 79.31 452 ASP A O 1
ATOM 3541 N N . LYS A 1 453 ? -42.982 10.783 63.368 1.00 80.44 453 LYS A N 1
ATOM 3542 C CA . LYS A 1 453 ? -42.116 10.943 64.548 1.00 80.44 453 LYS A CA 1
ATOM 3543 C C . LYS A 1 453 ? -42.532 10.012 65.691 1.00 80.44 453 LYS A C 1
ATOM 3545 O O . LYS A 1 453 ? -41.684 9.325 66.258 1.00 80.44 453 LYS A O 1
ATOM 3550 N N . LEU A 1 454 ? -43.831 9.934 65.993 1.00 83.94 454 LEU A N 1
ATOM 3551 C CA . LEU A 1 454 ? -44.386 9.047 67.017 1.00 83.94 454 LEU A CA 1
ATOM 3552 C C . LEU A 1 454 ? -44.157 7.574 66.661 1.00 83.94 454 LEU A C 1
ATOM 3554 O O . LEU A 1 454 ? -43.617 6.819 67.468 1.00 83.94 454 LEU A O 1
ATOM 3558 N N . SER A 1 455 ? -44.482 7.173 65.429 1.00 80.44 455 SER A N 1
ATOM 3559 C CA . SER A 1 455 ? -44.234 5.811 64.943 1.00 80.44 455 SER A CA 1
ATOM 3560 C C . SER A 1 455 ? -42.744 5.446 64.999 1.00 80.44 455 SER A C 1
ATOM 3562 O O . SER A 1 455 ? -42.403 4.325 65.376 1.00 80.44 455 SER A O 1
ATOM 3564 N N . PHE A 1 456 ? -41.847 6.388 64.688 1.00 80.19 456 PHE A N 1
ATOM 3565 C CA . PHE A 1 456 ? -40.402 6.200 64.816 1.00 80.19 456 PHE A CA 1
ATOM 3566 C C . PHE A 1 456 ? -39.967 6.028 66.283 1.00 80.19 456 PHE A C 1
ATOM 3568 O O . PHE A 1 456 ? -39.270 5.061 66.600 1.00 80.19 456 PHE A O 1
ATOM 3575 N N . ALA A 1 457 ? -40.426 6.894 67.192 1.00 80.12 457 ALA A N 1
ATOM 3576 C CA . ALA A 1 457 ? -40.111 6.828 68.623 1.00 80.12 457 ALA A CA 1
ATOM 3577 C C . ALA A 1 457 ? -40.574 5.510 69.281 1.00 80.12 457 ALA A C 1
ATOM 3579 O O . ALA A 1 457 ? -39.871 4.944 70.127 1.00 80.12 457 ALA A O 1
ATOM 3580 N N . LEU A 1 458 ? -41.724 4.984 68.847 1.00 80.06 458 LEU A N 1
ATOM 3581 C CA . LEU A 1 458 ? -42.264 3.696 69.289 1.00 80.06 458 LEU A CA 1
ATOM 3582 C C . LEU A 1 458 ? -41.523 2.498 68.670 1.00 80.06 458 LEU A C 1
ATOM 3584 O O . LEU A 1 458 ? -41.281 1.513 69.366 1.00 80.06 458 LEU A O 1
ATOM 3588 N N . SER A 1 459 ? -41.080 2.601 67.409 1.00 69.88 459 SER A N 1
ATOM 3589 C CA . SER A 1 459 ? -40.325 1.541 66.710 1.00 69.88 459 SER A CA 1
ATOM 3590 C C . SER A 1 459 ? -38.939 1.238 67.305 1.00 69.88 459 SER A C 1
ATOM 3592 O O . SER A 1 459 ? -38.353 0.195 67.021 1.00 69.88 459 SER A O 1
ATOM 3594 N N . GLY A 1 460 ? -38.421 2.110 68.176 1.00 60.09 460 GLY A N 1
ATOM 3595 C CA . GLY A 1 460 ? -37.371 1.742 69.124 1.00 60.09 460 GLY A CA 1
ATOM 3596 C C . GLY A 1 460 ? -35.948 1.626 68.577 1.00 60.09 460 GLY A C 1
ATOM 3597 O O . GLY A 1 460 ? -35.144 0.892 69.155 1.00 60.09 460 GLY A O 1
ATOM 3598 N N . VAL A 1 461 ? -35.597 2.369 67.523 1.00 47.12 461 VAL A N 1
ATOM 3599 C CA . VAL A 1 461 ? -34.213 2.445 67.018 1.00 47.12 461 VAL A CA 1
ATOM 3600 C C . VAL A 1 461 ? -33.306 3.151 68.037 1.00 47.12 461 VAL A C 1
ATOM 3602 O O . VAL A 1 461 ? -33.182 4.376 68.073 1.00 47.12 461 VAL A O 1
ATOM 3605 N N . GLY A 1 462 ? -32.651 2.366 68.893 1.00 39.12 462 GLY A N 1
ATOM 3606 C CA . GLY A 1 462 ? -31.723 2.873 69.899 1.00 39.12 462 GLY A CA 1
ATOM 3607 C C . GLY A 1 462 ? -30.467 3.498 69.283 1.00 39.12 462 GLY A C 1
ATOM 3608 O O . GLY A 1 462 ? -29.609 2.790 68.754 1.00 39.12 462 GLY A O 1
ATOM 3609 N N . ARG A 1 463 ? -30.297 4.820 69.432 1.00 34.75 463 ARG A N 1
ATOM 3610 C CA . ARG A 1 463 ? -28.995 5.494 69.263 1.00 34.75 463 ARG A CA 1
ATOM 3611 C C . ARG A 1 463 ? -28.029 4.992 70.349 1.00 34.75 463 ARG A C 1
ATOM 3613 O O . ARG A 1 463 ? -27.977 5.558 71.436 1.00 34.75 463 ARG A O 1
ATOM 3620 N N . GLY A 1 464 ? -27.307 3.909 70.061 1.00 31.08 464 GLY A N 1
ATOM 3621 C CA . GLY A 1 464 ? -26.443 3.231 71.039 1.00 31.08 464 GLY A CA 1
ATOM 3622 C C . GLY A 1 464 ? -25.404 2.269 70.451 1.00 31.08 464 GLY A C 1
ATOM 3623 O O . GLY A 1 464 ? -24.890 1.428 71.175 1.00 31.08 464 GLY A O 1
ATOM 3624 N N . ALA A 1 465 ? -25.097 2.374 69.153 1.00 32.09 465 ALA A N 1
ATOM 3625 C CA . ALA A 1 465 ? -24.083 1.555 68.476 1.00 32.09 465 ALA A CA 1
ATOM 3626 C C . ALA A 1 465 ? -23.318 2.365 67.409 1.00 32.09 465 ALA A C 1
ATOM 3628 O O . ALA A 1 465 ? -23.124 1.919 66.283 1.00 32.09 465 ALA A O 1
ATOM 3629 N N . MET A 1 466 ? -22.906 3.589 67.762 1.00 34.03 466 MET A N 1
ATOM 3630 C CA . MET A 1 466 ? -22.033 4.439 66.935 1.00 34.03 466 MET A CA 1
ATOM 3631 C C . MET A 1 466 ? -20.653 4.631 67.587 1.00 34.03 466 MET A C 1
ATOM 3633 O O . MET A 1 466 ? -20.099 5.720 67.608 1.00 34.03 466 MET A O 1
ATOM 3637 N N . HIS A 1 467 ? -20.113 3.549 68.147 1.00 32.91 467 HIS A N 1
ATOM 3638 C CA . HIS A 1 467 ? -18.684 3.317 68.360 1.00 32.91 467 HIS A CA 1
ATOM 3639 C C . HIS A 1 467 ? -18.487 1.824 68.645 1.00 32.91 467 HIS A C 1
ATOM 3641 O O . HIS A 1 467 ? -19.312 1.226 69.331 1.00 32.91 467 HIS A O 1
ATOM 3647 N N . ARG A 1 468 ? -17.371 1.259 68.161 1.00 33.25 468 ARG A N 1
ATOM 3648 C CA . ARG A 1 468 ? -17.030 -0.180 68.186 1.00 33.25 468 ARG A CA 1
ATOM 3649 C C . ARG A 1 468 ? -17.906 -1.036 67.261 1.00 33.25 468 ARG A C 1
ATOM 3651 O O . ARG A 1 468 ? -18.912 -1.606 67.665 1.00 33.25 468 ARG A O 1
ATOM 3658 N N . ASN A 1 469 ? -17.492 -1.101 65.997 1.00 26.30 469 ASN A N 1
ATOM 3659 C CA . ASN A 1 469 ? -16.976 -2.337 65.394 1.00 26.30 469 ASN A CA 1
ATOM 3660 C C . ASN A 1 469 ? -16.480 -2.026 63.973 1.00 26.30 469 ASN A C 1
ATOM 3662 O O . ASN A 1 469 ? -17.231 -2.107 63.004 1.00 26.30 469 ASN A O 1
ATOM 3666 N N . MET A 1 470 ? -15.196 -1.672 63.860 1.00 30.14 470 MET A N 1
ATOM 3667 C CA . MET A 1 470 ? -14.432 -2.062 62.674 1.00 30.14 470 MET A CA 1
ATOM 3668 C C . MET A 1 470 ? -14.289 -3.588 62.729 1.00 30.14 470 MET A C 1
ATOM 3670 O O . MET A 1 470 ? -13.860 -4.087 63.770 1.00 30.14 470 MET A O 1
ATOM 3674 N N . PRO A 1 471 ? -14.607 -4.330 61.660 1.00 30.19 471 PRO A N 1
ATOM 3675 C CA . PRO A 1 471 ? -14.028 -5.644 61.450 1.00 30.19 471 PRO A CA 1
ATOM 3676 C C . PRO A 1 471 ? -12.579 -5.427 61.007 1.00 30.19 471 PRO A C 1
ATOM 3678 O O . PRO A 1 471 ? -12.332 -4.923 59.911 1.00 30.19 471 PRO A O 1
ATOM 3681 N N . SER A 1 472 ? -11.631 -5.762 61.877 1.00 35.69 472 SER A N 1
ATOM 3682 C CA . SER A 1 472 ? -10.305 -6.169 61.422 1.00 35.69 472 SER A CA 1
ATOM 3683 C C . SER A 1 472 ? -10.412 -7.545 60.757 1.00 35.69 472 SER A C 1
ATOM 3685 O O . SER A 1 472 ? -11.282 -8.337 61.117 1.00 35.69 472 SER A O 1
ATOM 3687 N N . ASP A 1 473 ? -9.510 -7.796 59.813 1.00 33.62 473 ASP A N 1
ATOM 3688 C CA . ASP A 1 473 ? -9.190 -9.102 59.229 1.00 33.62 473 ASP A CA 1
ATOM 3689 C C . ASP A 1 473 ? -10.310 -9.818 58.446 1.00 33.62 473 ASP A C 1
AT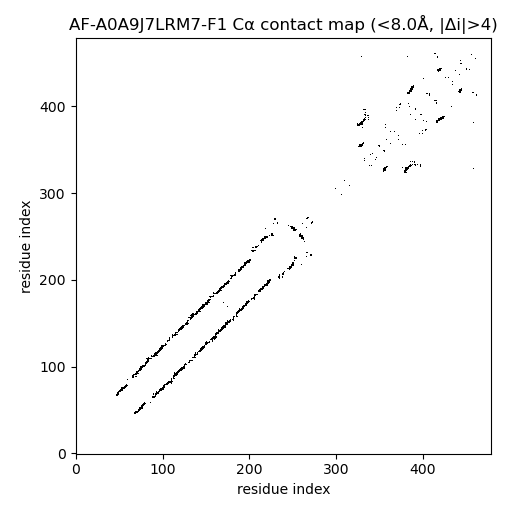OM 3691 O O . ASP A 1 473 ? -11.145 -10.547 58.979 1.00 33.62 473 ASP A O 1
ATOM 3695 N N . ILE A 1 474 ? -10.230 -9.695 57.116 1.00 34.00 474 ILE A N 1
ATOM 3696 C CA . ILE A 1 474 ? -10.608 -10.776 56.201 1.00 34.00 474 ILE A CA 1
ATOM 3697 C C . ILE A 1 474 ? -9.330 -11.194 55.475 1.00 34.00 474 ILE A C 1
ATOM 3699 O O . ILE A 1 474 ? -8.721 -10.402 54.757 1.00 34.00 474 ILE A O 1
ATOM 3703 N N . ASP A 1 475 ? -8.918 -12.432 55.735 1.00 33.31 475 ASP A N 1
ATOM 3704 C CA . ASP A 1 475 ? -7.688 -13.046 55.243 1.00 33.31 475 ASP A CA 1
ATOM 3705 C C . ASP A 1 475 ? -7.805 -13.366 53.741 1.00 33.31 475 ASP A C 1
ATOM 3707 O O . ASP A 1 475 ? -8.762 -14.006 53.301 1.00 33.31 475 ASP A O 1
ATOM 3711 N N . LEU A 1 476 ? -6.839 -12.903 52.942 1.00 35.06 476 LEU A N 1
ATOM 3712 C CA . LEU A 1 476 ? -6.811 -13.077 51.487 1.00 35.06 476 LEU A CA 1
ATOM 3713 C C . LEU A 1 476 ? -5.898 -14.249 51.108 1.00 35.06 476 LEU A C 1
ATOM 3715 O O . LEU A 1 476 ? -4.785 -14.078 50.606 1.00 35.06 476 LEU A O 1
ATOM 3719 N N . LYS A 1 477 ? -6.411 -15.466 51.311 1.00 36.78 477 LYS A N 1
ATOM 3720 C CA . LYS A 1 477 ? -5.927 -16.679 50.639 1.00 36.78 477 LYS A CA 1
ATOM 3721 C C . LYS A 1 477 ? -7.104 -17.477 50.089 1.00 36.78 477 LYS A C 1
ATOM 3723 O O . LYS A 1 477 ? -8.012 -17.827 50.831 1.00 36.78 477 LYS A O 1
ATOM 3728 N N . HIS A 1 478 ? -7.011 -17.803 48.798 1.00 40.00 478 HIS A N 1
ATOM 3729 C CA . HIS A 1 478 ? -8.022 -18.480 47.975 1.00 40.00 478 HIS A CA 1
ATOM 3730 C C . HIS A 1 478 ? -9.268 -17.650 47.626 1.00 40.00 478 HIS A C 1
ATOM 3732 O O . HIS A 1 478 ? -10.358 -17.909 48.132 1.00 40.00 478 HIS A O 1
ATOM 3738 N N . LEU A 1 479 ? -9.112 -16.737 46.660 1.00 32.97 479 LEU A N 1
ATOM 3739 C CA . LEU A 1 479 ? -9.681 -16.900 45.307 1.00 32.97 479 LEU A CA 1
ATOM 3740 C C . LEU A 1 479 ? -9.061 -15.889 44.331 1.00 32.97 479 LEU A C 1
ATOM 3742 O O . LEU A 1 479 ? -8.975 -14.701 44.706 1.00 32.97 479 LEU A O 1
#